Protein AF-A0A5J4WFJ6-F1 (afdb_monomer_lite)

Organism: NCBI:txid222440

InterPro domains:
  IPR005151 Tail specific protease [PF03572] (29-236)
  IPR029045 ClpP/crotonase-like domain superfamily [SSF52096] (27-236)
  IPR052766 Secondary metabolite-associated S41A peptidase [PTHR37049] (20-453)

Foldseek 3Di:
DDDPDDLPFQWDWPDDDPAWTWTAGLVQLEIEIEGQELDQPLDLVSLLVVLVRLLVNLVVSVVSVRAFYEYEDALYAYHQLLSLLLSLCQQLLNADPPSAAQKFFFDDLLVVVLVVVVNADWDPLCVSQVCVPPPVNDDNADDDPQSDDDDDPPLPPPPPDDPDDDDDSTDTDPGGDRPSCVSVVVCVVSSLSSLHYHPDHHAQLRYEYEYQQNLEASRLLSVLSCLLQSRYAYEHEADQLVDQAPPVGHDPNPVDPDSADARYAHHFHDKDKLVNSVVSCVVCVVDDDDRNDDDDPDPPDMDMDRRMFGWDPDPVGSVPGSNPDRRGGLHYDHHDDDPVQDPPSSSVSVVCVVCVCVSVFAGQLAWDFDPPADAPPDDDFPQWTKGFGQDPVVSDGDPPHIDTHGGHNQWYQRNVPRGTDGSPCVSPDPPPCDVVNVVVVVVVVVVVVVVVVVVVVVVVVVVVVVVVVVVPDDPDDDD

Secondary structure (DSSP, 8-state):
------SS--EEEEEE-SSEEEEEETTT-EEEEEE--B---SSHHHHHHHHHHHHHHHHHHHHTT--EEEEE-TT---B-HHHHHHHHHHHTTS--S-SSPPEEEBP-HHHHHHHTTT-SPBP-HHHHHHS--S-TT----S--SSTT----TT--TTSSS-SS-------B-SSB---TTTTTGGGHHHHTTTSSPPSS---TTSEEEEE-S--BTHHHHHHHHHHHTTSSEEEEES--TT----SSS-------SS----S-B--SS-EEEHHHHHHHHHHTTTS--SSSPPPPSSTT---EEE-EEEB-SSTTTTTSBGGG-----SEEE-----TT-TT-HHHHHHHHHHHGGGGGS--TT-EEE-TT---TTSPPPTTEEEEEEEETTTTEE-TT--EEEEEPTTEEE-TTTSSEEEPPGGGS-TTS--HHHHHHHHHHHHHHHHHHHHHHHHHHHHHHHHHHHHT--------

Structure (mmCIF, N/CA/C/O backbone):
data_AF-A0A5J4WFJ6-F1
#
_entry.id   AF-A0A5J4WFJ6-F1
#
loop_
_atom_site.group_PDB
_atom_site.id
_atom_site.type_symbol
_atom_site.label_atom_id
_atom_site.label_alt_id
_atom_site.label_comp_id
_atom_site.label_asym_id
_atom_site.label_entity_id
_atom_site.label_seq_id
_atom_site.pdbx_PDB_ins_code
_atom_site.Cartn_x
_atom_site.Cartn_y
_atom_site.Cartn_z
_atom_site.occupancy
_atom_site.B_iso_or_equiv
_atom_site.auth_seq_id
_atom_site.auth_comp_id
_atom_site.auth_asym_id
_atom_site.auth_atom_id
_atom_site.pdbx_PDB_model_num
ATOM 1 N N . MET A 1 1 ? -26.168 -17.908 10.763 1.00 32.03 1 MET A N 1
ATOM 2 C CA . MET A 1 1 ? -27.381 -17.179 11.190 1.00 32.03 1 MET A CA 1
ATOM 3 C C . MET A 1 1 ? -27.877 -16.422 9.978 1.00 32.03 1 MET A C 1
ATOM 5 O O . MET A 1 1 ? -27.064 -15.729 9.386 1.00 32.03 1 MET A O 1
ATOM 9 N N . ASN A 1 2 ? -29.145 -16.575 9.592 1.00 29.52 2 ASN A N 1
ATOM 10 C CA . ASN A 1 2 ? -29.722 -15.790 8.499 1.00 29.52 2 ASN A CA 1
ATOM 11 C C . ASN A 1 2 ? -30.444 -14.589 9.110 1.00 29.52 2 ASN A C 1
ATOM 13 O O . ASN A 1 2 ? -31.556 -14.735 9.614 1.00 29.52 2 ASN A O 1
ATOM 17 N N . SER A 1 3 ? -29.801 -13.426 9.102 1.00 34.12 3 SER A N 1
ATOM 18 C CA . SER A 1 3 ? -30.492 -12.150 9.261 1.00 34.12 3 SER A CA 1
ATOM 19 C C . SER A 1 3 ? -31.078 -11.741 7.911 1.00 34.12 3 SER A C 1
ATOM 21 O O . SER A 1 3 ? -30.407 -11.834 6.883 1.00 34.12 3 SER A O 1
ATOM 23 N N . ASN A 1 4 ? -32.327 -11.272 7.910 1.00 31.95 4 ASN A N 1
ATOM 24 C CA . ASN A 1 4 ? -32.882 -10.570 6.758 1.00 31.95 4 ASN A CA 1
ATOM 25 C C . ASN A 1 4 ? -32.103 -9.259 6.595 1.00 31.95 4 ASN A C 1
ATOM 27 O O . ASN A 1 4 ? -32.288 -8.326 7.376 1.00 31.95 4 ASN A O 1
ATOM 31 N N . LEU A 1 5 ? -31.210 -9.208 5.610 1.00 43.28 5 LEU A N 1
ATOM 32 C CA . LEU A 1 5 ? -30.624 -7.958 5.143 1.00 43.28 5 LEU A CA 1
ATOM 33 C C . LEU A 1 5 ? -31.708 -7.219 4.354 1.00 43.28 5 LEU A C 1
ATOM 35 O O . LEU A 1 5 ? -32.197 -7.749 3.359 1.00 43.28 5 LEU A O 1
ATOM 39 N N . ASN A 1 6 ? -32.091 -6.022 4.806 1.00 39.50 6 ASN A N 1
ATOM 40 C CA . ASN A 1 6 ? -32.923 -5.129 4.001 1.00 39.50 6 ASN A CA 1
ATOM 41 C C . ASN A 1 6 ? -32.205 -4.853 2.670 1.00 39.50 6 ASN A C 1
ATOM 43 O O . ASN A 1 6 ? -31.006 -4.575 2.666 1.00 39.50 6 ASN A O 1
ATOM 47 N N . GLU A 1 7 ? -32.935 -4.932 1.557 1.00 46.28 7 GLU A N 1
ATOM 48 C CA . GLU A 1 7 ? -32.383 -4.690 0.215 1.00 46.28 7 GLU A CA 1
ATOM 49 C C . GLU A 1 7 ? -32.291 -3.194 -0.146 1.00 46.28 7 GLU A C 1
ATOM 51 O O . GLU A 1 7 ? -31.731 -2.851 -1.186 1.00 46.28 7 GLU A O 1
ATOM 56 N N . ASP A 1 8 ? -32.773 -2.303 0.727 1.00 57.03 8 ASP A N 1
ATOM 57 C CA . ASP A 1 8 ? -32.569 -0.858 0.608 1.00 57.03 8 ASP A CA 1
ATOM 58 C C . ASP A 1 8 ? -31.084 -0.515 0.827 1.00 57.03 8 ASP A C 1
ATOM 60 O O . ASP A 1 8 ? -30.555 -0.616 1.937 1.00 57.03 8 ASP A O 1
ATOM 64 N N . GLY A 1 9 ? -30.399 -0.127 -0.252 1.00 66.69 9 GLY A N 1
ATOM 65 C CA . GLY A 1 9 ? -28.989 0.263 -0.226 1.00 66.69 9 GLY A CA 1
ATOM 66 C C . GLY A 1 9 ? -28.755 1.597 0.489 1.00 66.69 9 GLY A C 1
ATOM 67 O O . GLY A 1 9 ? -29.394 2.600 0.182 1.00 66.69 9 GLY A O 1
ATOM 68 N N . ASP A 1 10 ? -27.801 1.606 1.418 1.00 88.19 10 ASP A N 1
ATOM 69 C CA . ASP A 1 10 ? -27.370 2.766 2.212 1.00 88.19 10 ASP A CA 1
ATOM 70 C C . ASP A 1 10 ? -26.096 3.418 1.633 1.00 88.19 10 ASP A C 1
ATOM 72 O O . ASP A 1 10 ? -25.887 4.628 1.752 1.00 88.19 10 ASP A O 1
ATOM 76 N N . LEU A 1 11 ? -25.268 2.642 0.925 1.00 92.56 11 LEU A N 1
ATOM 77 C CA . LEU A 1 11 ? -24.178 3.166 0.114 1.00 92.56 11 LEU A CA 1
ATOM 78 C C . LEU A 1 11 ? -24.726 3.984 -1.056 1.00 92.56 11 LEU A C 1
ATOM 80 O O . LEU A 1 11 ? -25.429 3.478 -1.928 1.00 92.56 11 LEU A O 1
ATOM 84 N N . THR A 1 12 ? -24.328 5.251 -1.104 1.00 93.50 12 THR A N 1
ATOM 85 C CA . THR A 1 12 ? -24.521 6.137 -2.255 1.00 93.50 12 THR A CA 1
ATOM 86 C C . THR A 1 12 ? -23.176 6.371 -2.932 1.00 93.50 12 THR A C 1
ATOM 88 O O . THR A 1 12 ? -22.188 6.649 -2.250 1.00 93.50 12 THR A O 1
ATOM 91 N N . GLU A 1 13 ? -23.115 6.283 -4.260 1.00 93.88 13 GLU A N 1
ATOM 92 C CA . GLU A 1 13 ? -21.911 6.664 -5.003 1.00 93.88 13 GLU A CA 1
ATOM 93 C C . GLU A 1 13 ? -21.661 8.174 -4.887 1.00 93.88 13 GLU A C 1
ATOM 95 O O . GLU A 1 13 ? -22.572 8.984 -5.065 1.00 93.88 13 GLU A O 1
ATOM 100 N N . VAL A 1 14 ? -20.423 8.557 -4.577 1.00 94.94 14 VAL A N 1
ATOM 101 C CA . VAL A 1 14 ? -20.004 9.960 -4.443 1.00 94.94 14 VAL A CA 1
ATOM 102 C C . VAL A 1 14 ? -19.218 10.411 -5.674 1.00 94.94 14 VAL A C 1
ATOM 104 O O . VAL A 1 14 ? -19.392 11.544 -6.128 1.00 94.94 14 VAL A O 1
ATOM 107 N N . PHE A 1 15 ? -18.348 9.540 -6.195 1.00 95.19 15 PHE A N 1
ATOM 108 C CA . PHE A 1 15 ? -17.656 9.680 -7.478 1.00 95.19 15 PHE A CA 1
ATOM 109 C C . PHE A 1 15 ? -17.012 8.351 -7.898 1.00 95.19 15 PHE A C 1
ATOM 111 O O . PHE A 1 15 ? -16.732 7.494 -7.058 1.00 95.19 15 PHE A O 1
ATOM 118 N N . HIS A 1 16 ? -16.671 8.241 -9.181 1.00 92.56 16 HIS A N 1
ATOM 119 C CA . HIS A 1 16 ? -15.771 7.215 -9.700 1.00 92.56 16 HIS A CA 1
ATOM 120 C C . HIS A 1 16 ? -14.854 7.761 -10.811 1.00 92.56 16 HIS A C 1
ATOM 122 O O . HIS A 1 16 ? -15.078 8.853 -11.343 1.00 92.56 16 HIS A O 1
ATOM 128 N N . ASN A 1 17 ? -13.820 6.989 -11.137 1.00 89.88 17 ASN A N 1
ATOM 129 C CA . ASN A 1 17 ? -13.088 6.952 -12.404 1.00 89.88 17 ASN A CA 1
ATOM 130 C C . ASN A 1 17 ? -12.627 5.493 -12.646 1.00 89.88 17 ASN A C 1
ATOM 132 O O . ASN A 1 17 ? -12.985 4.606 -11.874 1.00 89.88 17 ASN A O 1
ATOM 136 N N . ASP A 1 18 ? -11.824 5.230 -13.678 1.00 86.69 18 ASP A N 1
ATOM 137 C CA . ASP A 1 18 ? -11.385 3.866 -14.033 1.00 86.69 18 ASP A CA 1
ATOM 138 C C . ASP A 1 18 ? -10.533 3.166 -12.939 1.00 86.69 18 ASP A C 1
ATOM 140 O O . ASP A 1 18 ? -10.411 1.935 -12.916 1.00 86.69 18 ASP A O 1
ATOM 144 N N . GLN A 1 19 ? -9.913 3.934 -12.032 1.00 92.94 19 GLN A N 1
ATOM 145 C CA . GLN A 1 19 ? -8.983 3.449 -11.003 1.00 92.94 19 GLN A CA 1
ATOM 146 C C . GLN A 1 19 ? -9.543 3.510 -9.574 1.00 92.94 19 GLN A C 1
ATOM 148 O O . GLN A 1 19 ? -9.113 2.724 -8.730 1.00 92.94 19 GLN A O 1
ATOM 153 N N . ILE A 1 20 ? -10.452 4.439 -9.278 1.00 94.75 20 ILE A N 1
ATOM 154 C CA . ILE A 1 20 ? -10.940 4.774 -7.938 1.00 94.75 20 ILE A CA 1
ATOM 155 C C . ILE A 1 20 ? -12.460 4.950 -7.967 1.00 94.75 20 ILE A C 1
ATOM 157 O O . ILE A 1 20 ? -12.985 5.802 -8.681 1.00 94.75 20 ILE A O 1
ATOM 161 N N . TYR A 1 21 ? -13.154 4.226 -7.091 1.00 95.06 21 TYR A N 1
ATOM 162 C CA . TYR A 1 21 ? -14.590 4.365 -6.846 1.00 95.06 21 TYR A CA 1
ATOM 163 C C . TYR A 1 21 ? -14.800 4.697 -5.371 1.00 95.06 21 TYR A C 1
ATOM 165 O O . TYR A 1 21 ? -14.239 4.018 -4.509 1.00 95.06 21 TYR A O 1
ATOM 173 N N . PHE A 1 22 ? -15.604 5.715 -5.062 1.00 96.62 22 PHE A N 1
ATOM 174 C CA . PHE A 1 22 ? -15.917 6.084 -3.684 1.00 96.62 22 PHE A CA 1
ATOM 175 C C . PHE A 1 22 ? -17.425 6.127 -3.440 1.00 96.62 22 PHE A C 1
ATOM 177 O O . PHE A 1 22 ? -18.159 6.918 -4.040 1.00 96.62 22 PHE A O 1
ATOM 184 N N . TYR A 1 23 ? -17.862 5.296 -2.498 1.00 96.12 23 TYR A N 1
ATOM 185 C CA . TYR A 1 23 ? -19.224 5.226 -1.985 1.00 96.12 23 TYR A CA 1
ATOM 186 C C . TYR A 1 23 ? -19.245 5.662 -0.520 1.00 96.12 23 TYR A C 1
ATOM 188 O O . TYR A 1 23 ? -18.260 5.517 0.207 1.00 96.12 23 TYR A O 1
ATOM 196 N N . TYR A 1 24 ? -20.383 6.170 -0.062 1.00 96.94 24 TYR A N 1
ATOM 197 C CA . TYR A 1 24 ? -20.558 6.609 1.316 1.00 96.94 24 TYR A CA 1
ATOM 198 C C . TYR A 1 24 ? -21.895 6.145 1.889 1.00 96.94 24 TYR A C 1
ATOM 200 O O . TYR A 1 24 ? -22.938 6.314 1.259 1.00 96.94 24 TYR A O 1
ATOM 208 N N . SER A 1 25 ? -21.847 5.590 3.101 1.00 96.06 25 SER A N 1
ATOM 209 C CA . SER A 1 25 ? -23.014 5.213 3.898 1.00 96.06 25 SER A CA 1
ATOM 210 C C . SER A 1 25 ? -23.464 6.391 4.761 1.00 96.06 25 SER A C 1
ATOM 212 O O . SER A 1 25 ? -22.745 6.845 5.661 1.00 96.06 25 SER A O 1
ATOM 214 N N . ASN A 1 26 ? -24.686 6.870 4.529 1.00 91.69 26 ASN A N 1
ATOM 215 C CA . ASN A 1 26 ? -25.260 7.937 5.345 1.00 91.69 26 ASN A CA 1
ATOM 216 C C . ASN A 1 26 ? -25.733 7.437 6.714 1.00 91.69 26 ASN A C 1
ATOM 218 O O . ASN A 1 26 ? -25.724 8.230 7.660 1.00 91.69 26 ASN A O 1
ATOM 222 N N . GLN A 1 27 ? -26.128 6.168 6.833 1.00 93.00 27 GLN A N 1
ATOM 223 C CA . GLN A 1 27 ? -26.615 5.573 8.075 1.00 93.00 27 GLN A CA 1
ATOM 224 C C . GLN A 1 27 ? -25.474 5.257 9.050 1.00 93.00 27 GLN A C 1
ATOM 226 O O . GLN A 1 27 ? -25.563 5.609 10.224 1.00 93.00 27 GLN A O 1
ATOM 231 N N . THR A 1 28 ? -24.398 4.623 8.576 1.00 93.88 28 THR A N 1
ATOM 232 C CA . THR A 1 28 ? -23.285 4.160 9.430 1.00 93.88 28 THR A CA 1
ATOM 233 C C . THR A 1 28 ? -22.133 5.160 9.542 1.00 93.88 28 THR A C 1
ATOM 235 O O . THR A 1 28 ? -21.311 5.032 10.446 1.00 93.88 28 THR A O 1
ATOM 238 N N . LYS A 1 29 ? -22.085 6.176 8.664 1.00 95.88 29 LYS A N 1
ATOM 239 C CA . LYS A 1 29 ? -20.995 7.169 8.561 1.00 95.88 29 LYS A CA 1
ATOM 240 C C . LYS A 1 29 ? -19.646 6.564 8.152 1.00 95.88 29 LYS A C 1
ATOM 242 O O . LYS A 1 29 ? -18.588 7.026 8.580 1.00 95.88 29 LYS A O 1
ATOM 247 N N . ILE A 1 30 ? -19.687 5.555 7.287 1.00 97.44 30 ILE A N 1
ATOM 248 C CA . ILE A 1 30 ? -18.508 4.834 6.800 1.00 97.44 30 ILE A CA 1
ATOM 249 C C . ILE A 1 30 ? -18.347 5.068 5.294 1.00 97.44 30 ILE A C 1
ATOM 251 O O . ILE A 1 30 ? -19.314 4.997 4.531 1.00 97.44 30 ILE A O 1
ATOM 255 N N . GLY A 1 31 ? -17.120 5.362 4.865 1.00 97.62 31 GLY A N 1
ATOM 256 C CA . GLY A 1 31 ? -16.748 5.400 3.452 1.00 97.62 31 GLY A CA 1
ATOM 257 C C . GLY A 1 31 ? -16.323 4.027 2.932 1.00 97.62 31 GLY A C 1
ATOM 258 O O . GLY A 1 31 ? -15.735 3.235 3.667 1.00 97.62 31 GLY A O 1
ATOM 259 N N . TYR A 1 32 ? -16.560 3.769 1.649 1.00 97.56 32 TYR A N 1
ATOM 260 C CA . TYR A 1 32 ? -16.054 2.601 0.931 1.00 97.56 32 TYR A CA 1
ATOM 261 C C . TYR A 1 32 ? -15.310 3.073 -0.321 1.00 97.56 32 TYR A C 1
ATOM 263 O O . TYR A 1 32 ? -15.916 3.566 -1.272 1.00 97.56 32 TYR A O 1
ATOM 271 N N . LEU A 1 33 ? -13.987 2.945 -0.297 1.00 97.56 33 LEU A N 1
ATOM 272 C CA . LEU A 1 33 ? -13.061 3.293 -1.369 1.00 97.56 33 LEU A CA 1
ATOM 273 C C . LEU A 1 33 ? -12.598 2.005 -2.057 1.00 97.56 33 LEU A C 1
ATOM 275 O O . LEU A 1 33 ? -11.910 1.209 -1.429 1.00 97.56 33 LEU A O 1
ATOM 279 N N . ARG A 1 34 ? -12.914 1.804 -3.338 1.00 95.69 34 ARG A N 1
ATOM 280 C CA . ARG A 1 34 ? -12.302 0.745 -4.159 1.00 95.69 34 ARG A CA 1
ATOM 281 C C . ARG A 1 34 ? -11.167 1.345 -4.980 1.00 95.69 34 ARG A C 1
ATOM 283 O O . ARG A 1 34 ? -11.417 2.237 -5.786 1.00 95.69 34 ARG A O 1
ATOM 290 N N . ILE A 1 35 ? -9.943 0.848 -4.794 1.00 97.12 35 ILE A N 1
ATOM 291 C CA . ILE A 1 35 ? -8.791 1.157 -5.653 1.00 97.12 35 ILE A CA 1
ATOM 292 C C . ILE A 1 35 ? -8.607 -0.038 -6.587 1.00 97.12 35 ILE A C 1
ATOM 294 O O . ILE A 1 35 ? -8.065 -1.071 -6.200 1.00 97.12 35 ILE A O 1
ATOM 298 N N . ASN A 1 36 ? -9.089 0.107 -7.816 1.00 93.31 36 ASN A N 1
ATOM 299 C CA . ASN A 1 36 ? -9.083 -0.914 -8.860 1.00 93.31 36 ASN A CA 1
ATOM 300 C C . ASN A 1 36 ? -7.684 -1.120 -9.474 1.00 93.31 36 ASN A C 1
ATOM 302 O O . ASN A 1 36 ? -7.326 -2.222 -9.878 1.00 93.31 36 ASN A O 1
ATOM 306 N N . SER A 1 37 ? -6.877 -0.057 -9.545 1.00 93.69 37 SER A N 1
ATOM 307 C CA . SER A 1 37 ? -5.548 -0.089 -10.162 1.00 93.69 37 SER A CA 1
ATOM 308 C C . SER A 1 37 ? -4.665 1.049 -9.646 1.00 93.69 37 SER A C 1
ATOM 310 O O . SER A 1 37 ? -5.147 2.159 -9.425 1.00 93.69 37 SER A O 1
ATOM 312 N N . PHE A 1 38 ? -3.363 0.795 -9.503 1.00 93.56 38 PHE A N 1
ATOM 313 C CA . PHE A 1 38 ? -2.323 1.825 -9.343 1.00 93.56 38 PHE A CA 1
ATOM 314 C C . PHE A 1 38 ? -1.684 2.205 -10.689 1.00 93.56 38 PHE A C 1
ATOM 316 O O . PHE A 1 38 ? -0.625 2.826 -10.729 1.00 93.56 38 PHE A O 1
ATOM 323 N N . SER A 1 39 ? -2.309 1.818 -11.801 1.00 91.19 39 SER A N 1
ATOM 324 C CA . SER A 1 39 ? -1.990 2.252 -13.157 1.00 91.19 39 SER A CA 1
ATOM 325 C C . SER A 1 39 ? -3.127 3.134 -13.688 1.00 91.19 39 SER A C 1
ATOM 327 O O . SER A 1 39 ? -4.040 2.622 -14.348 1.00 91.19 39 SER A O 1
ATOM 329 N N . PRO A 1 40 ? -3.100 4.461 -13.446 1.00 89.81 40 PRO A N 1
ATOM 330 C CA . PRO A 1 40 ? -3.760 5.398 -14.348 1.00 89.81 40 PRO A CA 1
ATOM 331 C C . PRO A 1 40 ? -3.265 5.183 -15.787 1.00 89.81 40 PRO A C 1
ATOM 333 O O . PRO A 1 40 ? -2.240 4.542 -16.025 1.00 89.81 40 PRO A O 1
ATOM 336 N N . ASN A 1 41 ? -4.008 5.716 -16.754 1.00 84.12 41 ASN A N 1
ATOM 337 C CA . ASN A 1 41 ? -3.858 5.506 -18.205 1.00 84.12 41 ASN A CA 1
ATOM 338 C C . ASN A 1 41 ? -2.522 5.975 -18.847 1.00 84.12 41 ASN A C 1
ATOM 340 O O . ASN A 1 41 ? -2.451 6.128 -20.066 1.00 84.12 41 ASN A O 1
ATOM 344 N N . GLY A 1 42 ? -1.482 6.239 -18.054 1.00 75.81 42 GLY A N 1
ATOM 345 C CA . GLY A 1 42 ? -0.176 6.725 -18.495 1.00 75.81 42 GLY A CA 1
ATOM 346 C C . GLY A 1 42 ? -0.139 8.205 -18.886 1.00 75.81 42 GLY A C 1
ATOM 347 O O . GLY A 1 42 ? 0.943 8.709 -19.174 1.00 75.81 42 GLY A O 1
ATOM 348 N N . THR A 1 43 ? -1.271 8.924 -18.891 1.00 85.94 43 THR A N 1
ATOM 349 C CA . THR A 1 43 ? -1.288 10.368 -19.173 1.00 85.94 43 THR A CA 1
ATOM 350 C C . THR A 1 43 ? -1.238 11.187 -17.892 1.00 85.94 43 THR A C 1
ATOM 352 O O . THR A 1 43 ? -1.706 10.774 -16.827 1.00 85.94 43 THR A O 1
ATOM 355 N N . LYS A 1 44 ? -0.702 12.404 -18.011 1.00 89.31 44 LYS A N 1
ATOM 356 C CA . LYS A 1 44 ? -0.606 13.366 -16.913 1.00 89.31 44 LYS A CA 1
ATOM 357 C C . LYS A 1 44 ? -1.967 13.634 -16.258 1.00 89.31 44 LYS A C 1
ATOM 359 O O . LYS A 1 44 ? -2.056 13.754 -15.041 1.00 89.31 44 LYS A O 1
ATOM 364 N N . GLU A 1 45 ? -3.021 13.697 -17.062 1.00 91.69 45 GLU A N 1
ATOM 365 C CA . GLU A 1 45 ? -4.402 13.924 -16.639 1.00 91.69 45 GLU A CA 1
ATOM 366 C C . GLU A 1 45 ? -4.947 12.738 -15.835 1.00 91.69 45 GLU A C 1
ATOM 368 O O . GLU A 1 45 ? -5.614 12.961 -14.830 1.00 91.69 45 GLU A O 1
ATOM 373 N N . GLY A 1 46 ? -4.621 11.496 -16.216 1.00 92.25 46 GLY A N 1
ATOM 374 C CA . GLY A 1 46 ? -4.992 10.305 -15.446 1.00 92.25 46 GLY A CA 1
ATOM 375 C C . GLY A 1 46 ? -4.320 10.257 -14.072 1.00 92.25 46 GLY A C 1
ATOM 376 O O . GLY A 1 46 ? -4.965 9.921 -13.080 1.00 92.25 46 GLY A O 1
ATOM 377 N N . PHE A 1 47 ? -3.047 10.657 -13.983 1.00 92.44 47 PHE A N 1
ATOM 378 C CA . PHE A 1 47 ? -2.356 10.811 -12.696 1.00 92.44 47 PHE A CA 1
ATOM 379 C C . PHE A 1 47 ? -2.949 11.935 -11.837 1.00 92.44 47 PHE A C 1
ATOM 381 O O . PHE A 1 47 ? -3.125 11.745 -10.634 1.00 92.44 47 PHE A O 1
ATOM 388 N N . ILE A 1 48 ? -3.284 13.084 -12.439 1.00 93.94 48 ILE A N 1
ATOM 389 C CA . ILE A 1 48 ? -3.959 14.185 -11.736 1.00 93.94 48 ILE A CA 1
ATOM 390 C C . ILE A 1 48 ? -5.308 13.713 -11.188 1.00 93.94 48 ILE A C 1
ATOM 392 O O . ILE A 1 48 ? -5.534 13.856 -9.992 1.00 93.94 48 ILE A O 1
ATOM 396 N N . ASP A 1 49 ? -6.167 13.102 -12.013 1.00 95.06 49 ASP A N 1
ATOM 397 C CA . ASP A 1 49 ? -7.501 12.672 -11.577 1.00 95.06 49 ASP A CA 1
ATOM 398 C C . ASP A 1 49 ? -7.428 11.585 -10.494 1.00 95.06 49 ASP A C 1
ATOM 400 O O . ASP A 1 49 ? -8.177 11.660 -9.522 1.00 95.06 49 ASP A O 1
ATOM 404 N N . TYR A 1 50 ? -6.483 10.636 -10.577 1.00 96.00 50 TYR A N 1
ATOM 405 C CA . TYR A 1 50 ? -6.232 9.671 -9.496 1.00 96.00 50 TYR A CA 1
ATOM 406 C C . TYR A 1 50 ? -5.909 10.377 -8.169 1.00 96.00 50 TYR A C 1
ATOM 408 O O . TYR A 1 50 ? -6.540 10.103 -7.146 1.00 96.00 50 TYR A O 1
ATOM 416 N N . VAL A 1 51 ? -4.936 11.297 -8.174 1.00 95.38 51 VAL A N 1
ATOM 417 C CA . VAL A 1 51 ? -4.523 12.023 -6.961 1.00 95.38 51 VAL A CA 1
ATOM 418 C C . VAL A 1 51 ? -5.656 12.911 -6.445 1.00 95.38 51 VAL A C 1
ATOM 420 O O . VAL A 1 51 ? -5.894 12.957 -5.238 1.00 95.38 51 VAL A O 1
ATOM 423 N N . ASP A 1 52 ? -6.407 13.556 -7.338 1.00 95.31 52 ASP A N 1
ATOM 424 C CA . ASP A 1 52 ? -7.598 14.324 -6.986 1.00 95.31 52 ASP A CA 1
ATOM 425 C C . ASP A 1 52 ? -8.664 13.453 -6.320 1.00 95.31 52 ASP A C 1
ATOM 427 O O . ASP A 1 52 ? -9.118 13.808 -5.235 1.00 95.31 52 ASP A O 1
ATOM 431 N N . LYS A 1 53 ? -9.030 12.292 -6.886 1.00 96.56 53 LYS A N 1
ATOM 432 C CA . LYS A 1 53 ? -9.989 11.367 -6.253 1.00 96.56 53 LYS A CA 1
ATOM 433 C C . LYS A 1 53 ? -9.498 10.871 -4.890 1.00 96.56 53 LYS A C 1
ATOM 435 O O . LYS A 1 53 ? -10.295 10.783 -3.953 1.00 96.56 53 LYS A O 1
ATOM 440 N N . MET A 1 54 ? -8.208 10.561 -4.755 1.00 96.69 54 MET A N 1
ATOM 441 C CA . MET A 1 54 ? -7.634 10.071 -3.498 1.00 96.69 54 MET A CA 1
ATOM 442 C C . MET A 1 54 ? -7.726 11.127 -2.389 1.00 96.69 54 MET A C 1
ATOM 444 O O . MET A 1 54 ? -8.279 10.856 -1.324 1.00 96.69 54 MET A O 1
ATOM 448 N N . VAL A 1 55 ? -7.290 12.361 -2.660 1.00 95.25 55 VAL A N 1
ATOM 449 C CA . VAL A 1 55 ? -7.421 13.483 -1.713 1.00 95.25 55 VAL A CA 1
ATOM 450 C C . VAL A 1 55 ? -8.897 13.776 -1.419 1.00 95.25 55 VAL A C 1
ATOM 452 O O . VAL A 1 55 ? -9.300 13.897 -0.259 1.00 95.25 55 VAL A O 1
ATOM 455 N N . TRP A 1 56 ? -9.736 13.805 -2.458 1.00 95.50 56 TRP A N 1
ATOM 456 C CA . TRP A 1 56 ? -11.159 14.115 -2.328 1.00 95.50 56 TRP A CA 1
ATOM 457 C C . TRP A 1 56 ? -11.936 13.058 -1.540 1.00 95.50 56 TRP A C 1
ATOM 459 O O . TRP A 1 56 ? -12.943 13.398 -0.925 1.00 95.50 56 TRP A O 1
ATOM 469 N N . THR A 1 57 ? -11.464 11.808 -1.491 1.00 96.38 57 THR A N 1
ATOM 470 C CA . THR A 1 57 ? -12.033 10.753 -0.633 1.00 96.38 57 THR A CA 1
ATOM 471 C C . THR A 1 57 ? -12.053 11.196 0.828 1.00 96.38 57 THR A C 1
ATOM 473 O O . THR A 1 57 ? -13.102 11.154 1.472 1.00 96.38 57 THR A O 1
ATOM 476 N N . PHE A 1 58 ? -10.921 11.687 1.340 1.00 95.75 58 PHE A N 1
ATOM 477 C CA . PHE A 1 58 ? -10.789 12.107 2.736 1.00 95.75 58 PHE A CA 1
ATOM 478 C C . PHE A 1 58 ? -11.533 13.420 3.011 1.00 95.75 58 PHE A C 1
ATOM 480 O O . PHE A 1 58 ? -12.247 13.515 4.010 1.00 95.75 58 PHE A O 1
ATOM 487 N N . ASP A 1 59 ? -11.481 14.388 2.090 1.00 94.75 59 ASP A N 1
ATOM 488 C CA . ASP A 1 59 ? -12.254 15.635 2.208 1.00 94.75 59 ASP A CA 1
ATOM 489 C C . ASP A 1 59 ? -13.774 15.386 2.194 1.00 94.75 59 ASP A C 1
ATOM 491 O O . ASP A 1 59 ? -14.526 16.019 2.941 1.00 94.75 59 ASP A O 1
ATOM 495 N N . LYS A 1 60 ? -14.256 14.452 1.360 1.00 95.06 60 LYS A N 1
ATOM 496 C CA . LYS A 1 60 ? -15.663 14.030 1.350 1.00 95.06 60 LYS A CA 1
ATOM 497 C C . LYS A 1 60 ? -16.026 13.305 2.633 1.00 95.06 60 LYS A C 1
ATOM 499 O O . LYS A 1 60 ? -17.035 13.663 3.239 1.00 95.06 60 LYS A O 1
ATOM 504 N N . LEU A 1 61 ? -15.222 12.327 3.049 1.00 95.56 61 LEU A N 1
ATOM 505 C CA . LEU A 1 61 ? -15.454 11.582 4.281 1.00 95.56 61 LEU A CA 1
ATOM 506 C C . LEU A 1 61 ? -15.599 12.550 5.461 1.00 95.56 61 LEU A C 1
ATOM 508 O O . LEU A 1 61 ? -16.622 12.526 6.142 1.00 95.56 61 LEU A O 1
ATOM 512 N N . HIS A 1 62 ? -14.659 13.486 5.611 1.00 94.75 62 HIS A N 1
ATOM 513 C CA . HIS A 1 62 ? -14.712 14.526 6.633 1.00 94.75 62 HIS A CA 1
ATOM 514 C C . HIS A 1 62 ? -15.961 15.412 6.512 1.00 94.75 62 HIS A C 1
ATOM 516 O O . HIS A 1 62 ? -16.701 15.572 7.482 1.00 94.75 62 HIS A O 1
ATOM 522 N N . LYS A 1 63 ? -16.266 15.931 5.312 1.00 94.38 63 LYS A N 1
ATOM 523 C CA . LYS A 1 63 ? -17.439 16.792 5.070 1.00 94.38 63 LYS A CA 1
ATOM 524 C C . LYS A 1 63 ? -18.776 16.120 5.409 1.00 94.38 63 LYS A C 1
ATOM 526 O O . LYS A 1 63 ? -19.731 16.814 5.754 1.00 94.38 63 LYS A O 1
ATOM 531 N N . HIS A 1 64 ? -18.862 14.797 5.299 1.00 93.19 64 HIS A N 1
ATOM 532 C CA . HIS A 1 64 ? -20.059 14.031 5.648 1.00 93.19 64 HIS A CA 1
ATOM 533 C C . HIS A 1 64 ? -20.080 13.545 7.115 1.00 93.19 64 HIS A C 1
ATOM 535 O O . HIS A 1 64 ? -21.020 12.854 7.510 1.00 93.19 64 HIS A O 1
ATOM 541 N N . ASN A 1 65 ? -19.101 13.942 7.943 1.00 93.44 65 ASN A N 1
ATOM 542 C CA . ASN A 1 65 ? -18.860 13.424 9.298 1.00 93.44 65 ASN A CA 1
ATOM 543 C C . ASN A 1 65 ? -18.633 11.901 9.318 1.00 93.44 65 ASN A C 1
ATOM 545 O O . ASN A 1 65 ? -19.068 11.207 10.237 1.00 93.44 65 ASN A O 1
ATOM 549 N N . GLY A 1 66 ? -17.999 11.371 8.272 1.00 94.81 66 GLY A N 1
ATOM 550 C CA . GLY A 1 66 ? -17.548 9.990 8.216 1.00 94.81 66 GLY A CA 1
ATOM 551 C C . GLY A 1 66 ? -16.361 9.757 9.145 1.00 94.81 66 GLY A C 1
ATOM 552 O O . GLY A 1 66 ? -15.438 10.566 9.177 1.00 94.81 66 GLY A O 1
ATOM 553 N N . THR A 1 67 ? -16.392 8.659 9.895 1.00 93.38 67 THR A N 1
ATOM 554 C CA . THR A 1 67 ? -15.391 8.351 10.935 1.00 93.38 67 THR A CA 1
ATOM 555 C C . THR A 1 67 ? -14.564 7.109 10.639 1.00 93.38 67 THR A C 1
ATOM 557 O O . THR A 1 67 ? -13.584 6.867 11.328 1.00 93.38 67 THR A O 1
ATOM 560 N N . LYS A 1 68 ? -14.952 6.312 9.641 1.00 97.44 68 LYS A N 1
ATOM 561 C CA . LYS A 1 68 ? -14.334 5.031 9.280 1.00 97.44 68 LYS A CA 1
ATOM 562 C C . LYS A 1 68 ? -14.247 4.914 7.753 1.00 97.44 68 LYS A C 1
ATOM 564 O O . LYS A 1 68 ? -15.127 5.419 7.049 1.00 97.44 68 LYS A O 1
ATOM 569 N N . LEU A 1 69 ? -13.228 4.227 7.241 1.00 98.31 69 LEU A N 1
ATOM 570 C CA . LEU A 1 69 ? -13.029 3.983 5.810 1.00 98.31 69 LEU A CA 1
ATOM 571 C C . LEU A 1 69 ? -12.653 2.520 5.550 1.00 98.31 69 LEU A C 1
ATOM 573 O O . LEU A 1 69 ? -11.770 1.959 6.196 1.00 98.31 69 LEU A O 1
ATOM 577 N N . ILE A 1 70 ? -13.327 1.922 4.575 1.00 98.38 70 ILE A N 1
ATOM 578 C CA . ILE A 1 70 ? -12.999 0.617 4.003 1.00 98.38 70 ILE A CA 1
ATOM 579 C C . ILE A 1 70 ? -12.267 0.853 2.684 1.00 98.38 70 ILE A C 1
ATOM 581 O O . ILE A 1 70 ? -12.739 1.632 1.858 1.00 98.38 70 ILE A O 1
ATOM 585 N N . ILE A 1 71 ? -11.142 0.173 2.486 1.00 98.50 71 ILE A N 1
ATOM 586 C CA . ILE A 1 71 ? -10.264 0.292 1.321 1.00 98.50 71 ILE A CA 1
ATOM 587 C C . ILE A 1 71 ? -10.225 -1.066 0.614 1.00 98.50 71 ILE A C 1
ATOM 589 O O . ILE A 1 71 ? -9.516 -1.984 1.018 1.00 98.50 71 ILE A O 1
ATOM 593 N N . ASP A 1 72 ? -11.026 -1.217 -0.432 1.00 96.75 72 ASP A N 1
ATOM 594 C CA . ASP A 1 72 ? -11.117 -2.426 -1.242 1.00 96.75 72 ASP A CA 1
ATOM 595 C C . ASP A 1 72 ? -10.090 -2.415 -2.378 1.00 96.75 72 ASP A C 1
ATOM 597 O O . ASP A 1 72 ? -10.130 -1.553 -3.256 1.00 96.75 72 ASP A O 1
ATOM 601 N N . VAL A 1 73 ? -9.188 -3.396 -2.379 1.00 96.50 73 VAL A N 1
ATOM 602 C CA . VAL A 1 73 ? -8.177 -3.587 -3.433 1.00 96.50 73 VAL A CA 1
ATOM 603 C C . VAL A 1 73 ? -8.224 -4.997 -4.035 1.00 96.50 73 VAL A C 1
ATOM 605 O O . VAL A 1 73 ? -7.259 -5.458 -4.647 1.00 96.50 73 VAL A O 1
ATOM 608 N N . ARG A 1 74 ? -9.350 -5.707 -3.873 1.00 93.00 74 ARG A N 1
ATOM 609 C CA . ARG A 1 74 ? -9.559 -7.045 -4.452 1.00 93.00 74 ARG A CA 1
ATOM 610 C C . ARG A 1 74 ? -9.324 -7.035 -5.958 1.00 93.00 74 ARG A C 1
ATOM 612 O O . ARG A 1 74 ? -9.875 -6.178 -6.654 1.00 93.00 74 ARG A O 1
ATOM 619 N N . SER A 1 75 ? -8.529 -7.995 -6.425 1.00 90.69 75 SER A N 1
ATOM 620 C CA . SER A 1 75 ? -8.129 -8.194 -7.823 1.00 90.69 75 SER A CA 1
ATOM 621 C C . SER A 1 75 ? -7.367 -7.042 -8.508 1.00 90.69 75 SER A C 1
ATOM 623 O O . SER A 1 75 ? -7.044 -7.158 -9.692 1.00 90.69 75 SER A O 1
ATOM 625 N N . ASN A 1 76 ? -6.963 -5.994 -7.775 1.00 93.31 76 ASN A N 1
ATOM 626 C CA . ASN A 1 76 ? -6.130 -4.901 -8.292 1.00 93.31 76 ASN A CA 1
ATOM 627 C C . ASN A 1 76 ? -4.736 -5.413 -8.712 1.00 93.31 76 ASN A C 1
ATOM 629 O O . ASN A 1 76 ? -3.977 -5.961 -7.913 1.00 93.31 76 ASN A O 1
ATOM 633 N N . LYS A 1 77 ? -4.378 -5.217 -9.986 1.00 89.75 77 LYS A N 1
ATOM 634 C CA . LYS A 1 77 ? -3.146 -5.755 -10.600 1.00 89.75 77 LYS A CA 1
ATOM 635 C C . LYS A 1 77 ? -1.887 -4.912 -10.384 1.00 89.75 77 LYS A C 1
ATOM 637 O O . LYS A 1 77 ? -0.865 -5.155 -11.019 1.00 89.75 77 LYS A O 1
ATOM 642 N N . GLY A 1 78 ? -1.944 -3.934 -9.486 1.00 90.19 78 GLY A N 1
ATOM 643 C CA . GLY A 1 78 ? -0.841 -3.024 -9.218 1.00 90.19 78 GLY A CA 1
ATOM 644 C C . GLY A 1 78 ? -0.758 -1.914 -10.261 1.00 90.19 78 GLY A C 1
ATOM 645 O O . GLY A 1 78 ? -1.762 -1.284 -10.592 1.00 90.19 78 GLY A O 1
ATOM 646 N N . GLY A 1 79 ? 0.456 -1.630 -10.730 1.00 88.44 79 GLY A N 1
ATOM 647 C CA . GLY A 1 79 ? 0.787 -0.464 -11.544 1.00 88.44 79 GLY A CA 1
ATOM 648 C C . GLY A 1 79 ? 2.040 0.230 -11.015 1.00 88.44 79 GLY A C 1
ATOM 649 O O . GLY A 1 79 ? 3.014 -0.428 -10.644 1.00 88.44 79 GLY A O 1
ATOM 650 N N . TYR A 1 80 ? 2.016 1.559 -10.954 1.00 85.50 80 TYR A N 1
ATOM 651 C CA . TYR A 1 80 ? 3.155 2.364 -10.520 1.00 85.50 80 TYR A CA 1
ATOM 652 C C . TYR A 1 80 ? 3.427 2.172 -9.021 1.00 85.50 80 TYR A C 1
ATOM 654 O O . TYR A 1 80 ? 2.544 2.364 -8.181 1.00 85.50 80 TYR A O 1
ATOM 662 N N . SER A 1 81 ? 4.657 1.770 -8.683 1.00 83.00 81 SER A N 1
ATOM 663 C CA . SER A 1 81 ? 5.060 1.507 -7.290 1.00 83.00 81 SER A CA 1
ATOM 664 C C . SER A 1 81 ? 5.204 2.797 -6.481 1.00 83.00 81 SER A C 1
ATOM 666 O O . SER A 1 81 ? 4.953 2.804 -5.277 1.00 83.00 81 SER A O 1
ATOM 668 N N . THR A 1 82 ? 5.533 3.915 -7.138 1.00 82.62 82 THR A N 1
ATOM 669 C CA . THR A 1 82 ? 5.554 5.222 -6.473 1.00 82.62 82 THR A CA 1
ATOM 670 C C . THR A 1 82 ? 4.156 5.655 -6.065 1.00 82.62 82 THR A C 1
ATOM 672 O O . THR A 1 82 ? 3.934 6.019 -4.910 1.00 82.62 82 THR A O 1
ATOM 675 N N . LEU A 1 83 ? 3.195 5.546 -6.987 1.00 88.88 83 LEU A N 1
ATOM 676 C CA . LEU A 1 83 ? 1.810 5.912 -6.724 1.00 88.88 83 LEU A CA 1
ATOM 677 C C . LEU A 1 83 ? 1.199 5.079 -5.590 1.00 88.88 83 LEU A C 1
ATOM 679 O O . LEU A 1 83 ? 0.519 5.641 -4.733 1.00 88.88 83 LEU A O 1
ATOM 683 N N . SER A 1 84 ? 1.470 3.770 -5.528 1.00 91.44 84 SER A N 1
ATOM 684 C CA . SER A 1 84 ? 0.965 2.919 -4.445 1.00 91.44 84 SER A CA 1
ATOM 685 C C . SER A 1 84 ? 1.562 3.288 -3.082 1.00 91.44 84 SER A C 1
ATOM 687 O O . SER A 1 84 ? 0.810 3.501 -2.132 1.00 91.44 84 SER A O 1
ATOM 689 N N . SER A 1 85 ? 2.887 3.442 -2.974 1.00 88.56 85 SER A N 1
ATOM 690 C CA . SER A 1 85 ? 3.539 3.813 -1.707 1.00 88.56 85 SER A CA 1
ATOM 691 C C . SER A 1 85 ? 3.106 5.194 -1.202 1.00 88.56 85 SER A C 1
ATOM 693 O O . SER A 1 85 ? 2.815 5.346 -0.016 1.00 88.56 85 SER A O 1
ATOM 695 N N . LEU A 1 86 ? 2.986 6.191 -2.088 1.00 89.38 86 LEU A N 1
ATOM 696 C CA . LEU A 1 86 ? 2.512 7.528 -1.710 1.00 89.38 86 LEU A CA 1
ATOM 697 C C . LEU A 1 86 ? 1.014 7.548 -1.370 1.00 89.38 86 LEU A C 1
ATOM 699 O O . LEU A 1 86 ? 0.599 8.258 -0.458 1.00 89.38 86 LEU A O 1
ATOM 703 N N . THR A 1 87 ? 0.198 6.722 -2.031 1.00 94.56 87 THR A N 1
ATOM 704 C CA . THR A 1 87 ? -1.213 6.539 -1.650 1.00 94.56 87 THR A CA 1
ATOM 705 C C . THR A 1 87 ? -1.328 5.987 -0.230 1.00 94.56 87 THR A C 1
ATOM 707 O O . THR A 1 87 ? -2.132 6.483 0.559 1.00 94.56 87 THR A O 1
ATOM 710 N N . LEU A 1 88 ? -0.493 5.008 0.137 1.00 94.25 88 LEU A N 1
ATOM 711 C CA . LEU A 1 88 ? -0.480 4.468 1.496 1.00 94.25 88 LEU A CA 1
ATOM 712 C C . LEU A 1 88 ? 0.025 5.488 2.523 1.00 94.25 88 LEU A C 1
ATOM 714 O O . LEU A 1 88 ? -0.537 5.593 3.613 1.00 94.25 88 LEU A O 1
ATOM 718 N N . GLN A 1 89 ? 1.043 6.275 2.164 1.00 89.38 89 GLN A N 1
ATOM 719 C CA . GLN A 1 89 ? 1.546 7.366 2.997 1.00 89.38 89 GLN A CA 1
ATOM 720 C C . GLN A 1 89 ? 0.429 8.360 3.328 1.00 89.38 89 GLN A C 1
ATOM 722 O O . GLN A 1 89 ? 0.208 8.644 4.509 1.00 89.38 89 GLN A O 1
ATOM 727 N N . PHE A 1 90 ? -0.306 8.817 2.311 1.00 91.94 90 PHE A N 1
ATOM 728 C CA . PHE A 1 90 ? -1.452 9.709 2.466 1.00 91.94 90 PHE A CA 1
ATOM 729 C C . PHE A 1 90 ? -2.515 9.098 3.392 1.00 91.94 90 PHE A C 1
ATOM 731 O O . PHE A 1 90 ? -2.871 9.695 4.408 1.00 91.94 90 PHE A O 1
ATOM 738 N N . ILE A 1 91 ? -2.948 7.861 3.114 1.00 94.62 91 ILE A N 1
ATOM 739 C CA . ILE A 1 91 ? -3.944 7.132 3.920 1.00 94.62 91 ILE A CA 1
ATOM 740 C C . ILE A 1 91 ? -3.514 7.000 5.392 1.00 94.62 91 ILE A C 1
ATOM 742 O O . ILE A 1 91 ? -4.342 7.172 6.283 1.00 94.62 91 ILE A O 1
ATOM 746 N N . SER A 1 92 ? -2.226 6.756 5.658 1.00 90.12 92 SER A N 1
ATOM 747 C CA . SER A 1 92 ? -1.666 6.599 7.013 1.00 90.12 92 SER A CA 1
ATOM 748 C C . SER A 1 92 ? -1.532 7.904 7.816 1.00 90.12 92 SER A C 1
ATOM 750 O O . SER A 1 92 ? -0.962 7.906 8.911 1.00 90.12 92 SER A O 1
ATOM 752 N N . GLY A 1 93 ? -1.960 9.045 7.266 1.00 86.19 93 GLY A N 1
ATOM 753 C CA . GLY A 1 93 ? -1.749 10.349 7.894 1.00 86.19 93 GLY A CA 1
ATOM 754 C C . GLY A 1 93 ? -0.294 10.830 7.852 1.00 86.19 93 GLY A C 1
ATOM 755 O O . GLY A 1 93 ? 0.056 11.733 8.613 1.00 86.19 93 GLY A O 1
ATOM 756 N N . ASN A 1 94 ? 0.550 10.256 6.984 1.00 81.06 94 ASN A N 1
ATOM 757 C CA . ASN A 1 94 ? 2.003 10.459 6.953 1.00 81.06 94 ASN A CA 1
ATOM 758 C C . ASN A 1 94 ? 2.693 10.049 8.277 1.00 81.06 94 ASN A C 1
ATOM 760 O O . ASN A 1 94 ? 3.401 10.837 8.911 1.00 81.06 94 ASN A O 1
ATOM 764 N N . THR A 1 95 ? 2.431 8.814 8.722 1.00 78.94 95 THR A N 1
ATOM 765 C CA . THR A 1 95 ? 3.061 8.189 9.909 1.00 78.94 95 THR A CA 1
ATOM 766 C C . THR A 1 95 ? 4.041 7.066 9.557 1.00 78.94 95 THR A C 1
ATOM 768 O O . THR A 1 95 ? 4.852 6.665 10.394 1.00 78.94 95 THR A O 1
ATOM 771 N N . ILE A 1 96 ? 4.000 6.566 8.318 1.00 80.62 96 ILE A N 1
ATOM 772 C CA . ILE A 1 96 ? 4.844 5.457 7.870 1.00 80.62 96 ILE A CA 1
ATOM 773 C C . ILE A 1 96 ? 6.224 5.902 7.406 1.00 80.62 96 ILE A C 1
ATOM 775 O O . ILE A 1 96 ? 6.384 6.900 6.704 1.00 80.62 96 ILE A O 1
ATOM 779 N N . TYR A 1 97 ? 7.232 5.106 7.758 1.00 76.12 97 TYR A N 1
ATOM 780 C CA . TYR A 1 97 ? 8.588 5.262 7.254 1.00 76.12 97 TYR A CA 1
ATOM 781 C C . TYR A 1 97 ? 9.372 3.934 7.371 1.00 76.12 97 TYR A C 1
ATOM 783 O O . TYR A 1 97 ? 9.215 3.225 8.366 1.00 76.12 97 TYR A O 1
ATOM 791 N N . PRO A 1 98 ? 10.229 3.591 6.393 1.00 74.62 98 PRO A N 1
ATOM 792 C CA . PRO A 1 98 ? 10.348 4.282 5.118 1.00 74.62 98 PRO A CA 1
ATOM 793 C C . PRO A 1 98 ? 9.068 4.092 4.290 1.00 74.62 98 PRO A C 1
ATOM 795 O O . PRO A 1 98 ? 8.360 3.097 4.426 1.00 74.62 98 PRO A O 1
ATOM 798 N N . ILE A 1 99 ? 8.751 5.070 3.446 1.00 72.06 99 ILE A N 1
ATOM 799 C CA . ILE A 1 99 ? 7.579 5.003 2.552 1.00 72.06 99 ILE A CA 1
ATOM 800 C C . ILE A 1 99 ? 7.828 4.006 1.420 1.00 72.06 99 ILE A C 1
ATOM 802 O O . ILE A 1 99 ? 6.925 3.302 0.978 1.00 72.06 99 ILE A O 1
ATOM 806 N N . PHE A 1 100 ? 9.094 3.894 1.034 1.00 68.94 100 PHE A N 1
ATOM 807 C CA . PHE A 1 100 ? 9.625 2.950 0.072 1.00 68.94 100 PHE A CA 1
ATOM 808 C C . PHE A 1 100 ? 10.432 1.896 0.823 1.00 68.94 100 PHE A C 1
ATOM 810 O O . PHE A 1 100 ? 11.353 2.250 1.555 1.00 68.94 100 PHE A O 1
ATOM 817 N N . GLY A 1 101 ? 10.135 0.607 0.644 1.00 63.28 101 GLY A N 1
ATOM 818 C CA . GLY A 1 101 ? 11.072 -0.434 1.073 1.00 63.28 101 GLY A CA 1
ATOM 819 C C . GLY A 1 101 ? 12.419 -0.278 0.351 1.00 63.28 101 GLY A C 1
ATOM 820 O O . GLY A 1 101 ? 12.515 0.427 -0.653 1.00 63.28 101 GLY A O 1
ATOM 821 N N . SER A 1 102 ? 13.482 -0.931 0.822 1.00 67.12 102 SER A N 1
ATOM 822 C CA . SER A 1 102 ? 14.717 -1.009 0.025 1.00 67.12 102 SER A CA 1
ATOM 823 C C . SER A 1 102 ? 14.488 -1.924 -1.183 1.00 67.12 102 SER A C 1
ATOM 825 O O . SER A 1 102 ? 14.031 -3.054 -0.990 1.00 67.12 102 SER A O 1
ATOM 827 N N . TYR A 1 103 ? 14.827 -1.442 -2.385 1.00 73.50 103 TYR A N 1
ATOM 828 C CA . TYR A 1 103 ? 14.743 -2.189 -3.642 1.00 73.50 103 TYR A CA 1
ATOM 829 C C . TYR A 1 103 ? 16.135 -2.700 -4.038 1.00 73.50 103 TYR A C 1
ATOM 831 O O . TYR A 1 103 ? 17.039 -1.899 -4.270 1.00 73.50 103 TYR A O 1
ATOM 839 N N . ASP A 1 104 ? 16.310 -4.007 -4.214 1.00 73.75 104 ASP A N 1
ATOM 840 C CA . ASP A 1 104 ? 17.515 -4.541 -4.868 1.00 73.75 104 ASP A CA 1
ATOM 841 C C . ASP A 1 104 ? 17.170 -5.026 -6.278 1.00 73.75 104 ASP A C 1
ATOM 843 O O . ASP A 1 104 ? 16.229 -5.790 -6.473 1.00 73.75 104 ASP A O 1
ATOM 847 N N . THR A 1 105 ? 17.915 -4.596 -7.298 1.00 76.44 105 THR A N 1
ATOM 848 C CA . THR A 1 105 ? 17.643 -5.030 -8.681 1.00 76.44 105 THR A CA 1
ATOM 849 C C . THR A 1 105 ? 18.275 -6.404 -8.922 1.00 76.44 105 THR A C 1
ATOM 851 O O . THR A 1 105 ? 19.472 -6.577 -8.689 1.00 76.44 105 THR A O 1
ATOM 854 N N . ARG A 1 106 ? 17.513 -7.399 -9.400 1.00 77.38 106 ARG A N 1
ATOM 855 C CA . ARG A 1 106 ? 18.035 -8.752 -9.684 1.00 77.38 106 ARG A CA 1
ATOM 856 C C . ARG A 1 106 ? 19.117 -8.698 -10.777 1.00 77.38 106 ARG A C 1
ATOM 858 O O . ARG A 1 106 ? 18.964 -8.038 -11.812 1.00 77.38 106 ARG A O 1
ATOM 865 N N . HIS A 1 107 ? 20.227 -9.409 -10.567 1.00 78.50 107 HIS A N 1
ATOM 866 C CA . HIS A 1 107 ? 21.281 -9.544 -11.576 1.00 78.50 107 HIS A CA 1
ATOM 867 C C . HIS A 1 107 ? 20.826 -10.447 -12.730 1.00 78.50 107 HIS A C 1
ATOM 869 O O . HIS A 1 107 ? 20.229 -11.500 -12.507 1.00 78.50 107 HIS A O 1
ATOM 875 N N . SER A 1 108 ? 21.110 -10.054 -13.974 1.00 82.31 108 SER A N 1
ATOM 876 C CA . SER A 1 108 ? 20.916 -10.913 -15.144 1.00 82.31 108 SER A CA 1
ATOM 877 C C . SER A 1 108 ? 21.738 -10.435 -16.354 1.00 82.31 108 SER A C 1
ATOM 879 O O . SER A 1 108 ? 21.835 -9.221 -16.568 1.00 82.31 108 SER A O 1
ATOM 881 N N . PRO A 1 109 ? 22.170 -11.347 -17.245 1.00 87.94 109 PRO A N 1
ATOM 882 C CA . PRO A 1 109 ? 22.836 -10.985 -18.500 1.00 87.94 109 PRO A CA 1
ATOM 883 C C . PRO A 1 109 ? 21.994 -10.118 -19.459 1.00 87.94 109 PRO A C 1
ATOM 885 O O . PRO A 1 109 ? 22.544 -9.360 -20.252 1.00 87.94 109 PRO A O 1
ATOM 888 N N . ILE A 1 110 ? 20.657 -10.209 -19.400 1.00 87.75 110 ILE A N 1
ATOM 889 C CA . ILE A 1 110 ? 19.749 -9.390 -20.228 1.00 87.75 110 ILE A CA 1
ATOM 890 C C . ILE A 1 110 ? 19.873 -7.910 -19.853 1.00 87.75 110 ILE A C 1
ATOM 892 O O . ILE A 1 110 ? 20.111 -7.069 -20.719 1.00 87.75 110 ILE A O 1
ATOM 896 N N . HIS A 1 111 ? 19.744 -7.597 -18.563 1.00 84.44 111 HIS A N 1
ATOM 897 C CA . HIS A 1 111 ? 19.867 -6.228 -18.070 1.00 84.44 111 HIS A CA 1
ATOM 898 C C . HIS A 1 111 ? 21.303 -5.695 -18.194 1.00 84.44 111 HIS A C 1
ATOM 900 O O . HIS A 1 111 ? 21.464 -4.535 -18.561 1.00 84.44 111 HIS A O 1
ATOM 906 N N . ASP A 1 112 ? 22.335 -6.533 -18.011 1.00 85.38 112 ASP A N 1
ATOM 907 C CA . ASP A 1 112 ? 23.725 -6.154 -18.320 1.00 85.38 112 ASP A CA 1
ATOM 908 C C . ASP A 1 112 ? 23.875 -5.671 -19.774 1.00 85.38 112 ASP A C 1
ATOM 910 O O . ASP A 1 112 ? 24.429 -4.601 -20.014 1.00 85.38 112 ASP A O 1
ATOM 914 N N . GLU A 1 113 ? 23.343 -6.406 -20.762 1.00 89.50 113 GLU A N 1
ATOM 915 C CA . GLU A 1 113 ? 23.445 -5.991 -22.168 1.00 89.50 113 GLU A CA 1
ATOM 916 C C . GLU A 1 113 ? 22.665 -4.705 -22.481 1.00 89.50 113 GLU A C 1
ATOM 918 O O . GLU A 1 113 ? 23.102 -3.931 -23.345 1.00 89.50 113 GLU A O 1
ATOM 923 N N . LEU A 1 114 ? 21.521 -4.479 -21.823 1.00 87.38 114 LEU A N 1
ATOM 924 C CA . LEU A 1 114 ? 20.728 -3.249 -21.951 1.00 87.38 114 LEU A CA 1
ATOM 925 C C . LEU A 1 114 ? 21.446 -2.049 -21.315 1.00 87.38 114 LEU A C 1
ATOM 927 O O . LEU A 1 114 ? 21.506 -0.978 -21.921 1.00 87.38 114 LEU A O 1
ATOM 931 N N . PHE A 1 115 ? 22.053 -2.237 -20.144 1.00 84.81 115 PHE A N 1
ATOM 932 C CA . PHE A 1 115 ? 22.907 -1.244 -19.497 1.00 84.81 115 PHE A CA 1
ATOM 933 C C . PHE A 1 115 ? 24.115 -0.893 -20.377 1.00 84.81 115 PHE A C 1
ATOM 935 O O . PHE A 1 115 ? 24.306 0.265 -20.743 1.00 84.81 115 PHE A O 1
ATOM 942 N N . ASP A 1 116 ? 24.836 -1.904 -20.873 1.00 86.38 116 ASP A N 1
ATOM 943 C CA . ASP A 1 116 ? 25.947 -1.757 -21.826 1.00 86.38 116 ASP A CA 1
ATOM 944 C C . ASP A 1 116 ? 25.492 -1.229 -23.213 1.00 86.38 116 ASP A C 1
ATOM 946 O O . ASP A 1 116 ? 26.284 -1.129 -24.153 1.00 86.38 116 ASP A O 1
ATOM 950 N N . ALA A 1 117 ? 24.196 -0.972 -23.425 1.00 88.50 117 ALA A N 1
ATOM 951 C CA . ALA A 1 117 ? 23.656 -0.285 -24.604 1.00 88.50 117 ALA A CA 1
ATOM 952 C C . ALA A 1 117 ? 23.273 1.184 -24.337 1.00 88.50 117 ALA A C 1
ATOM 954 O O . ALA A 1 117 ? 22.874 1.873 -25.282 1.00 88.50 117 ALA A O 1
ATOM 955 N N . GLY A 1 118 ? 23.358 1.645 -23.083 1.00 86.62 118 GLY A N 1
ATOM 956 C CA . GLY A 1 118 ? 22.793 2.918 -22.635 1.00 86.62 118 GLY A CA 1
ATOM 957 C C . GLY A 1 118 ? 21.266 2.945 -22.738 1.00 86.62 118 GLY A C 1
ATOM 958 O O . GLY A 1 118 ? 20.712 3.912 -23.254 1.00 86.62 118 GLY A O 1
ATOM 959 N N . LEU A 1 119 ? 20.597 1.844 -22.365 1.00 84.06 119 LEU A N 1
ATOM 960 C CA . LEU A 1 119 ? 19.128 1.708 -22.370 1.00 84.06 119 LEU A CA 1
ATOM 961 C C . LEU A 1 119 ? 18.506 1.502 -20.979 1.00 84.06 119 LEU A C 1
ATOM 963 O O . LEU A 1 119 ? 17.274 1.539 -20.860 1.00 84.06 119 LEU A O 1
ATOM 967 N N . LEU A 1 120 ? 19.360 1.273 -19.979 1.00 78.12 120 LEU A N 1
ATOM 968 C CA . LEU A 1 120 ? 19.084 1.381 -18.549 1.00 78.12 120 LEU A CA 1
ATOM 969 C C . LEU A 1 120 ? 19.997 2.471 -17.987 1.00 78.12 120 LEU A C 1
ATOM 971 O O . LEU A 1 120 ? 21.097 2.681 -18.511 1.00 78.12 120 LEU A O 1
ATOM 975 N N . ASP A 1 121 ? 19.546 3.128 -16.931 1.00 67.50 121 ASP A N 1
ATOM 976 C CA . ASP A 1 121 ? 20.184 4.333 -16.421 1.00 67.50 121 ASP A CA 1
ATOM 977 C C . ASP A 1 121 ? 21.452 4.035 -15.590 1.00 67.50 121 ASP A C 1
ATOM 979 O O . ASP A 1 121 ? 21.551 2.997 -14.918 1.00 67.50 121 ASP A O 1
ATOM 983 N N . PRO A 1 122 ? 22.478 4.907 -15.667 1.00 60.50 122 PRO A N 1
ATOM 984 C CA . PRO A 1 122 ? 23.725 4.742 -14.932 1.00 60.50 122 PRO A CA 1
ATOM 985 C C . PRO A 1 122 ? 23.500 4.878 -13.425 1.00 60.50 122 PRO A C 1
ATOM 987 O O . PRO A 1 122 ? 22.930 5.851 -12.941 1.00 60.50 122 PRO A O 1
ATOM 990 N N . ILE A 1 123 ? 24.010 3.908 -12.667 1.00 59.34 123 ILE A N 1
ATOM 991 C CA . ILE A 1 123 ? 23.872 3.867 -11.213 1.00 59.34 123 ILE A CA 1
ATOM 992 C C . ILE A 1 123 ? 24.545 5.077 -10.533 1.00 59.34 123 ILE A C 1
ATOM 994 O O . ILE A 1 123 ? 25.752 5.284 -10.663 1.00 59.34 123 ILE A O 1
ATOM 998 N N . ASN A 1 124 ? 23.791 5.788 -9.687 1.00 54.81 124 ASN A N 1
ATOM 999 C CA . ASN A 1 124 ? 24.335 6.448 -8.498 1.00 54.81 124 ASN A CA 1
ATOM 1000 C C . ASN A 1 124 ? 23.931 5.654 -7.245 1.00 54.81 124 ASN A C 1
ATOM 1002 O O . ASN A 1 124 ? 23.067 6.040 -6.457 1.00 54.81 124 ASN A O 1
ATOM 1006 N N . HIS A 1 125 ? 24.565 4.489 -7.072 1.00 49.81 125 HIS A N 1
ATOM 1007 C CA . HIS A 1 125 ? 24.310 3.593 -5.935 1.00 49.81 125 HIS A CA 1
ATOM 1008 C C . HIS A 1 125 ? 24.643 4.294 -4.626 1.00 49.81 125 HIS A C 1
ATOM 1010 O O . HIS A 1 125 ? 24.079 3.966 -3.592 1.00 49.81 125 HIS A O 1
ATOM 1016 N N . LEU A 1 126 ? 25.591 5.232 -4.659 1.00 45.47 126 LEU A N 1
ATOM 1017 C CA . LEU A 1 126 ? 26.045 5.912 -3.466 1.00 45.47 126 LEU A CA 1
ATOM 1018 C C . LEU A 1 126 ? 24.943 6.823 -2.921 1.00 45.47 126 LEU A C 1
ATOM 1020 O O . LEU A 1 126 ? 24.690 6.772 -1.726 1.00 45.47 126 LEU A O 1
ATOM 1024 N N . GLU A 1 127 ? 24.225 7.572 -3.758 1.00 51.69 127 GLU A N 1
ATOM 1025 C CA . GLU A 1 127 ? 22.994 8.254 -3.327 1.00 51.69 127 GLU A CA 1
ATOM 1026 C C . GLU A 1 127 ? 21.965 7.243 -2.811 1.00 51.69 127 GLU A C 1
ATOM 1028 O O . GLU A 1 127 ? 21.574 7.309 -1.645 1.00 51.69 127 GLU A O 1
ATOM 1033 N N . TYR A 1 128 ? 21.618 6.259 -3.646 1.00 50.19 128 TYR A N 1
ATOM 1034 C CA . TYR A 1 128 ? 20.609 5.234 -3.365 1.00 50.19 128 TYR A CA 1
ATOM 1035 C C . TYR A 1 128 ? 20.812 4.494 -2.023 1.00 50.19 128 TYR A C 1
ATOM 1037 O O . TYR A 1 128 ? 19.844 4.212 -1.319 1.00 50.19 128 TYR A O 1
ATOM 1045 N N . LEU A 1 129 ? 22.067 4.199 -1.660 1.00 47.38 129 LEU A N 1
ATOM 1046 C CA . LEU A 1 129 ? 22.446 3.392 -0.494 1.00 47.38 129 LEU A CA 1
ATOM 1047 C C . LEU A 1 129 ? 22.940 4.203 0.708 1.00 47.38 129 LEU A C 1
ATOM 1049 O O . LEU A 1 129 ? 22.683 3.816 1.843 1.00 47.38 129 LEU A O 1
ATOM 1053 N N . THR A 1 130 ? 23.674 5.305 0.504 1.00 44.97 130 THR A N 1
ATOM 1054 C CA . THR A 1 130 ? 24.304 6.047 1.622 1.00 44.97 130 THR A CA 1
ATOM 1055 C C . THR A 1 130 ? 23.397 7.101 2.248 1.00 44.97 130 THR A C 1
ATOM 1057 O O . THR A 1 130 ? 23.868 7.913 3.042 1.00 44.97 130 THR A O 1
ATOM 1060 N N . GLN A 1 131 ? 22.110 7.123 1.876 1.00 48.97 131 GLN A N 1
ATOM 1061 C CA . GLN A 1 131 ? 21.117 8.114 2.316 1.00 48.97 131 GLN A CA 1
ATOM 1062 C C . GLN A 1 131 ? 21.516 9.573 1.986 1.00 48.97 131 GLN A C 1
ATOM 1064 O O . GLN A 1 131 ? 20.893 10.520 2.459 1.00 48.97 131 GLN A O 1
ATOM 1069 N N . LYS A 1 132 ? 22.527 9.771 1.125 1.00 43.25 132 LYS A N 1
ATOM 1070 C CA . LYS A 1 132 ? 22.977 11.073 0.601 1.00 43.25 132 LYS A CA 1
ATOM 1071 C C . LYS A 1 132 ? 22.171 11.533 -0.614 1.00 43.25 132 LYS A C 1
ATOM 1073 O O . LYS A 1 132 ? 22.696 12.245 -1.463 1.00 43.25 132 LYS A O 1
ATOM 1078 N N . LEU A 1 133 ? 20.918 11.112 -0.720 1.00 47.44 133 LEU A N 1
ATOM 1079 C CA . LEU A 1 133 ? 20.051 11.578 -1.791 1.00 47.44 133 LEU A CA 1
ATOM 1080 C C . LEU A 1 133 ? 19.833 13.083 -1.645 1.00 47.44 133 LEU A C 1
ATOM 1082 O O . LEU A 1 133 ? 19.642 13.584 -0.536 1.00 47.44 133 LEU A O 1
ATOM 1086 N N . GLU A 1 134 ? 19.777 13.788 -2.775 1.00 42.97 134 GLU A N 1
ATOM 1087 C CA . GLU A 1 134 ? 19.253 15.161 -2.814 1.00 42.97 134 GLU A CA 1
ATOM 1088 C C . GLU A 1 134 ? 17.812 15.230 -2.276 1.00 42.97 134 GLU A C 1
ATOM 1090 O O . GLU A 1 134 ? 17.374 16.278 -1.809 1.00 42.97 134 GLU A O 1
ATOM 1095 N N . LYS A 1 135 ? 17.112 14.088 -2.321 1.00 46.09 135 LYS A N 1
ATOM 1096 C CA . LYS A 1 135 ? 15.773 13.837 -1.795 1.00 46.09 135 LYS A CA 1
ATOM 1097 C C . LYS A 1 135 ? 15.837 12.961 -0.531 1.00 46.09 135 LYS A C 1
ATOM 1099 O O . LYS A 1 135 ? 15.707 11.740 -0.617 1.00 46.09 135 LYS A O 1
ATOM 1104 N N . LYS A 1 136 ? 16.022 13.569 0.647 1.00 46.19 136 LYS A N 1
ATOM 1105 C CA . LYS A 1 136 ? 15.991 12.917 1.982 1.00 46.19 136 LYS A CA 1
ATOM 1106 C C . LYS A 1 136 ? 14.659 12.242 2.304 1.00 46.19 136 LYS A C 1
ATOM 1108 O O . LYS A 1 136 ? 14.565 11.500 3.280 1.00 46.19 136 LYS A O 1
ATOM 1113 N N . TRP A 1 137 ? 13.625 12.540 1.525 1.00 47.62 137 TRP A N 1
ATOM 1114 C CA . TRP A 1 137 ? 12.336 11.868 1.577 1.00 47.62 137 TRP A CA 1
ATOM 1115 C C . TRP A 1 137 ? 12.404 10.395 1.136 1.00 47.62 137 TRP A C 1
ATOM 1117 O O . TRP A 1 137 ? 11.553 9.588 1.521 1.00 47.62 137 TRP A O 1
ATOM 1127 N N . TYR A 1 138 ? 13.435 10.019 0.377 1.00 49.38 138 TYR A N 1
ATOM 1128 C CA . TYR A 1 138 ? 13.769 8.631 0.090 1.00 49.38 138 TYR A CA 1
ATOM 1129 C C . TYR A 1 138 ? 14.791 8.119 1.113 1.00 49.38 138 TYR A C 1
ATOM 1131 O O . TYR A 1 138 ? 15.866 8.689 1.293 1.00 49.38 138 TYR A O 1
ATOM 1139 N N . ASN A 1 139 ? 14.470 7.015 1.779 1.00 53.44 139 ASN A N 1
ATOM 1140 C CA . ASN A 1 139 ? 15.414 6.259 2.589 1.00 53.44 139 ASN A CA 1
ATOM 1141 C C . ASN A 1 139 ? 15.054 4.777 2.431 1.00 53.44 139 ASN A C 1
ATOM 1143 O O . ASN A 1 139 ? 13.894 4.447 2.662 1.00 53.44 139 ASN A O 1
ATOM 1147 N N . PRO A 1 140 ? 15.994 3.879 2.079 1.00 50.00 140 PRO A N 1
ATOM 1148 C CA . PRO A 1 140 ? 15.733 2.436 2.037 1.00 50.00 140 PRO A CA 1
ATOM 1149 C C . PRO A 1 140 ? 15.340 1.834 3.403 1.00 50.00 140 PRO A C 1
ATOM 1151 O O . PRO A 1 140 ? 14.943 0.671 3.469 1.00 50.00 140 PRO A O 1
ATOM 1154 N N . GLY A 1 141 ? 15.455 2.603 4.488 1.00 54.16 141 GLY A N 1
ATOM 1155 C CA . GLY A 1 141 ? 15.077 2.244 5.845 1.00 54.16 141 GLY A CA 1
ATOM 1156 C C . GLY A 1 141 ? 16.189 1.500 6.565 1.00 54.16 141 GLY A C 1
ATOM 1157 O O . GLY A 1 141 ? 17.251 2.052 6.843 1.00 54.16 141 GLY A O 1
ATOM 1158 N N . LEU A 1 142 ? 15.900 0.250 6.908 1.00 52.19 142 LEU A N 1
ATOM 1159 C CA . LEU A 1 142 ? 16.737 -0.595 7.749 1.00 52.19 142 LEU A CA 1
ATOM 1160 C C . LEU A 1 142 ? 18.106 -0.877 7.120 1.00 52.19 142 LEU A C 1
ATOM 1162 O O . LEU A 1 142 ? 18.189 -1.341 5.984 1.00 52.19 142 LEU A O 1
ATOM 1166 N N . ASN A 1 143 ? 19.176 -0.718 7.902 1.00 53.34 143 ASN A N 1
ATOM 1167 C CA . ASN A 1 143 ? 20.502 -1.192 7.512 1.00 53.34 143 ASN A CA 1
ATOM 1168 C C . ASN A 1 143 ? 20.491 -2.716 7.260 1.00 53.34 143 ASN A C 1
ATOM 1170 O O . ASN A 1 143 ? 20.153 -3.508 8.152 1.00 53.34 143 ASN A O 1
ATOM 1174 N N . ARG A 1 144 ? 20.885 -3.129 6.046 1.00 56.91 144 ARG A N 1
ATOM 1175 C CA . ARG A 1 144 ? 20.970 -4.532 5.603 1.00 56.91 144 ARG A CA 1
ATOM 1176 C C . ARG A 1 144 ? 22.394 -4.926 5.235 1.00 56.91 144 ARG A C 1
ATOM 1178 O O . ARG A 1 144 ? 23.227 -4.107 4.862 1.00 56.91 144 ARG A O 1
ATOM 1185 N N . THR A 1 145 ? 22.667 -6.224 5.317 1.00 48.53 145 THR A N 1
ATOM 1186 C CA . THR A 1 145 ? 23.998 -6.805 5.072 1.00 48.53 145 THR A CA 1
ATOM 1187 C C . THR A 1 145 ? 24.371 -6.915 3.593 1.00 48.53 145 THR A C 1
ATOM 1189 O O . THR A 1 145 ? 25.548 -7.069 3.278 1.00 48.53 145 THR A O 1
ATOM 1192 N N . PHE A 1 146 ? 23.388 -6.858 2.691 1.00 51.16 146 PHE A N 1
ATOM 1193 C CA . PHE A 1 146 ? 23.569 -7.104 1.255 1.00 51.16 146 PHE A CA 1
ATOM 1194 C C . PHE A 1 146 ? 23.688 -5.815 0.430 1.00 51.16 146 PHE A C 1
ATOM 1196 O O . PHE A 1 146 ? 24.451 -5.770 -0.530 1.00 51.16 146 PHE A O 1
ATOM 1203 N N . THR A 1 147 ? 23.033 -4.740 0.869 1.00 46.41 147 THR A N 1
ATOM 1204 C CA . THR A 1 147 ? 22.889 -3.449 0.176 1.00 46.41 147 THR A CA 1
ATOM 1205 C C . THR A 1 147 ? 24.161 -2.579 0.187 1.00 46.41 147 THR A C 1
ATOM 1207 O O . THR A 1 147 ? 24.071 -1.361 0.265 1.00 46.41 147 THR A O 1
ATOM 1210 N N . SER A 1 148 ? 25.370 -3.153 0.203 1.00 39.97 148 SER A N 1
ATOM 1211 C CA . SER A 1 148 ? 26.622 -2.362 0.152 1.00 39.97 148 SER A CA 1
ATOM 1212 C C . SER A 1 148 ? 27.906 -3.142 -0.142 1.00 39.97 148 SER A C 1
ATOM 1214 O O . SER A 1 148 ? 28.927 -2.529 -0.465 1.00 39.97 148 SER A O 1
ATOM 1216 N N . GLN A 1 149 ? 27.912 -4.474 -0.028 1.00 38.34 149 GLN A N 1
ATOM 1217 C CA . GLN A 1 149 ? 29.153 -5.230 -0.188 1.00 38.34 149 GLN A CA 1
ATOM 1218 C C . GLN A 1 149 ? 29.412 -5.545 -1.662 1.00 38.34 149 GLN A C 1
ATOM 1220 O O . GLN A 1 149 ? 28.792 -6.432 -2.241 1.00 38.34 149 GLN A O 1
ATOM 1225 N N . ILE A 1 150 ? 30.347 -4.760 -2.216 1.00 37.53 150 ILE A N 1
ATOM 1226 C CA . ILE A 1 150 ? 31.205 -4.985 -3.396 1.00 37.53 150 ILE A CA 1
ATOM 1227 C C . ILE A 1 150 ? 31.058 -6.404 -3.970 1.00 37.53 150 ILE A C 1
ATOM 1229 O O . ILE A 1 150 ? 31.220 -7.353 -3.194 1.00 37.53 150 ILE A O 1
ATOM 1233 N N . PRO A 1 151 ? 30.857 -6.571 -5.298 1.00 37.28 151 PRO A N 1
ATOM 1234 C CA . PRO A 1 151 ? 30.691 -7.878 -5.925 1.00 37.28 151 PRO A CA 1
ATOM 1235 C C . PRO A 1 151 ? 31.862 -8.780 -5.552 1.00 37.28 151 PRO A C 1
ATOM 1237 O O . PRO A 1 151 ? 32.978 -8.664 -6.054 1.00 37.28 151 PRO A O 1
ATOM 1240 N N . THR A 1 152 ? 31.582 -9.670 -4.614 1.00 37.59 152 THR A N 1
ATOM 1241 C CA . THR A 1 152 ? 32.458 -10.749 -4.218 1.00 37.59 152 THR A CA 1
ATOM 1242 C C . THR A 1 152 ? 31.889 -11.980 -4.889 1.00 37.59 152 THR A C 1
ATOM 1244 O O . THR A 1 152 ? 30.738 -12.343 -4.641 1.00 37.59 152 THR A O 1
ATOM 1247 N N . ASP A 1 153 ? 32.712 -12.683 -5.670 1.00 40.69 153 ASP A N 1
ATOM 1248 C CA . ASP A 1 153 ? 32.399 -13.963 -6.344 1.00 40.69 153 ASP A CA 1
ATOM 1249 C C . ASP A 1 153 ? 32.073 -15.129 -5.364 1.00 40.69 153 ASP A C 1
ATOM 1251 O O . ASP A 1 153 ? 32.120 -16.327 -5.683 1.00 40.69 153 ASP A O 1
ATOM 1255 N N . ASN A 1 154 ? 31.782 -14.773 -4.112 1.00 34.84 154 ASN A N 1
ATOM 1256 C CA . ASN A 1 154 ? 31.716 -15.597 -2.923 1.00 34.84 154 ASN A CA 1
ATOM 1257 C C . ASN A 1 154 ? 30.450 -15.383 -2.081 1.00 34.84 154 ASN A C 1
ATOM 1259 O O . ASN A 1 154 ? 30.329 -16.071 -1.070 1.00 34.84 154 ASN A O 1
ATOM 1263 N N . GLN A 1 155 ? 29.457 -14.591 -2.516 1.00 39.50 155 GLN A N 1
ATOM 1264 C CA . GLN A 1 155 ? 28.076 -14.772 -2.028 1.00 39.50 155 GLN A CA 1
ATOM 1265 C C . GLN A 1 155 ? 27.427 -16.028 -2.639 1.00 39.50 155 GLN A C 1
ATOM 1267 O O . GLN A 1 155 ? 26.389 -16.016 -3.291 1.00 39.50 155 GLN A O 1
ATOM 1272 N N . LYS A 1 156 ? 28.080 -17.161 -2.368 1.00 41.81 156 LYS A N 1
ATOM 1273 C CA . LYS A 1 156 ? 27.435 -18.461 -2.262 1.00 41.81 156 LYS A CA 1
ATOM 1274 C C . LYS A 1 156 ? 26.740 -18.445 -0.907 1.00 41.81 156 LYS A C 1
ATOM 1276 O O . LYS A 1 156 ? 27.421 -18.611 0.110 1.00 41.81 156 LYS A O 1
ATOM 1281 N N . GLN A 1 157 ? 25.427 -18.223 -0.878 1.00 40.66 157 GLN A N 1
ATOM 1282 C CA . GLN A 1 157 ? 24.670 -18.431 0.352 1.00 40.66 157 GLN A CA 1
ATOM 1283 C C . GLN A 1 157 ? 24.959 -19.855 0.865 1.00 40.66 157 GLN A C 1
ATOM 1285 O O . GLN A 1 157 ? 24.911 -20.825 0.112 1.00 40.66 157 GLN A O 1
ATOM 1290 N N . ASN A 1 158 ? 25.369 -19.949 2.131 1.00 38.47 158 ASN A N 1
ATOM 1291 C CA . ASN A 1 158 ? 25.579 -21.177 2.903 1.00 38.47 158 ASN A CA 1
ATOM 1292 C C . ASN A 1 158 ? 26.190 -22.387 2.167 1.00 38.47 158 ASN A C 1
ATOM 1294 O O . ASN A 1 158 ? 25.580 -23.449 2.057 1.00 38.47 158 ASN A O 1
ATOM 1298 N N . LYS A 1 159 ? 27.491 -22.321 1.842 1.00 38.50 159 LYS A N 1
ATOM 1299 C CA . LYS A 1 159 ? 28.273 -23.559 1.618 1.00 38.50 159 LYS A CA 1
ATOM 1300 C C . LYS A 1 159 ? 28.406 -24.440 2.875 1.00 38.50 159 LYS A C 1
ATOM 1302 O O . LYS A 1 159 ? 28.752 -25.611 2.753 1.00 38.50 159 LYS A O 1
ATOM 1307 N N . ASN A 1 160 ? 28.135 -23.892 4.062 1.00 41.19 160 ASN A N 1
ATOM 1308 C CA . ASN A 1 160 ? 28.146 -24.601 5.339 1.00 41.19 160 ASN A CA 1
ATOM 1309 C C . ASN A 1 160 ? 26.757 -24.522 5.986 1.00 41.19 160 ASN A C 1
ATOM 1311 O O . ASN A 1 160 ? 26.318 -23.436 6.346 1.00 41.19 160 ASN A O 1
ATOM 1315 N N . LYS A 1 161 ? 26.130 -25.692 6.182 1.00 40.94 161 LYS A N 1
ATOM 1316 C CA . LYS A 1 161 ? 24.731 -25.906 6.609 1.00 40.94 161 LYS A CA 1
ATOM 1317 C C . LYS A 1 161 ? 23.675 -25.488 5.568 1.00 40.94 161 LYS A C 1
ATOM 1319 O O . LYS A 1 161 ? 23.092 -24.421 5.667 1.00 40.94 161 LYS A O 1
ATOM 1324 N N . ASN A 1 162 ? 23.348 -26.414 4.666 1.00 41.34 162 ASN A N 1
ATOM 1325 C CA . ASN A 1 162 ? 22.065 -27.121 4.745 1.00 41.34 162 ASN A CA 1
ATOM 1326 C C . ASN A 1 162 ? 22.148 -28.475 4.015 1.00 41.34 162 ASN A C 1
ATOM 1328 O O . ASN A 1 162 ? 22.673 -28.575 2.911 1.00 41.34 162 ASN A O 1
ATOM 1332 N N . LYS A 1 163 ? 21.698 -29.553 4.680 1.00 40.25 163 LYS A N 1
ATOM 1333 C CA . LYS A 1 163 ? 21.641 -30.920 4.109 1.00 40.25 163 LYS A CA 1
ATOM 1334 C C . LYS A 1 163 ? 20.361 -31.179 3.302 1.00 40.25 163 LYS A C 1
ATOM 1336 O O . LYS A 1 163 ? 20.243 -32.230 2.680 1.00 40.25 163 LYS A O 1
ATOM 1341 N N . ASN A 1 164 ? 19.445 -30.216 3.305 1.00 38.88 164 ASN A N 1
ATOM 1342 C CA . ASN A 1 164 ? 18.224 -30.189 2.515 1.00 38.88 164 ASN A CA 1
ATOM 1343 C C . ASN A 1 164 ? 18.401 -29.036 1.517 1.00 38.88 164 ASN A C 1
ATOM 1345 O O . ASN A 1 164 ? 18.827 -27.960 1.926 1.00 38.88 164 ASN A O 1
ATOM 1349 N N . GLY A 1 165 ? 18.188 -29.278 0.224 1.00 38.75 165 GLY A N 1
ATOM 1350 C CA . GLY A 1 165 ? 18.596 -28.336 -0.822 1.00 38.75 165 GLY A CA 1
ATOM 13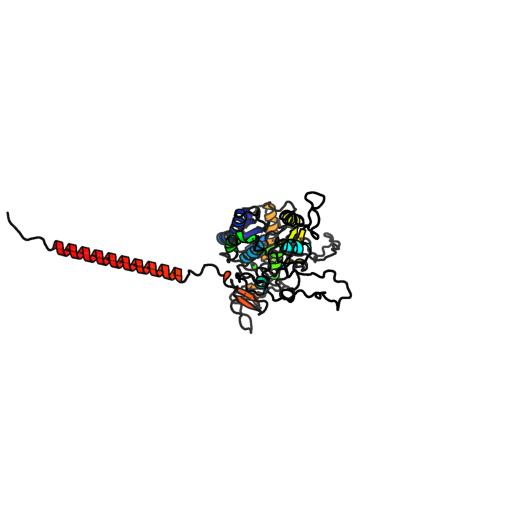51 C C . GLY A 1 165 ? 17.721 -27.086 -0.896 1.00 38.75 165 GLY A C 1
ATOM 1352 O O . GLY A 1 165 ? 16.627 -27.150 -1.452 1.00 38.75 165 GLY A O 1
ATOM 1353 N N . ASP A 1 166 ? 18.233 -25.954 -0.411 1.00 41.59 166 ASP A N 1
ATOM 1354 C CA . ASP A 1 166 ? 17.631 -24.639 -0.647 1.00 41.59 166 ASP A CA 1
ATOM 1355 C C . ASP A 1 166 ? 17.847 -24.222 -2.110 1.00 41.59 166 ASP A C 1
ATOM 1357 O O . ASP A 1 166 ? 18.974 -24.185 -2.609 1.00 41.59 166 ASP A O 1
ATOM 1361 N N . ALA A 1 167 ? 16.754 -23.942 -2.820 1.00 39.88 167 ALA A N 1
ATOM 1362 C CA . ALA A 1 167 ? 16.736 -23.892 -4.284 1.00 39.88 167 ALA A CA 1
ATOM 1363 C C . ALA A 1 167 ? 16.970 -22.498 -4.909 1.00 39.88 167 ALA A C 1
ATOM 1365 O O . ALA A 1 167 ? 16.882 -22.366 -6.129 1.00 39.88 167 ALA A O 1
ATOM 1366 N N . PHE A 1 168 ? 17.264 -21.461 -4.113 1.00 47.91 168 PHE A N 1
ATOM 1367 C CA . PHE A 1 168 ? 17.198 -20.060 -4.558 1.00 47.91 168 PHE A CA 1
ATOM 1368 C C . PHE A 1 168 ? 18.380 -19.201 -4.074 1.00 47.91 168 PHE A C 1
ATOM 1370 O O . PHE A 1 168 ? 18.268 -18.447 -3.112 1.00 47.91 168 PHE A O 1
ATOM 1377 N N . ASN A 1 169 ? 19.521 -19.269 -4.770 1.00 55.25 169 ASN A N 1
ATOM 1378 C CA . ASN A 1 169 ? 20.635 -18.333 -4.559 1.00 55.25 169 ASN A CA 1
ATOM 1379 C C . ASN A 1 169 ? 20.460 -17.102 -5.468 1.00 55.25 169 ASN A C 1
ATOM 1381 O O . ASN A 1 169 ? 20.855 -17.135 -6.635 1.00 55.25 169 ASN A O 1
ATOM 1385 N N . HIS A 1 170 ? 19.859 -16.033 -4.941 1.00 60.12 170 HIS A N 1
ATOM 1386 C CA . HIS A 1 170 ? 19.664 -14.775 -5.669 1.00 60.12 170 HIS A CA 1
ATOM 1387 C C . HIS A 1 170 ? 20.958 -13.952 -5.730 1.00 60.12 170 HIS A C 1
ATOM 1389 O O . HIS A 1 170 ? 21.658 -13.803 -4.730 1.00 60.12 170 HIS A O 1
ATOM 1395 N N . THR A 1 171 ? 21.238 -13.374 -6.899 1.00 69.12 171 THR A N 1
ATOM 1396 C CA . THR A 1 171 ? 22.317 -12.398 -7.110 1.00 69.12 171 THR A CA 1
ATOM 1397 C C . THR A 1 171 ? 21.687 -11.052 -7.451 1.00 69.12 171 THR A C 1
ATOM 1399 O O . THR A 1 171 ? 20.793 -10.993 -8.296 1.00 69.12 171 THR A O 1
ATOM 1402 N N . TYR A 1 172 ? 22.160 -9.973 -6.830 1.00 74.31 172 TYR A N 1
ATOM 1403 C CA . TYR A 1 172 ? 21.694 -8.605 -7.081 1.00 74.31 172 TYR A CA 1
ATOM 1404 C C . TYR A 1 172 ? 22.724 -7.807 -7.886 1.00 74.31 172 TYR A C 1
ATOM 1406 O O . TYR A 1 172 ? 23.923 -8.084 -7.835 1.00 74.31 172 TYR A O 1
ATOM 1414 N N . SER A 1 173 ? 22.253 -6.841 -8.672 1.00 70.75 173 SER A N 1
ATOM 1415 C CA . SER A 1 173 ? 23.094 -5.986 -9.506 1.00 70.75 173 SER A CA 1
ATOM 1416 C C . SER A 1 173 ? 23.623 -4.797 -8.717 1.00 70.75 173 SER A C 1
ATOM 1418 O O . SER A 1 173 ? 22.857 -4.013 -8.169 1.00 70.75 173 SER A O 1
ATOM 1420 N N . ASN A 1 174 ? 24.941 -4.615 -8.754 1.00 66.81 174 ASN A N 1
ATOM 1421 C CA . ASN A 1 174 ? 25.616 -3.385 -8.339 1.00 66.81 174 ASN A CA 1
ATOM 1422 C C . ASN A 1 174 ? 25.951 -2.465 -9.536 1.00 66.81 174 ASN A C 1
ATOM 1424 O O . ASN A 1 174 ? 26.661 -1.474 -9.362 1.00 66.81 174 ASN A O 1
ATOM 1428 N N . ARG A 1 175 ? 25.532 -2.835 -10.760 1.00 66.31 175 ARG A N 1
ATOM 1429 C CA . ARG A 1 175 ? 25.891 -2.155 -12.022 1.00 66.31 175 ARG A CA 1
ATOM 1430 C C . ARG A 1 175 ? 24.790 -1.236 -12.540 1.00 66.31 175 ARG A C 1
ATOM 1432 O O . ARG A 1 175 ? 25.087 -0.158 -13.039 1.00 66.31 175 ARG A O 1
ATOM 1439 N N . TYR A 1 176 ? 23.541 -1.673 -12.415 1.00 68.06 176 TYR A N 1
ATOM 1440 C CA . TYR A 1 176 ? 22.348 -0.990 -12.906 1.00 68.06 176 TYR A CA 1
ATOM 1441 C C . TYR A 1 176 ? 21.247 -1.039 -11.843 1.00 68.06 176 TYR A C 1
ATOM 1443 O O . TYR A 1 176 ? 21.097 -2.038 -11.141 1.00 68.06 176 TYR A O 1
ATOM 1451 N N . THR A 1 177 ? 20.474 0.037 -11.740 1.00 63.75 177 THR A N 1
ATOM 1452 C CA . THR A 1 177 ? 19.237 0.099 -10.961 1.00 63.75 177 THR A CA 1
ATOM 1453 C C . THR A 1 177 ? 18.144 0.572 -11.901 1.00 63.75 177 THR A C 1
ATOM 1455 O O . THR A 1 177 ? 18.422 1.343 -12.818 1.00 63.75 177 THR A O 1
ATOM 1458 N N . VAL A 1 178 ? 16.915 0.110 -11.702 1.00 58.81 178 VAL A N 1
ATOM 1459 C CA . VAL A 1 178 ? 15.765 0.706 -12.385 1.00 58.81 178 VAL A CA 1
ATOM 1460 C C . VAL A 1 178 ? 15.162 1.705 -11.411 1.00 58.81 178 VAL A C 1
ATOM 1462 O O . VAL A 1 178 ? 14.523 1.326 -10.434 1.00 58.81 178 VAL A O 1
ATOM 1465 N N . ASN A 1 179 ? 15.435 2.993 -11.597 1.00 58.00 179 ASN A N 1
ATOM 1466 C CA . ASN A 1 179 ? 14.910 3.985 -10.673 1.00 58.00 179 ASN A CA 1
ATOM 1467 C C . ASN A 1 179 ? 13.394 4.132 -10.896 1.00 58.00 179 ASN A C 1
ATOM 1469 O O . ASN A 1 179 ? 12.961 4.671 -11.918 1.00 58.00 179 ASN A O 1
ATOM 1473 N N . ILE A 1 180 ? 12.589 3.670 -9.930 1.00 58.59 180 ILE A N 1
ATOM 1474 C CA . ILE A 1 180 ? 11.122 3.798 -9.959 1.00 58.59 180 ILE A CA 1
ATOM 1475 C C . ILE A 1 180 ? 10.685 5.259 -10.147 1.00 58.59 180 ILE A C 1
ATOM 1477 O O . ILE A 1 180 ? 9.691 5.523 -10.813 1.00 58.59 180 ILE A O 1
ATOM 1481 N N . PHE A 1 181 ? 11.485 6.218 -9.669 1.00 55.50 181 PHE A N 1
ATOM 1482 C CA . PHE A 1 181 ? 11.205 7.647 -9.785 1.00 55.50 181 PHE A CA 1
ATOM 1483 C C . PHE A 1 181 ? 11.624 8.267 -11.120 1.00 55.50 181 PHE A C 1
ATOM 1485 O O . PHE A 1 181 ? 11.170 9.365 -11.421 1.00 55.50 181 PHE A O 1
ATOM 1492 N N . GLU A 1 182 ? 12.491 7.638 -11.922 1.00 55.12 182 GLU A N 1
ATOM 1493 C CA . GLU A 1 182 ? 12.924 8.225 -13.204 1.00 55.12 182 GLU A CA 1
ATOM 1494 C C . GLU A 1 182 ? 11.882 8.025 -14.300 1.00 55.12 182 GLU A C 1
ATOM 1496 O O . GLU A 1 182 ? 11.569 8.980 -15.010 1.00 55.12 182 GLU A O 1
ATOM 1501 N N . ASN A 1 183 ? 11.259 6.843 -14.355 1.00 56.16 183 ASN A N 1
ATOM 1502 C CA . ASN A 1 183 ? 10.111 6.582 -15.233 1.00 56.16 183 ASN A CA 1
ATOM 1503 C C . ASN A 1 183 ? 8.868 7.409 -14.852 1.00 56.16 183 ASN A C 1
ATOM 1505 O O . ASN A 1 183 ? 7.948 7.532 -15.650 1.00 56.16 183 ASN A O 1
ATOM 1509 N N . GLU A 1 184 ? 8.837 7.966 -13.638 1.00 67.50 184 GLU A N 1
ATOM 1510 C CA . GLU A 1 184 ? 7.712 8.733 -13.093 1.00 67.50 184 GLU A CA 1
ATOM 1511 C C . GLU A 1 184 ? 8.077 10.207 -12.816 1.00 67.50 184 GLU A C 1
ATOM 1513 O O . GLU A 1 184 ? 7.298 10.955 -12.224 1.00 67.50 184 GLU A O 1
ATOM 1518 N N . LYS A 1 185 ? 9.263 10.662 -13.250 1.00 70.31 185 LYS A N 1
ATOM 1519 C CA . LYS A 1 185 ? 9.819 11.982 -12.898 1.00 70.31 185 LYS A CA 1
ATOM 1520 C C . LYS A 1 185 ? 8.959 13.147 -13.385 1.00 70.31 185 LYS A C 1
ATOM 1522 O O . LYS A 1 185 ? 8.937 14.205 -12.759 1.00 70.31 185 LYS A O 1
ATOM 1527 N N . GLU A 1 186 ? 8.243 12.958 -14.489 1.00 76.62 186 GLU A N 1
ATOM 1528 C CA . GLU A 1 186 ? 7.297 13.940 -15.026 1.00 76.62 186 GLU A CA 1
ATOM 1529 C C . GLU A 1 186 ? 6.025 14.107 -14.169 1.00 76.62 186 GLU A C 1
ATOM 1531 O O . GLU A 1 186 ? 5.356 15.140 -14.265 1.00 76.62 186 GLU A O 1
ATOM 1536 N N . PHE A 1 187 ? 5.737 13.150 -13.277 1.00 81.69 187 PHE A N 1
ATOM 1537 C CA . PHE A 1 187 ? 4.589 13.156 -12.365 1.00 81.69 187 PHE A CA 1
ATOM 1538 C C . PHE A 1 187 ? 4.942 13.579 -10.924 1.00 81.69 187 PHE A C 1
ATOM 1540 O O . PHE A 1 187 ? 4.040 13.762 -10.110 1.00 81.69 187 PHE A O 1
ATOM 1547 N N . ASP A 1 188 ? 6.220 13.820 -10.599 1.00 78.31 188 ASP A N 1
ATOM 1548 C CA . ASP A 1 188 ? 6.692 14.135 -9.232 1.00 78.31 188 ASP A CA 1
ATOM 1549 C C . ASP A 1 188 ? 5.955 15.328 -8.583 1.00 78.31 188 ASP A C 1
ATOM 1551 O O . ASP A 1 188 ? 5.650 15.290 -7.393 1.00 78.31 188 ASP A O 1
ATOM 1555 N N . SER A 1 189 ? 5.589 16.345 -9.377 1.00 83.81 189 SER A N 1
ATOM 1556 C CA . SER A 1 189 ? 4.812 17.512 -8.913 1.00 83.81 189 SER A CA 1
ATOM 1557 C C . SER A 1 189 ? 3.313 17.250 -8.715 1.00 83.81 189 SER A C 1
ATOM 1559 O O . SER A 1 189 ? 2.636 17.996 -8.013 1.00 83.81 189 SER A O 1
ATOM 1561 N N . ILE A 1 190 ? 2.771 16.188 -9.315 1.00 88.06 190 ILE A N 1
ATOM 1562 C CA . ILE A 1 190 ? 1.391 15.732 -9.076 1.00 88.06 190 ILE A CA 1
ATOM 1563 C C . ILE A 1 190 ? 1.350 14.964 -7.752 1.00 88.06 190 ILE A C 1
ATOM 1565 O O . ILE A 1 190 ? 0.430 15.126 -6.951 1.00 88.06 190 ILE A O 1
ATOM 1569 N N . TYR A 1 191 ? 2.398 14.181 -7.495 1.00 85.56 191 TYR A N 1
ATOM 1570 C CA . TYR A 1 191 ? 2.580 13.404 -6.275 1.00 85.56 191 TYR A CA 1
ATOM 1571 C C . TYR A 1 191 ? 2.763 14.241 -5.011 1.00 85.56 191 TYR A C 1
ATOM 1573 O O . TYR A 1 191 ? 2.512 13.724 -3.926 1.00 85.56 191 TYR A O 1
ATOM 1581 N N . ASP A 1 192 ? 3.141 15.519 -5.116 1.00 85.06 192 ASP A N 1
ATOM 1582 C CA . ASP A 1 192 ? 3.317 16.405 -3.957 1.00 85.06 192 ASP A CA 1
ATOM 1583 C C . ASP A 1 192 ? 2.092 16.429 -3.028 1.00 85.06 192 ASP A C 1
ATOM 1585 O O . ASP A 1 192 ? 2.249 16.457 -1.813 1.00 85.06 192 ASP A O 1
ATOM 1589 N N . ARG A 1 193 ? 0.874 16.291 -3.568 1.00 87.81 193 ARG A N 1
ATOM 1590 C CA . ARG A 1 193 ? -0.372 16.235 -2.780 1.00 87.81 193 ARG A CA 1
ATOM 1591 C C . ARG A 1 193 ? -0.614 14.922 -2.026 1.00 87.81 193 ARG A C 1
ATOM 1593 O O . ARG A 1 193 ? -1.458 14.906 -1.140 1.00 87.81 193 ARG A O 1
ATOM 1600 N N . LEU A 1 194 ? 0.088 13.841 -2.370 1.00 88.31 194 LEU A N 1
ATOM 1601 C CA . LEU A 1 194 ? 0.084 12.586 -1.601 1.00 88.31 194 LEU A CA 1
ATOM 1602 C C . LEU A 1 194 ? 1.218 12.536 -0.561 1.00 88.31 194 LEU A C 1
ATOM 1604 O O . LEU A 1 194 ? 1.170 11.727 0.361 1.00 88.31 194 LEU A O 1
ATOM 1608 N N . LYS A 1 195 ? 2.226 13.413 -0.684 1.00 81.62 195 LYS A N 1
ATOM 1609 C CA . LYS A 1 195 ? 3.331 13.559 0.283 1.00 81.62 195 LYS A CA 1
ATOM 1610 C C . LYS A 1 195 ? 2.899 14.307 1.558 1.00 81.62 195 LYS A C 1
ATOM 1612 O O . LYS A 1 195 ? 3.649 14.326 2.535 1.00 81.62 195 LYS A O 1
ATOM 1617 N N . THR A 1 196 ? 1.719 14.932 1.554 1.00 81.50 196 THR A N 1
ATOM 1618 C CA . THR A 1 196 ? 1.131 15.664 2.687 1.00 81.50 196 THR A CA 1
ATOM 1619 C C . THR A 1 196 ? 0.148 14.782 3.466 1.00 81.50 196 THR A C 1
ATOM 1621 O O . THR A 1 196 ? -0.326 13.764 2.965 1.00 81.50 196 THR A O 1
ATOM 1624 N N . SER A 1 197 ? -0.162 15.134 4.717 1.00 82.88 197 SER A N 1
ATOM 1625 C CA . SER A 1 197 ? -1.218 14.438 5.466 1.00 82.88 197 SER A CA 1
ATOM 1626 C C . SER A 1 197 ? -2.608 14.906 4.995 1.00 82.88 197 SER A C 1
ATOM 1628 O O . SER A 1 197 ? -2.788 16.110 4.789 1.00 82.88 197 SER A O 1
ATOM 1630 N N . PRO A 1 198 ? -3.618 14.020 4.887 1.00 86.12 198 PRO A N 1
ATOM 1631 C CA . PRO A 1 198 ? -5.006 14.420 4.671 1.00 86.12 198 PRO A CA 1
ATOM 1632 C C . PRO A 1 198 ? -5.488 15.401 5.746 1.00 86.12 198 PRO A C 1
ATOM 1634 O O . PRO A 1 198 ? -5.106 15.314 6.915 1.00 86.12 198 PRO A O 1
ATOM 1637 N N . SER A 1 199 ? -6.408 16.283 5.344 1.00 78.25 199 SER A N 1
ATOM 1638 C CA . SER A 1 199 ? -7.106 17.253 6.205 1.00 78.25 199 SER A CA 1
ATOM 1639 C C . SER A 1 199 ? -7.745 16.605 7.445 1.00 78.25 199 SER A C 1
ATOM 1641 O O . SER A 1 199 ? -7.822 17.216 8.511 1.00 78.25 199 SER A O 1
ATOM 1643 N N . TYR A 1 200 ? -8.156 15.343 7.308 1.00 85.81 200 TYR A N 1
ATOM 1644 C CA . TYR A 1 200 ? -8.697 14.490 8.354 1.00 85.81 200 TYR A CA 1
ATOM 1645 C C . TYR A 1 200 ? -8.091 13.085 8.237 1.00 85.81 200 TYR A C 1
ATOM 1647 O O . TYR A 1 200 ? -8.588 12.241 7.494 1.00 85.81 200 TYR A O 1
ATOM 1655 N N . ALA A 1 201 ? -6.987 12.842 8.944 1.00 87.38 201 ALA A N 1
ATOM 1656 C CA . ALA A 1 201 ? -6.356 11.527 9.010 1.00 87.38 201 ALA A CA 1
ATOM 1657 C C . ALA A 1 201 ? -7.125 10.577 9.945 1.00 87.38 201 ALA A C 1
ATOM 1659 O O . ALA A 1 201 ? -7.471 10.946 11.072 1.00 87.38 201 ALA A O 1
ATOM 1660 N N . LEU A 1 202 ? -7.349 9.350 9.473 1.00 91.25 202 LEU A N 1
ATOM 1661 C CA . LEU A 1 202 ? -7.875 8.238 10.262 1.00 91.25 202 LEU A CA 1
ATOM 1662 C C . LEU A 1 202 ? -6.723 7.493 10.947 1.00 91.25 202 LEU A C 1
ATOM 1664 O O . LEU A 1 202 ? -5.621 7.425 10.408 1.00 91.25 202 LEU A O 1
ATOM 1668 N N . ASP A 1 203 ? -6.983 6.927 12.124 1.00 89.44 203 ASP A N 1
ATOM 1669 C CA . ASP A 1 203 ? -6.047 6.014 12.785 1.00 89.44 203 ASP A CA 1
ATOM 1670 C C . ASP A 1 203 ? -6.351 4.541 12.450 1.00 89.44 203 ASP A C 1
ATOM 1672 O O . ASP A 1 203 ? -7.355 4.213 11.810 1.00 89.44 203 ASP A O 1
ATOM 1676 N N . GLN A 1 204 ? -5.476 3.649 12.923 1.00 90.31 204 GLN A N 1
ATOM 1677 C CA . GLN A 1 204 ? -5.520 2.203 12.685 1.00 90.31 204 GLN A CA 1
ATOM 1678 C C . GLN A 1 204 ? -6.850 1.516 13.039 1.00 90.31 204 GLN A C 1
ATOM 1680 O O . GLN A 1 204 ? -7.168 0.465 12.486 1.00 90.31 204 GLN A O 1
ATOM 1685 N N . GLN A 1 205 ? -7.645 2.098 13.942 1.00 92.38 205 GLN A N 1
ATOM 1686 C CA . GLN A 1 205 ? -8.926 1.533 14.378 1.00 92.38 205 GLN A CA 1
ATOM 1687 C C . GLN A 1 205 ? -10.061 1.842 13.396 1.00 92.38 205 GLN A C 1
ATOM 1689 O O . GLN A 1 205 ? -11.102 1.185 13.390 1.00 92.38 205 GLN A O 1
ATOM 1694 N N . HIS A 1 206 ? -9.859 2.867 12.569 1.00 95.62 206 HIS A N 1
ATOM 1695 C CA . HIS A 1 206 ? -10.848 3.447 11.671 1.00 95.62 206 HIS A CA 1
ATOM 1696 C C . HIS A 1 206 ? -10.580 3.110 10.194 1.00 95.62 206 HIS A C 1
ATOM 1698 O O . HIS A 1 206 ? -11.315 3.566 9.316 1.00 95.62 206 HIS A O 1
ATOM 1704 N N . LEU A 1 207 ? -9.588 2.253 9.925 1.00 97.44 207 LEU A N 1
ATOM 1705 C CA . LEU A 1 207 ? -9.219 1.758 8.601 1.00 97.44 207 LEU A CA 1
ATOM 1706 C C . LEU A 1 207 ? -9.381 0.230 8.507 1.00 97.44 207 LEU A C 1
ATOM 1708 O O . LEU A 1 207 ? -8.805 -0.516 9.301 1.00 97.44 207 LEU A O 1
ATOM 1712 N N . LEU A 1 208 ? -10.132 -0.232 7.501 1.00 98.31 208 LEU A N 1
ATOM 1713 C CA . LEU A 1 208 ? -10.129 -1.627 7.039 1.00 98.31 208 LEU A CA 1
ATOM 1714 C C . LEU A 1 208 ? -9.596 -1.692 5.608 1.00 98.31 208 LEU A C 1
ATOM 1716 O O . LEU A 1 208 ? -9.987 -0.878 4.776 1.00 98.31 208 LEU A O 1
ATOM 1720 N N . PHE A 1 209 ? -8.805 -2.711 5.291 1.00 98.44 209 PHE A N 1
ATOM 1721 C CA . PHE A 1 209 ? -8.399 -3.038 3.923 1.00 98.44 209 PHE A CA 1
ATOM 1722 C C . PHE A 1 209 ? -9.014 -4.382 3.517 1.00 98.44 209 PHE A C 1
ATOM 1724 O O . PHE A 1 209 ? -8.950 -5.335 4.290 1.00 98.44 209 PHE A O 1
ATOM 1731 N N . LEU A 1 210 ? -9.600 -4.489 2.322 1.00 96.69 210 LEU A N 1
ATOM 1732 C CA . LEU A 1 210 ? -10.174 -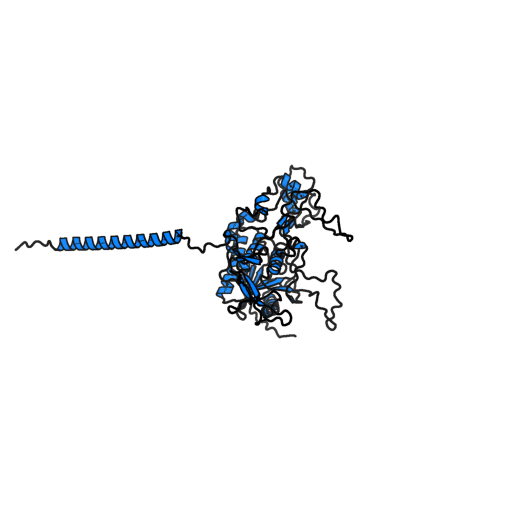5.740 1.807 1.00 96.69 210 LEU A CA 1
ATOM 1733 C C . LEU A 1 210 ? -9.308 -6.316 0.687 1.00 96.69 210 LEU A C 1
ATOM 1735 O O . LEU A 1 210 ? -8.966 -5.613 -0.265 1.00 96.69 210 LEU A O 1
ATOM 1739 N N . THR A 1 211 ? -9.019 -7.614 0.773 1.00 95.44 211 THR A N 1
ATOM 1740 C CA . THR A 1 211 ? -8.260 -8.357 -0.240 1.00 95.44 211 THR A CA 1
ATOM 1741 C C . THR A 1 211 ? -8.841 -9.744 -0.484 1.00 95.44 211 THR A C 1
ATOM 1743 O O . THR A 1 211 ? -9.431 -10.354 0.400 1.00 95.44 211 THR A O 1
ATOM 1746 N N . ASP A 1 212 ? -8.657 -10.251 -1.695 1.00 92.06 212 ASP A N 1
ATOM 1747 C CA . ASP A 1 212 ? -8.948 -11.615 -2.145 1.00 92.06 212 ASP A CA 1
ATOM 1748 C C . ASP A 1 212 ? -7.654 -12.433 -2.357 1.00 92.06 212 ASP A C 1
ATOM 1750 O O . ASP A 1 212 ? -7.699 -13.566 -2.831 1.00 92.06 212 ASP A O 1
ATOM 1754 N N . GLY A 1 213 ? -6.488 -11.850 -2.040 1.00 91.25 213 GLY A N 1
ATOM 1755 C CA . GLY A 1 213 ? -5.159 -12.399 -2.338 1.00 91.25 213 GLY A CA 1
ATOM 1756 C C . GLY A 1 213 ? -4.708 -12.215 -3.799 1.00 91.25 213 GLY A C 1
ATOM 1757 O O . GLY A 1 213 ? -3.546 -12.471 -4.123 1.00 9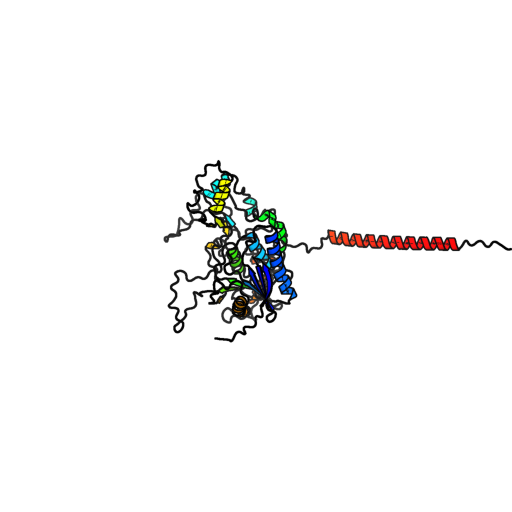1.25 213 GLY A O 1
ATOM 1758 N N . LEU A 1 214 ? -5.589 -11.727 -4.685 1.00 90.81 214 LEU A N 1
ATOM 1759 C CA . LEU A 1 214 ? -5.320 -11.493 -6.114 1.00 90.81 214 LEU A CA 1
ATOM 1760 C C . LEU A 1 214 ? -4.820 -10.070 -6.416 1.00 90.81 214 LEU A C 1
ATOM 1762 O O . LEU A 1 214 ? -4.579 -9.740 -7.583 1.00 90.81 214 LEU A O 1
ATOM 1766 N N . CYS A 1 215 ? -4.678 -9.257 -5.366 1.00 91.69 215 CYS A N 1
ATOM 1767 C CA . CYS A 1 215 ? -3.946 -7.997 -5.343 1.00 91.69 215 CYS A CA 1
ATOM 1768 C C . CYS A 1 215 ? -2.459 -8.266 -5.644 1.00 91.69 215 CYS A C 1
ATOM 1770 O O . CYS A 1 215 ? -1.794 -8.985 -4.894 1.00 91.69 215 CYS A O 1
ATOM 1772 N N . GLU A 1 216 ? -1.951 -7.735 -6.758 1.00 89.75 216 GLU A N 1
ATOM 1773 C CA . GLU A 1 216 ? -0.663 -8.128 -7.352 1.00 89.75 216 GLU A CA 1
ATOM 1774 C C . GLU A 1 216 ? 0.331 -6.955 -7.461 1.00 89.75 216 GLU A C 1
ATOM 1776 O O . GLU A 1 216 ? -0.059 -5.789 -7.554 1.00 89.75 216 GLU A O 1
ATOM 1781 N N . GLY A 1 217 ? 1.637 -7.243 -7.453 1.00 88.81 217 GLY A N 1
ATOM 1782 C CA . GLY A 1 217 ? 2.669 -6.263 -7.802 1.00 88.81 217 GLY A CA 1
ATOM 1783 C C . GLY A 1 217 ? 2.691 -5.104 -6.811 1.00 88.81 217 GLY A C 1
ATOM 1784 O O . GLY A 1 217 ? 2.755 -5.325 -5.601 1.00 88.81 217 GLY A O 1
ATOM 1785 N N . SER A 1 218 ? 2.583 -3.864 -7.297 1.00 90.06 218 SER A N 1
ATOM 1786 C CA . SER A 1 218 ? 2.530 -2.684 -6.423 1.00 90.06 218 SER A CA 1
ATOM 1787 C C . SER A 1 218 ? 1.309 -2.657 -5.486 1.00 90.06 218 SER A C 1
ATOM 1789 O O . SER A 1 218 ? 1.405 -2.111 -4.388 1.00 90.06 218 SER A O 1
ATOM 1791 N N . CYS A 1 219 ? 0.200 -3.323 -5.842 1.00 94.25 219 CYS A N 1
ATOM 1792 C CA . CYS A 1 219 ? -0.924 -3.523 -4.923 1.00 94.25 219 CYS A CA 1
ATOM 1793 C C . CYS A 1 219 ? -0.516 -4.429 -3.755 1.00 94.25 219 CYS A C 1
ATOM 1795 O O . CYS A 1 219 ? -0.767 -4.115 -2.591 1.00 94.25 219 CYS A O 1
ATOM 1797 N N . SER A 1 220 ? 0.157 -5.543 -4.049 1.00 94.19 220 SER A N 1
ATOM 1798 C CA . SER A 1 220 ? 0.619 -6.469 -3.014 1.00 94.19 220 SER A CA 1
ATOM 1799 C C . SER A 1 220 ? 1.630 -5.811 -2.078 1.00 94.19 220 SER A C 1
ATOM 1801 O O . SER A 1 220 ? 1.576 -6.007 -0.869 1.00 94.19 220 SER A O 1
ATOM 1803 N N . VAL A 1 221 ? 2.497 -4.949 -2.615 1.00 91.94 221 VAL A N 1
ATOM 1804 C CA . VAL A 1 221 ? 3.425 -4.123 -1.829 1.00 91.94 221 VAL A CA 1
ATOM 1805 C C . VAL A 1 221 ? 2.661 -3.175 -0.903 1.00 91.94 221 VAL A C 1
ATOM 1807 O O . VAL A 1 221 ? 2.942 -3.151 0.291 1.00 91.94 221 VAL A O 1
ATOM 1810 N N . PHE A 1 222 ? 1.657 -2.459 -1.422 1.00 94.62 222 PHE A N 1
ATOM 1811 C CA . PHE A 1 222 ? 0.767 -1.591 -0.644 1.00 94.62 222 PHE A CA 1
ATOM 1812 C C . PHE A 1 222 ? 0.101 -2.341 0.522 1.00 94.62 222 PHE A C 1
ATOM 1814 O O . PHE A 1 222 ? 0.187 -1.895 1.664 1.00 94.62 222 PHE A O 1
ATOM 1821 N N . LEU A 1 223 ? -0.494 -3.514 0.275 1.00 96.31 223 LEU A N 1
ATOM 1822 C CA . LEU A 1 223 ? -1.125 -4.306 1.338 1.00 96.31 223 LEU A CA 1
ATOM 1823 C C . LEU A 1 223 ? -0.128 -4.914 2.322 1.00 96.31 223 LEU A C 1
ATOM 1825 O O . LEU A 1 223 ? -0.384 -4.908 3.524 1.00 96.31 223 LEU A O 1
ATOM 1829 N N . LYS A 1 224 ? 1.002 -5.451 1.848 1.00 94.88 224 LYS A N 1
ATOM 1830 C CA . LYS A 1 224 ? 2.010 -6.042 2.736 1.00 94.88 224 LYS A CA 1
ATOM 1831 C C . LYS A 1 224 ? 2.667 -4.979 3.607 1.00 94.88 224 LYS A C 1
ATOM 1833 O O . LYS A 1 224 ? 2.865 -5.240 4.787 1.00 94.88 224 LYS A O 1
ATOM 1838 N N . GLN A 1 225 ? 2.908 -3.779 3.080 1.00 93.00 225 GLN A N 1
ATOM 1839 C CA . GLN A 1 225 ? 3.352 -2.631 3.869 1.00 93.00 225 GLN A CA 1
ATOM 1840 C C . GLN A 1 225 ? 2.287 -2.214 4.896 1.00 93.00 225 GLN A C 1
ATOM 1842 O O . GLN A 1 225 ? 2.619 -2.048 6.068 1.00 93.00 225 GLN A O 1
ATOM 1847 N N . ALA A 1 226 ? 1.010 -2.131 4.501 1.00 95.00 226 ALA A N 1
ATOM 1848 C CA . ALA A 1 226 ? -0.091 -1.826 5.419 1.00 95.00 226 ALA A CA 1
ATOM 1849 C C . ALA A 1 226 ? -0.192 -2.834 6.577 1.00 95.00 226 ALA A C 1
ATOM 1851 O O . ALA A 1 226 ? -0.351 -2.423 7.727 1.00 95.00 226 ALA A O 1
ATOM 1852 N N . GLN A 1 227 ? -0.018 -4.128 6.279 1.00 94.75 227 GLN A N 1
ATOM 1853 C CA . GLN A 1 227 ? -0.052 -5.212 7.264 1.00 94.75 227 GLN A CA 1
ATOM 1854 C C . GLN A 1 227 ? 1.209 -5.289 8.133 1.00 94.75 227 GLN A C 1
ATOM 1856 O O . GLN A 1 227 ? 1.165 -5.713 9.288 1.00 94.75 227 GLN A O 1
ATOM 1861 N N . GLU A 1 228 ? 2.368 -4.910 7.594 1.00 91.88 228 GLU A N 1
ATOM 1862 C CA . GLU A 1 228 ? 3.617 -4.893 8.353 1.00 91.88 228 GLU A CA 1
ATOM 1863 C C . GLU A 1 228 ? 3.759 -3.675 9.264 1.00 91.88 228 GLU A C 1
ATOM 1865 O O . GLU A 1 228 ? 4.427 -3.781 10.291 1.00 91.88 228 GLU A O 1
ATOM 1870 N N . GLN A 1 229 ? 3.122 -2.558 8.905 1.00 89.75 229 GLN A N 1
ATOM 1871 C CA . GLN A 1 229 ? 3.146 -1.293 9.644 1.00 89.75 229 GLN A CA 1
ATOM 1872 C C . GLN A 1 229 ? 1.837 -1.003 10.401 1.00 89.75 229 GLN A C 1
ATOM 1874 O O . GLN A 1 229 ? 1.702 0.079 10.965 1.00 89.75 229 GLN A O 1
ATOM 1879 N N . HIS A 1 230 ? 0.897 -1.958 10.443 1.00 92.56 230 HIS A N 1
ATOM 1880 C CA . HIS A 1 230 ? -0.338 -1.894 11.238 1.00 92.56 230 HIS A CA 1
ATOM 1881 C C . HIS A 1 230 ? -1.210 -0.649 10.967 1.00 92.56 230 HIS A C 1
ATOM 1883 O O . HIS A 1 230 ? -1.817 -0.071 11.863 1.00 92.56 230 HIS A O 1
ATOM 1889 N N . ILE A 1 231 ? -1.291 -0.237 9.696 1.00 93.00 231 ILE A N 1
ATOM 1890 C CA . ILE A 1 231 ? -1.992 0.993 9.272 1.00 93.00 231 ILE A CA 1
ATOM 1891 C C . ILE A 1 231 ? -3.517 0.865 9.426 1.00 93.00 231 ILE A C 1
ATOM 1893 O O . ILE A 1 231 ? -4.215 1.860 9.580 1.00 93.00 231 ILE A O 1
ATOM 1897 N N . GLY A 1 232 ? -4.040 -0.358 9.379 1.00 95.56 232 GLY A N 1
ATOM 1898 C CA . GLY A 1 232 ? -5.449 -0.700 9.546 1.00 95.56 232 GLY A CA 1
ATOM 1899 C C . GLY A 1 232 ? -5.636 -2.204 9.374 1.00 95.56 232 GLY A C 1
ATOM 1900 O O . GLY A 1 232 ? -4.740 -2.879 8.867 1.00 95.56 232 GLY A O 1
ATOM 1901 N N . LYS A 1 233 ? -6.782 -2.744 9.796 1.00 96.81 233 LYS A N 1
ATOM 1902 C CA . LYS A 1 233 ? -7.008 -4.200 9.780 1.00 96.81 233 LYS A CA 1
ATOM 1903 C C . LYS A 1 233 ? -7.197 -4.722 8.359 1.00 96.81 233 LYS A C 1
ATOM 1905 O O . LYS A 1 233 ? -8.029 -4.201 7.613 1.00 96.81 233 LYS A O 1
ATOM 1910 N N . ILE A 1 234 ? -6.478 -5.781 7.997 1.00 97.62 234 ILE A N 1
ATOM 1911 C CA . ILE A 1 234 ? -6.612 -6.433 6.692 1.00 97.62 234 ILE A CA 1
ATOM 1912 C C . ILE A 1 234 ? -7.598 -7.598 6.787 1.00 97.62 234 ILE A C 1
ATOM 1914 O O . ILE A 1 234 ? -7.402 -8.550 7.545 1.00 97.62 234 ILE A O 1
ATOM 1918 N N . ILE A 1 235 ? -8.648 -7.545 5.971 1.00 96.25 235 ILE A N 1
ATOM 1919 C CA . ILE A 1 235 ? -9.687 -8.566 5.872 1.00 96.25 235 ILE A CA 1
ATOM 1920 C C . ILE A 1 235 ? -9.488 -9.359 4.576 1.00 96.25 235 ILE A C 1
ATOM 1922 O O . ILE A 1 235 ? -9.646 -8.831 3.472 1.00 96.25 235 ILE A O 1
ATOM 1926 N N . GLY A 1 236 ? -9.167 -10.644 4.711 1.00 94.31 236 GLY A N 1
ATOM 1927 C CA . GLY A 1 236 ? -9.116 -11.586 3.597 1.00 94.31 236 GLY A CA 1
ATOM 1928 C C . GLY A 1 236 ? -10.505 -12.129 3.274 1.00 94.31 236 GLY A C 1
ATOM 1929 O O . GLY A 1 236 ? -11.192 -12.640 4.160 1.00 94.31 236 GLY A O 1
ATOM 1930 N N . LEU A 1 237 ? -10.918 -12.056 2.012 1.00 91.25 237 LEU A N 1
ATOM 1931 C CA . LEU A 1 237 ? -12.127 -12.693 1.499 1.00 91.25 237 LEU A CA 1
ATOM 1932 C C . LEU A 1 237 ? -11.741 -13.971 0.754 1.00 91.25 237 LEU A C 1
ATOM 1934 O O . LEU A 1 237 ? -11.084 -13.916 -0.283 1.00 91.25 237 LEU A O 1
ATOM 1938 N N . GLY A 1 238 ? -12.125 -15.129 1.287 1.00 85.94 238 GLY A N 1
ATOM 1939 C CA . GLY A 1 238 ? -11.873 -16.413 0.635 1.00 85.94 238 GLY A CA 1
ATOM 1940 C C . GLY A 1 238 ? -11.795 -17.588 1.606 1.00 85.94 238 GLY A C 1
ATOM 1941 O O . GLY A 1 238 ? -12.380 -17.565 2.688 1.00 85.94 238 GLY A O 1
ATOM 1942 N N . ILE A 1 239 ? -11.087 -18.654 1.219 1.00 79.56 239 ILE A N 1
ATOM 1943 C CA . ILE A 1 239 ? -10.960 -19.858 2.054 1.00 79.56 239 ILE A CA 1
ATOM 1944 C C . ILE A 1 239 ? -10.067 -19.544 3.256 1.00 79.56 239 ILE A C 1
ATOM 1946 O O . ILE A 1 239 ? -8.873 -19.319 3.101 1.00 79.56 239 ILE A O 1
ATOM 1950 N N . ASP A 1 240 ? -10.631 -19.610 4.460 1.00 79.06 240 ASP A N 1
ATOM 1951 C CA . ASP A 1 240 ? -9.849 -19.627 5.697 1.00 79.06 240 ASP A CA 1
ATOM 1952 C C . ASP A 1 240 ? -9.211 -21.020 5.886 1.00 79.06 240 ASP A C 1
ATOM 1954 O O . ASP A 1 240 ? -9.951 -21.983 6.122 1.00 79.06 240 ASP A O 1
ATOM 1958 N N . PRO A 1 241 ? -7.871 -21.157 5.807 1.00 72.44 241 PRO A N 1
ATOM 1959 C CA . PRO A 1 241 ? -7.196 -22.451 5.900 1.00 72.44 241 PRO A CA 1
ATOM 1960 C C . PRO A 1 241 ? -7.213 -23.045 7.321 1.00 72.44 241 PRO A C 1
ATOM 1962 O O . PRO A 1 241 ? -6.983 -24.243 7.490 1.00 72.44 241 PRO A O 1
ATOM 1965 N N . SER A 1 242 ? -7.505 -22.240 8.350 1.00 70.00 242 SER A N 1
ATOM 1966 C CA . SER A 1 242 ? -7.592 -22.685 9.748 1.00 70.00 242 SER A CA 1
ATOM 1967 C C . SER A 1 242 ? -8.958 -23.299 10.093 1.00 70.00 242 SER A C 1
ATOM 1969 O O . SER A 1 242 ? -9.054 -24.190 10.947 1.00 70.00 242 SER A O 1
ATOM 1971 N N . LYS A 1 243 ? -10.029 -22.874 9.406 1.00 68.50 243 LYS A N 1
ATOM 1972 C CA . LYS A 1 243 ? -11.406 -23.313 9.676 1.00 68.50 243 LYS A CA 1
ATOM 1973 C C . LYS A 1 243 ? -11.693 -24.699 9.086 1.00 68.50 243 LYS A C 1
ATOM 1975 O O . LYS A 1 243 ? -12.041 -24.857 7.917 1.00 68.50 243 LYS A O 1
ATOM 1980 N N . LYS A 1 244 ? -11.664 -25.726 9.943 1.00 56.56 244 LYS A N 1
ATOM 1981 C CA . LYS A 1 244 ? -12.266 -27.043 9.652 1.00 56.56 244 LYS A CA 1
ATOM 1982 C C . LYS A 1 244 ? -13.795 -26.939 9.686 1.00 56.56 244 LYS A C 1
ATOM 1984 O O . LYS A 1 244 ? -14.357 -26.567 10.711 1.00 56.56 244 LYS A O 1
ATOM 1989 N N . ILE A 1 245 ? -14.471 -27.331 8.606 1.00 54.38 245 ILE A N 1
ATOM 1990 C CA . ILE A 1 245 ? -15.942 -27.295 8.484 1.00 54.38 245 ILE A CA 1
ATOM 1991 C C . ILE A 1 245 ? -16.485 -28.745 8.425 1.00 54.38 245 ILE A C 1
ATOM 1993 O O . ILE A 1 245 ? -15.914 -29.581 7.729 1.00 54.38 245 ILE A O 1
ATOM 1997 N N . ASN A 1 246 ? -17.554 -29.093 9.157 1.00 47.91 246 ASN A N 1
ATOM 1998 C CA . ASN A 1 246 ? -18.027 -30.483 9.351 1.00 47.91 246 ASN A CA 1
ATOM 1999 C C . ASN A 1 246 ? -19.417 -30.760 8.757 1.00 47.91 246 ASN A C 1
ATOM 2001 O O . ASN A 1 246 ? -20.277 -29.888 8.797 1.00 47.91 246 ASN A O 1
ATOM 2005 N N . SER A 1 247 ? -19.694 -31.987 8.269 1.00 43.94 247 SER A N 1
ATOM 2006 C CA . SER A 1 247 ? -21.041 -32.261 7.750 1.00 43.94 247 SER A CA 1
ATOM 2007 C C . SER A 1 247 ? -22.059 -32.262 8.874 1.00 43.94 247 SER A C 1
ATOM 2009 O O . SER A 1 247 ? -21.819 -32.827 9.938 1.00 43.94 247 SER A O 1
ATOM 2011 N N . ASN A 1 248 ? -23.206 -31.647 8.640 1.00 52.19 248 ASN A N 1
ATOM 2012 C CA . ASN A 1 248 ? -23.697 -31.120 7.360 1.00 52.19 248 ASN A CA 1
ATOM 2013 C C . ASN A 1 248 ? -23.226 -29.663 7.138 1.00 52.19 248 ASN A C 1
ATOM 2015 O O . ASN A 1 248 ? -23.548 -28.786 7.926 1.00 52.19 248 ASN A O 1
ATOM 2019 N N . GLY A 1 249 ? -22.371 -29.470 6.115 1.00 44.31 249 GLY A N 1
ATOM 2020 C CA . GLY A 1 249 ? -21.280 -28.475 6.114 1.00 44.31 249 GLY A CA 1
ATOM 2021 C C . GLY A 1 249 ? -19.849 -29.060 6.008 1.00 44.31 249 GLY A C 1
ATOM 2022 O O . GLY A 1 249 ? -18.914 -28.454 6.523 1.00 44.31 249 GLY A O 1
ATOM 2023 N N . ARG A 1 250 ? -19.628 -30.256 5.406 1.00 39.19 250 ARG A N 1
ATOM 2024 C CA . ARG A 1 250 ? -18.274 -30.868 5.377 1.00 39.19 250 ARG A CA 1
ATOM 2025 C C . ARG A 1 250 ? -17.377 -30.177 4.367 1.00 39.19 250 ARG A C 1
ATOM 2027 O O . ARG A 1 250 ? -17.404 -30.483 3.179 1.00 39.19 250 ARG A O 1
ATOM 2034 N N . VAL A 1 251 ? -16.420 -29.451 4.915 1.00 51.88 251 VAL A N 1
ATOM 2035 C CA . VAL A 1 251 ? -15.054 -29.572 4.445 1.00 51.88 251 VAL A CA 1
ATOM 2036 C C . VAL A 1 251 ? -14.562 -30.957 4.884 1.00 51.88 251 VAL A C 1
ATOM 2038 O O . VAL A 1 251 ? -14.113 -31.190 6.005 1.00 51.88 251 VAL A O 1
ATOM 2041 N N . LYS A 1 252 ? -14.600 -31.912 3.941 1.00 42.03 252 LYS A N 1
ATOM 2042 C CA . LYS A 1 252 ? -13.427 -32.787 3.810 1.00 42.03 252 LYS A CA 1
ATOM 2043 C C . LYS A 1 252 ? -12.257 -31.819 3.750 1.00 42.03 252 LYS A C 1
ATOM 2045 O O . LYS A 1 252 ? -12.251 -31.022 2.816 1.00 42.03 252 LYS A O 1
ATOM 2050 N N . GLN A 1 253 ? -11.386 -31.842 4.763 1.00 44.91 253 GLN A N 1
ATOM 2051 C CA . GLN A 1 253 ? -10.192 -31.001 4.869 1.00 44.91 253 GLN A CA 1
ATOM 2052 C C . GLN A 1 253 ? -9.651 -30.760 3.463 1.00 44.91 253 GLN A C 1
ATOM 2054 O O . GLN A 1 253 ? -9.208 -31.720 2.827 1.00 44.91 253 GLN A O 1
ATOM 2059 N N . ILE A 1 254 ? -9.802 -29.533 2.938 1.00 51.19 254 ILE A N 1
ATOM 2060 C CA . ILE A 1 254 ? -9.272 -29.232 1.611 1.00 51.19 254 ILE A CA 1
ATOM 2061 C C . ILE A 1 254 ? -7.783 -29.442 1.797 1.00 51.19 254 ILE A C 1
ATOM 2063 O O . ILE A 1 254 ? -7.160 -28.758 2.608 1.00 51.19 254 ILE A O 1
ATOM 2067 N N . SER A 1 255 ? -7.250 -30.472 1.145 1.00 46.69 255 SER A N 1
ATOM 2068 C CA . SER A 1 255 ? -5.865 -30.887 1.317 1.00 46.69 255 SER A CA 1
ATOM 2069 C C . SER A 1 255 ? -4.987 -29.931 0.518 1.00 46.69 255 SER A C 1
ATOM 2071 O O . SER A 1 255 ? -4.366 -30.315 -0.470 1.00 46.69 255 SER A O 1
ATOM 2073 N N . GLN A 1 256 ? -5.020 -28.656 0.910 1.00 52.38 256 GLN A N 1
ATOM 2074 C CA . GLN A 1 256 ? -4.201 -27.604 0.350 1.00 52.38 256 GLN A CA 1
ATOM 2075 C C . GLN A 1 256 ? -2.749 -27.956 0.645 1.00 52.38 256 GLN A C 1
ATOM 2077 O O . GLN A 1 256 ? -2.368 -28.211 1.787 1.00 52.38 256 GLN A O 1
ATOM 2082 N N . THR A 1 257 ? -1.941 -27.976 -0.406 1.00 51.25 257 THR A N 1
ATOM 2083 C CA . THR A 1 257 ? -0.494 -28.183 -0.319 1.00 51.25 257 THR A CA 1
ATOM 2084 C C . THR A 1 257 ? 0.225 -27.005 0.348 1.00 51.25 257 THR A C 1
ATOM 2086 O O . THR A 1 257 ? 1.371 -27.161 0.758 1.00 51.25 257 THR A O 1
ATOM 2089 N N . ALA A 1 258 ? -0.454 -25.863 0.509 1.00 54.38 258 ALA A N 1
ATOM 2090 C CA . ALA A 1 258 ? -0.024 -24.710 1.294 1.00 54.38 258 ALA A CA 1
ATOM 2091 C C . ALA A 1 258 ? -1.200 -24.203 2.167 1.00 54.38 258 ALA A C 1
ATOM 2093 O O . ALA A 1 258 ? -2.220 -23.801 1.608 1.00 54.38 258 ALA A O 1
ATOM 2094 N N . PRO A 1 259 ? -1.103 -24.217 3.511 1.00 64.81 259 PRO A N 1
ATOM 2095 C CA . PRO A 1 259 ? -2.187 -23.834 4.427 1.00 64.81 259 PRO A CA 1
ATOM 2096 C C . PRO A 1 259 ? -2.243 -22.316 4.694 1.00 64.81 259 PRO A C 1
ATOM 2098 O O . PRO A 1 259 ? -2.469 -21.891 5.827 1.00 64.81 259 PRO A O 1
ATOM 2101 N N . TYR A 1 260 ? -1.976 -21.493 3.680 1.00 75.06 260 TYR A N 1
ATOM 2102 C CA . TYR A 1 260 ? -1.668 -20.073 3.854 1.00 75.06 260 TYR A CA 1
ATOM 2103 C C . TYR A 1 260 ? -2.527 -19.183 2.952 1.00 75.06 260 TYR A C 1
ATOM 2105 O O . TYR A 1 260 ? -2.571 -19.382 1.741 1.00 75.06 260 TYR A O 1
ATOM 2113 N N . PHE A 1 261 ? -3.171 -18.182 3.556 1.00 87.19 261 PHE A N 1
ATOM 2114 C CA . PHE A 1 261 ? -3.736 -17.024 2.863 1.00 87.19 261 PHE A CA 1
ATOM 2115 C C . PHE A 1 261 ? -2.703 -15.899 2.995 1.00 87.19 261 PHE A C 1
ATOM 2117 O O . PHE A 1 261 ? -2.322 -15.569 4.115 1.00 87.19 261 PHE A O 1
ATOM 2124 N N . ASP A 1 262 ? -2.245 -15.335 1.881 1.00 91.94 262 ASP A N 1
ATOM 2125 C CA . ASP A 1 262 ? -1.372 -14.155 1.848 1.00 91.94 262 ASP A CA 1
ATOM 2126 C C . ASP A 1 262 ? -2.194 -12.939 1.395 1.00 91.94 262 ASP A C 1
ATOM 2128 O O . ASP A 1 262 ? -3.081 -13.079 0.550 1.00 91.94 262 ASP A O 1
ATOM 2132 N N . VAL A 1 263 ? -1.944 -11.752 1.952 1.00 94.44 263 VAL A N 1
ATOM 2133 C CA . VAL A 1 263 ? -2.735 -10.545 1.632 1.00 94.44 263 VAL A CA 1
ATOM 2134 C C . VAL A 1 263 ? -2.583 -10.091 0.177 1.00 94.44 263 VAL A C 1
ATOM 2136 O O . VAL A 1 263 ? -3.470 -9.411 -0.335 1.00 94.44 263 VAL A O 1
ATOM 2139 N N . GLY A 1 264 ? -1.509 -10.487 -0.509 1.00 92.31 264 GLY A N 1
ATOM 2140 C CA . GLY A 1 264 ? -1.295 -10.217 -1.930 1.00 92.31 264 GLY A CA 1
ATOM 2141 C C . GLY A 1 264 ? -0.178 -11.070 -2.535 1.00 92.31 264 GLY A C 1
ATOM 2142 O O . GLY A 1 264 ? 0.604 -11.699 -1.825 1.00 92.31 264 GLY A O 1
ATOM 2143 N N . SER A 1 265 ? -0.069 -11.055 -3.864 1.00 87.25 265 SER A N 1
ATOM 2144 C CA . SER A 1 265 ? 0.836 -11.895 -4.668 1.00 87.25 265 SER A CA 1
ATOM 2145 C C . SER A 1 265 ? 1.867 -11.079 -5.473 1.00 87.25 265 SER A C 1
ATOM 2147 O O . SER A 1 265 ? 1.728 -9.868 -5.636 1.00 87.25 265 SER A O 1
ATOM 2149 N N . SER A 1 266 ? 2.952 -11.718 -5.931 1.00 85.12 266 SER A N 1
ATOM 2150 C CA . SER A 1 266 ? 4.009 -11.102 -6.768 1.00 85.12 266 SER A CA 1
ATOM 2151 C C . SER A 1 266 ? 4.592 -9.782 -6.208 1.00 85.12 266 SER A C 1
ATOM 2153 O O . SER A 1 266 ? 4.773 -8.809 -6.939 1.00 85.12 266 SER A O 1
ATOM 2155 N N . ALA A 1 267 ? 4.855 -9.717 -4.897 1.00 87.00 267 ALA A N 1
ATOM 2156 C CA . ALA A 1 267 ? 5.121 -8.482 -4.139 1.00 87.00 267 ALA A CA 1
ATOM 2157 C C . ALA A 1 267 ? 6.513 -7.831 -4.340 1.00 87.00 267 ALA A C 1
ATOM 2159 O O . ALA A 1 267 ? 7.004 -7.136 -3.453 1.00 87.00 267 ALA A O 1
ATOM 2160 N N . GLY A 1 268 ? 7.186 -8.056 -5.468 1.00 76.00 268 GLY A N 1
ATOM 2161 C CA . GLY A 1 268 ? 8.559 -7.581 -5.686 1.00 76.00 268 GLY A CA 1
ATOM 2162 C C . GLY A 1 268 ? 8.690 -6.181 -6.311 1.00 76.00 268 GLY A C 1
ATOM 2163 O O . GLY A 1 268 ? 9.743 -5.826 -6.829 1.00 76.00 268 GLY A O 1
ATOM 2164 N N . GLY A 1 269 ? 7.641 -5.356 -6.277 1.00 74.19 269 GLY A N 1
ATOM 2165 C CA . GLY A 1 269 ? 7.686 -4.002 -6.838 1.00 74.19 269 GLY A CA 1
ATOM 2166 C C . GLY A 1 269 ? 7.609 -3.999 -8.363 1.00 74.19 269 GLY A C 1
ATOM 2167 O O . GLY A 1 269 ? 6.560 -4.312 -8.928 1.00 74.19 269 GLY A O 1
ATOM 2168 N N . GLN A 1 270 ? 8.696 -3.622 -9.044 1.00 73.94 270 GLN A N 1
ATOM 2169 C CA . GLN A 1 270 ? 8.683 -3.475 -10.499 1.00 73.94 270 GLN A CA 1
ATOM 2170 C C . GLN A 1 270 ? 8.789 -4.823 -11.229 1.00 73.94 270 GLN A C 1
ATOM 2172 O O . GLN A 1 270 ? 9.789 -5.542 -11.136 1.00 73.94 270 GLN A O 1
ATOM 2177 N N . GLN A 1 271 ? 7.773 -5.116 -12.041 1.00 75.50 271 GLN A N 1
ATOM 2178 C CA . GLN A 1 271 ? 7.804 -6.175 -13.047 1.00 75.50 271 GLN A CA 1
ATOM 2179 C C . GLN A 1 271 ? 8.345 -5.635 -14.385 1.00 75.50 271 GLN A C 1
ATOM 2181 O O . GLN A 1 271 ? 8.171 -4.466 -14.725 1.00 75.50 271 GLN A O 1
ATOM 2186 N N . SER A 1 272 ? 8.996 -6.490 -15.171 1.00 77.94 272 SER A N 1
ATOM 2187 C CA . SER A 1 272 ? 9.301 -6.258 -16.591 1.00 77.94 272 SER A CA 1
ATOM 2188 C C . SER A 1 272 ? 8.778 -7.414 -17.431 1.00 77.94 272 SER A C 1
ATOM 2190 O O . SER A 1 272 ? 8.563 -8.510 -16.918 1.00 77.94 272 SER A O 1
ATOM 2192 N N . SER A 1 273 ? 8.596 -7.186 -18.731 1.00 84.44 273 SER A N 1
ATOM 2193 C CA . SER A 1 273 ? 8.125 -8.205 -19.668 1.00 84.44 273 SER A CA 1
ATOM 2194 C C . SER A 1 273 ? 9.089 -8.418 -20.831 1.00 84.44 273 SER A C 1
ATOM 2196 O O . SER A 1 273 ? 9.884 -7.549 -21.194 1.00 84.44 273 SER A O 1
ATOM 2198 N N . SER A 1 274 ? 8.972 -9.566 -21.497 1.00 87.50 274 SER A N 1
ATOM 2199 C CA . SER A 1 274 ? 9.664 -9.822 -22.765 1.00 87.50 274 SER A CA 1
ATOM 2200 C C . SER A 1 274 ? 9.302 -8.819 -23.867 1.00 87.50 274 SER A C 1
ATOM 2202 O O . SER A 1 274 ? 10.054 -8.686 -24.829 1.00 87.50 274 SER A O 1
ATOM 2204 N N . GLU A 1 275 ? 8.165 -8.131 -23.756 1.00 86.31 275 GLU A N 1
ATOM 2205 C CA . GLU A 1 275 ? 7.771 -7.050 -24.662 1.00 86.31 275 GLU A CA 1
ATOM 2206 C C . GLU A 1 275 ? 8.625 -5.802 -24.415 1.00 86.31 275 GLU A C 1
ATOM 2208 O O . GLU A 1 275 ? 9.359 -5.408 -25.318 1.00 86.31 275 GLU A O 1
ATOM 2213 N N . TYR A 1 276 ? 8.687 -5.309 -23.172 1.00 85.00 276 TYR A N 1
ATOM 2214 C CA . TYR A 1 276 ? 9.571 -4.207 -22.755 1.00 85.00 276 TYR A CA 1
ATOM 2215 C C . TYR A 1 276 ? 11.035 -4.425 -23.184 1.00 85.00 276 TYR A C 1
ATOM 2217 O O . TYR A 1 276 ? 11.688 -3.535 -23.738 1.00 85.00 276 TYR A O 1
ATOM 2225 N N . ILE A 1 277 ? 11.559 -5.643 -22.998 1.00 87.38 277 ILE A N 1
ATOM 2226 C CA . ILE A 1 277 ? 12.921 -5.987 -23.434 1.00 87.38 277 ILE A CA 1
ATOM 2227 C C . ILE A 1 277 ? 13.066 -5.892 -24.965 1.00 87.38 277 ILE A C 1
ATOM 2229 O O . ILE A 1 277 ? 14.094 -5.419 -25.454 1.00 87.38 277 ILE A O 1
ATOM 2233 N N . ASN A 1 278 ? 12.058 -6.312 -25.740 1.00 85.81 278 ASN A N 1
ATOM 2234 C CA . ASN A 1 278 ? 12.078 -6.214 -27.202 1.00 85.81 278 ASN A CA 1
ATOM 2235 C C . ASN A 1 278 ? 11.895 -4.770 -27.707 1.00 85.81 278 ASN A C 1
ATOM 2237 O O . ASN A 1 278 ? 12.542 -4.392 -28.682 1.00 85.81 278 ASN A O 1
ATOM 2241 N N . GLU A 1 279 ? 11.101 -3.936 -27.037 1.00 86.56 279 GLU A N 1
ATOM 2242 C CA . GLU A 1 279 ? 11.004 -2.502 -27.337 1.00 86.56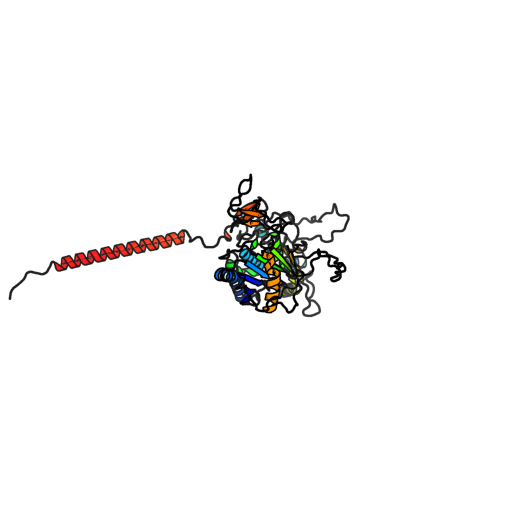 279 GLU A CA 1
ATOM 2243 C C . GLU A 1 279 ? 12.362 -1.814 -27.166 1.00 86.56 279 GLU A C 1
ATOM 2245 O O . GLU A 1 279 ? 12.879 -1.205 -28.107 1.00 86.56 279 GLU A O 1
ATOM 2250 N N . LYS A 1 280 ? 13.007 -2.001 -26.006 1.00 87.06 280 LYS A N 1
ATOM 2251 C CA . LYS A 1 280 ? 14.357 -1.482 -25.740 1.00 87.06 280 LYS A CA 1
ATOM 2252 C C . LYS A 1 280 ? 15.366 -2.010 -26.772 1.00 87.06 280 LYS A C 1
ATOM 2254 O O . LYS A 1 280 ? 16.121 -1.228 -27.351 1.00 87.06 280 LYS A O 1
ATOM 2259 N N . LYS A 1 281 ? 15.336 -3.308 -27.092 1.00 87.00 281 LYS A N 1
ATOM 2260 C CA . LYS A 1 281 ? 16.162 -3.934 -28.146 1.00 87.00 281 LYS A CA 1
ATOM 2261 C C . LYS A 1 281 ? 16.016 -3.229 -29.503 1.00 87.00 281 LYS A C 1
ATOM 2263 O O . LYS A 1 281 ? 17.023 -2.990 -30.177 1.00 87.00 281 LYS A O 1
ATOM 2268 N N . ASN A 1 282 ? 14.793 -2.854 -29.885 1.00 88.75 282 ASN A N 1
ATOM 2269 C CA . ASN A 1 282 ? 14.498 -2.181 -31.152 1.00 88.75 282 ASN A CA 1
ATOM 2270 C C . ASN A 1 282 ? 15.100 -0.765 -31.231 1.00 88.75 282 ASN A C 1
ATOM 2272 O O . ASN A 1 282 ? 15.567 -0.374 -32.304 1.00 88.75 282 ASN A O 1
ATOM 2276 N N . LEU A 1 283 ? 15.218 -0.043 -30.105 1.00 89.62 283 LEU A N 1
ATOM 2277 C CA . LEU A 1 283 ? 15.896 1.268 -30.037 1.00 89.62 283 LEU A CA 1
ATOM 2278 C C . LEU A 1 283 ? 17.378 1.210 -30.456 1.00 89.62 283 LEU A C 1
ATOM 2280 O O . LEU A 1 283 ? 17.952 2.224 -30.855 1.00 89.62 283 LEU A O 1
ATOM 2284 N N . LYS A 1 284 ? 18.015 0.032 -30.391 1.00 89.75 284 LYS A N 1
ATOM 2285 C CA . LYS A 1 284 ? 19.376 -0.214 -30.903 1.00 89.75 284 LYS A CA 1
ATOM 2286 C C . LYS A 1 284 ? 19.391 -1.435 -31.830 1.00 89.75 284 LYS A C 1
ATOM 2288 O O . LYS A 1 284 ? 20.215 -2.332 -31.665 1.00 89.75 284 LYS A O 1
ATOM 2293 N N . SER A 1 285 ? 18.526 -1.448 -32.845 1.00 81.81 285 SER A N 1
ATOM 2294 C CA . SER A 1 285 ? 18.391 -2.539 -33.834 1.00 81.81 285 SER A CA 1
ATOM 2295 C C . SER A 1 285 ? 19.698 -3.007 -34.505 1.00 81.81 285 SER A C 1
ATOM 2297 O O . SER A 1 285 ? 19.788 -4.151 -34.942 1.00 81.81 285 SER A O 1
ATOM 2299 N N . LYS A 1 286 ? 20.734 -2.155 -34.562 1.00 85.12 286 LYS A N 1
ATOM 2300 C CA . LYS A 1 286 ? 22.076 -2.491 -35.082 1.00 85.12 286 LYS A CA 1
ATOM 2301 C C . LYS A 1 286 ? 23.002 -3.191 -34.066 1.00 85.12 286 LYS A C 1
ATOM 2303 O O . LYS A 1 286 ? 24.054 -3.684 -34.468 1.00 85.12 286 LYS A O 1
ATOM 2308 N N . LYS A 1 287 ? 22.669 -3.230 -32.766 1.00 89.06 287 LYS A N 1
ATOM 2309 C CA . LYS A 1 287 ? 23.459 -3.936 -31.738 1.00 89.06 287 LYS A CA 1
ATOM 2310 C C . LYS A 1 287 ? 23.219 -5.444 -31.864 1.00 89.06 287 LYS A C 1
ATOM 2312 O O . LYS A 1 287 ? 22.081 -5.897 -31.949 1.00 89.06 287 LYS A O 1
ATOM 2317 N N . LYS A 1 288 ? 24.295 -6.238 -31.840 1.00 89.06 288 LYS A N 1
ATOM 2318 C CA . LYS A 1 288 ? 24.196 -7.700 -31.737 1.00 89.06 288 LYS A CA 1
ATOM 2319 C C . LYS A 1 288 ? 24.021 -8.097 -30.272 1.00 89.06 288 LYS A C 1
ATOM 2321 O O . LYS A 1 288 ? 24.997 -8.186 -29.532 1.00 89.06 288 LYS A O 1
ATOM 2326 N N . TRP A 1 289 ? 22.776 -8.334 -29.893 1.00 91.12 289 TRP A N 1
ATOM 2327 C CA . TRP A 1 289 ? 22.376 -8.887 -28.601 1.00 91.12 289 TRP A CA 1
ATOM 2328 C C . TRP A 1 289 ? 22.745 -10.376 -28.519 1.00 91.12 289 TRP A C 1
ATOM 2330 O O . TRP A 1 289 ? 22.557 -11.097 -29.503 1.00 91.12 289 TRP A O 1
ATOM 2340 N N . LYS A 1 290 ? 23.289 -10.840 -27.387 1.00 92.50 290 LYS A N 1
ATOM 2341 C CA . LYS A 1 290 ? 23.610 -12.264 -27.152 1.00 92.50 290 LYS A CA 1
ATOM 2342 C C . LYS A 1 290 ? 22.707 -12.866 -26.079 1.00 92.50 290 LYS A C 1
ATOM 2344 O O . LYS A 1 290 ? 22.326 -14.025 -26.201 1.00 92.50 290 LYS A O 1
ATOM 2349 N N . SER A 1 291 ? 22.373 -12.086 -25.053 1.00 90.81 291 SER A N 1
ATOM 2350 C CA . SER A 1 291 ? 21.559 -12.518 -23.912 1.00 90.81 291 SER A CA 1
ATOM 2351 C C . SER A 1 291 ? 20.061 -12.288 -24.101 1.00 90.81 291 SER A C 1
ATOM 2353 O O . SER A 1 291 ? 19.266 -12.981 -23.471 1.00 90.81 291 SER A O 1
ATOM 2355 N N . ILE A 1 292 ? 19.656 -11.348 -24.962 1.00 87.50 292 ILE A N 1
ATOM 2356 C CA . ILE A 1 292 ? 18.235 -11.079 -25.227 1.00 87.50 292 ILE A CA 1
ATOM 2357 C C . ILE A 1 292 ? 17.664 -12.126 -26.203 1.00 87.50 292 ILE A C 1
ATOM 2359 O O . ILE A 1 292 ? 18.112 -12.170 -27.356 1.00 87.50 292 ILE A O 1
ATOM 2363 N N . PRO A 1 293 ? 16.647 -12.921 -25.810 1.00 84.88 293 PRO A N 1
ATOM 2364 C CA . PRO A 1 293 ? 16.030 -13.905 -26.697 1.00 84.88 293 PRO A CA 1
ATOM 2365 C C . PRO A 1 293 ? 15.338 -13.253 -27.916 1.00 84.88 293 PRO A C 1
ATOM 2367 O O . PRO A 1 293 ? 15.101 -12.036 -27.955 1.00 84.88 293 PRO A O 1
ATOM 2370 N N . PRO A 1 294 ? 15.013 -14.031 -28.965 1.00 83.38 294 PRO A N 1
ATOM 2371 C CA . PRO A 1 294 ? 14.065 -13.583 -29.982 1.00 83.38 294 PRO A CA 1
ATOM 2372 C C . PRO A 1 294 ? 12.663 -13.378 -29.366 1.00 83.38 294 PRO A C 1
ATOM 2374 O O . PRO A 1 294 ? 12.365 -13.970 -28.327 1.00 83.38 294 PRO A O 1
ATOM 2377 N N . PRO A 1 295 ? 11.786 -12.571 -29.995 1.00 81.75 295 PRO A N 1
ATOM 2378 C CA . PRO A 1 295 ? 10.370 -12.520 -29.632 1.00 81.75 295 PRO A CA 1
ATOM 2379 C C . PRO A 1 295 ? 9.718 -13.908 -29.670 1.00 81.75 295 PRO A C 1
ATOM 2381 O O . PRO A 1 295 ? 10.142 -14.783 -30.432 1.00 81.75 295 PRO A O 1
ATOM 2384 N N . PHE A 1 296 ? 8.660 -14.104 -28.882 1.00 85.19 296 PHE A N 1
ATOM 2385 C CA . PHE A 1 296 ? 7.884 -15.341 -28.927 1.00 85.19 296 PHE A CA 1
ATOM 2386 C C . PHE A 1 296 ? 7.244 -15.545 -30.314 1.00 85.19 296 PHE A C 1
ATOM 2388 O O . PHE A 1 296 ? 6.816 -14.579 -30.946 1.00 85.19 296 PHE A O 1
ATOM 2395 N N . PRO A 1 297 ? 7.128 -16.798 -30.798 1.00 85.00 297 PRO A N 1
ATOM 2396 C CA . PRO A 1 297 ? 6.628 -17.087 -32.147 1.00 85.00 297 PRO A CA 1
ATOM 2397 C C . PRO A 1 297 ? 5.127 -16.806 -32.326 1.00 85.00 297 PRO A C 1
ATOM 2399 O O . PRO A 1 297 ? 4.634 -16.803 -33.452 1.00 85.00 297 PRO A O 1
ATOM 2402 N N . ARG A 1 298 ? 4.385 -16.593 -31.231 1.00 86.06 298 ARG A N 1
ATOM 2403 C CA . ARG A 1 298 ? 2.963 -16.241 -31.236 1.00 86.06 298 ARG A CA 1
ATOM 2404 C C . ARG A 1 298 ? 2.799 -14.796 -30.770 1.00 86.06 298 ARG A C 1
ATOM 2406 O O . ARG A 1 298 ? 3.190 -14.456 -29.656 1.00 86.06 298 ARG A O 1
ATOM 2413 N N . TYR A 1 299 ? 2.164 -13.977 -31.605 1.00 78.81 299 TYR A N 1
ATOM 2414 C CA . TYR A 1 299 ? 1.789 -12.604 -31.264 1.00 78.81 299 TYR A CA 1
ATOM 2415 C C . TYR A 1 299 ? 0.940 -12.556 -29.980 1.00 78.81 299 TYR A C 1
ATOM 2417 O O . TYR A 1 299 ? 0.110 -13.437 -29.751 1.00 78.81 299 TYR A O 1
ATOM 2425 N N . GLY A 1 300 ? 1.183 -11.560 -29.125 1.00 78.88 300 GLY A N 1
ATOM 2426 C CA . GLY A 1 300 ? 0.549 -11.421 -27.808 1.00 78.88 300 GLY A CA 1
ATOM 2427 C C . GLY A 1 300 ? 1.075 -12.363 -26.714 1.00 78.88 300 GLY A C 1
ATOM 2428 O O . GLY A 1 300 ? 0.732 -12.179 -25.551 1.00 78.88 300 GLY A O 1
ATOM 2429 N N . SER A 1 301 ? 1.926 -13.349 -27.033 1.00 85.75 301 SER A N 1
ATOM 2430 C CA . SER A 1 301 ? 2.576 -14.178 -26.006 1.00 85.75 301 SER A CA 1
ATOM 2431 C C . SER A 1 301 ? 3.798 -13.459 -25.440 1.00 85.75 301 SER A C 1
ATOM 2433 O O . SER A 1 301 ? 4.737 -13.154 -26.174 1.00 85.75 301 SER A O 1
ATOM 2435 N N . HIS A 1 302 ? 3.800 -13.223 -24.134 1.00 85.31 302 HIS A N 1
ATOM 2436 C CA . HIS A 1 302 ? 4.911 -12.630 -23.401 1.00 85.31 302 HIS A CA 1
ATOM 2437 C C . HIS A 1 302 ? 5.100 -13.341 -22.058 1.00 85.31 302 HIS A C 1
ATOM 2439 O O . HIS A 1 302 ? 4.215 -14.051 -21.585 1.00 85.31 302 HIS A O 1
ATOM 2445 N N . VAL A 1 303 ? 6.271 -13.156 -21.455 1.00 85.06 303 VAL A N 1
ATOM 2446 C CA . VAL A 1 303 ? 6.552 -13.557 -20.071 1.00 85.06 303 VAL A CA 1
ATOM 2447 C C . VAL A 1 303 ? 6.874 -12.289 -19.298 1.00 85.06 303 VAL A C 1
ATOM 2449 O O . VAL A 1 303 ? 7.646 -11.465 -19.792 1.00 85.06 303 VAL A O 1
ATOM 2452 N N . SER A 1 304 ? 6.278 -12.130 -18.119 1.00 81.69 304 SER A N 1
ATOM 2453 C CA . SER A 1 304 ? 6.650 -11.122 -17.128 1.00 81.69 304 SER A CA 1
ATOM 2454 C C . SER A 1 304 ? 7.492 -11.748 -16.016 1.00 81.69 304 SER A C 1
ATOM 2456 O O . SER A 1 304 ? 7.421 -12.951 -15.757 1.00 81.69 304 SER A O 1
ATOM 2458 N N . TRP A 1 305 ? 8.331 -10.936 -15.384 1.00 79.00 305 TRP A N 1
ATOM 2459 C CA . TRP A 1 305 ? 9.106 -11.310 -14.208 1.00 79.00 305 TRP A CA 1
ATOM 2460 C C . TRP A 1 305 ? 9.424 -10.076 -13.369 1.00 79.00 305 TRP A C 1
ATOM 2462 O O . TRP A 1 305 ? 9.583 -8.966 -13.882 1.00 79.00 305 TRP A O 1
ATOM 2472 N N . THR A 1 306 ? 9.572 -10.288 -12.071 1.00 77.38 306 THR A N 1
ATOM 2473 C CA . THR A 1 306 ? 10.033 -9.279 -11.124 1.00 77.38 306 THR A CA 1
ATOM 2474 C C . THR A 1 306 ? 11.504 -8.931 -11.396 1.00 77.38 306 THR A C 1
ATOM 2476 O O . THR A 1 306 ? 12.350 -9.828 -11.486 1.00 77.38 306 THR A O 1
ATOM 2479 N N . VAL A 1 307 ? 11.823 -7.643 -11.580 1.00 77.25 307 VAL A N 1
ATOM 2480 C CA . VAL A 1 307 ? 13.204 -7.166 -11.834 1.00 77.25 307 VAL A CA 1
ATOM 2481 C C . VAL A 1 307 ? 13.850 -6.497 -10.632 1.00 77.25 307 VAL A C 1
ATOM 2483 O O . VAL A 1 307 ? 15.078 -6.454 -10.544 1.00 77.25 307 VAL A O 1
ATOM 2486 N N . GLN A 1 308 ? 13.040 -6.021 -9.698 1.00 78.88 308 GLN A N 1
ATOM 2487 C CA . GLN A 1 308 ? 13.473 -5.528 -8.398 1.00 78.88 308 GLN A CA 1
ATOM 2488 C C . GLN A 1 308 ? 12.978 -6.466 -7.306 1.00 78.88 308 GLN A C 1
ATOM 2490 O O . GLN A 1 308 ? 12.093 -7.268 -7.548 1.00 78.88 308 GLN A O 1
ATOM 2495 N N . GLU A 1 309 ? 13.541 -6.367 -6.112 1.00 79.75 309 GLU A N 1
ATOM 2496 C CA . GLU A 1 309 ? 12.995 -6.979 -4.910 1.00 79.75 309 GLU A CA 1
ATOM 2497 C C . GLU A 1 309 ? 12.681 -5.898 -3.904 1.00 79.75 309 GLU A C 1
ATOM 2499 O O . GLU A 1 309 ? 13.596 -5.220 -3.444 1.00 79.75 309 GLU A O 1
ATOM 2504 N N . ILE A 1 310 ? 11.412 -5.783 -3.524 1.00 82.19 310 ILE A N 1
ATOM 2505 C CA . ILE A 1 310 ? 11.034 -5.113 -2.283 1.00 82.19 310 ILE A CA 1
ATOM 2506 C C . ILE A 1 310 ? 11.050 -6.159 -1.177 1.00 82.19 310 ILE A C 1
ATOM 2508 O O . ILE A 1 310 ? 10.639 -7.304 -1.356 1.00 82.19 310 ILE A O 1
ATOM 2512 N N . PHE A 1 311 ? 11.534 -5.753 -0.017 1.00 81.81 311 PHE A N 1
ATOM 2513 C CA . PHE A 1 311 ? 11.705 -6.594 1.157 1.00 81.81 311 PHE A CA 1
ATOM 2514 C C . PHE A 1 311 ? 10.974 -5.989 2.347 1.00 81.81 311 PHE A C 1
ATOM 2516 O O . PHE A 1 311 ? 10.703 -4.788 2.364 1.00 81.81 311 PHE A O 1
ATOM 2523 N N . SER A 1 312 ? 10.766 -6.827 3.358 1.00 84.81 312 SER A N 1
ATOM 2524 C CA . SER A 1 312 ? 10.117 -6.488 4.620 1.00 84.81 312 SER A CA 1
ATOM 2525 C C . SER A 1 312 ? 10.517 -5.138 5.225 1.00 84.81 312 SER A C 1
ATOM 2527 O O . SER A 1 312 ? 11.699 -4.761 5.282 1.00 84.81 312 SER A O 1
ATOM 2529 N N . TYR A 1 313 ? 9.491 -4.468 5.744 1.00 83.31 313 TYR A N 1
ATOM 2530 C CA . TYR A 1 313 ? 9.543 -3.271 6.572 1.00 83.31 313 TYR A CA 1
ATOM 2531 C C . TYR A 1 313 ? 9.754 -3.617 8.061 1.00 83.31 313 TYR A C 1
ATOM 2533 O O . TYR A 1 313 ? 10.152 -2.752 8.842 1.00 83.31 313 TYR A O 1
ATOM 2541 N N . LYS A 1 314 ? 9.536 -4.880 8.462 1.00 82.44 314 LYS A N 1
ATOM 2542 C CA . LYS A 1 314 ? 9.781 -5.400 9.820 1.00 82.44 314 LYS A CA 1
ATOM 2543 C C . LYS A 1 314 ? 11.260 -5.691 10.061 1.00 82.44 314 LYS A C 1
ATOM 2545 O O . LYS A 1 314 ? 11.951 -6.246 9.208 1.00 82.44 314 LYS A O 1
ATOM 2550 N N . ASN A 1 315 ? 11.758 -5.378 11.257 1.00 78.94 315 ASN A N 1
ATOM 2551 C CA . ASN A 1 315 ? 13.175 -5.549 11.597 1.00 78.94 315 ASN A CA 1
ATOM 2552 C C . ASN A 1 315 ? 13.605 -7.029 11.651 1.00 78.94 315 ASN A C 1
ATOM 2554 O O . ASN A 1 315 ? 14.747 -7.346 11.319 1.00 78.94 315 ASN A O 1
ATOM 2558 N N . GLU A 1 316 ? 12.695 -7.933 12.021 1.00 82.62 316 GLU A N 1
ATOM 2559 C CA . GLU A 1 316 ? 12.943 -9.373 12.161 1.00 82.62 316 GLU A CA 1
ATOM 2560 C C . GLU A 1 316 ? 13.128 -10.047 10.796 1.00 82.62 316 GLU A C 1
ATOM 2562 O O . GLU A 1 316 ? 14.012 -10.887 10.629 1.00 82.62 316 GLU A O 1
ATOM 2567 N N . THR A 1 317 ? 12.315 -9.661 9.807 1.00 81.19 317 THR A N 1
ATOM 2568 C CA . THR A 1 317 ? 12.310 -10.245 8.455 1.00 81.19 317 THR A CA 1
ATOM 2569 C C . THR A 1 317 ? 12.948 -9.340 7.400 1.00 81.19 317 THR A C 1
ATOM 2571 O O . THR A 1 317 ? 12.891 -9.656 6.217 1.00 81.19 317 THR A O 1
ATOM 2574 N N . LYS A 1 318 ? 13.620 -8.249 7.797 1.00 77.94 318 LYS A N 1
ATOM 2575 C CA . LYS A 1 318 ? 14.171 -7.214 6.897 1.00 77.94 318 LYS A CA 1
ATOM 2576 C C . LYS A 1 318 ? 15.028 -7.714 5.737 1.00 77.94 318 LYS A C 1
ATOM 2578 O O . LYS A 1 318 ? 15.079 -7.066 4.703 1.00 77.94 318 LYS A O 1
ATOM 2583 N N . ASN A 1 319 ? 15.719 -8.841 5.900 1.00 75.56 319 ASN A N 1
ATOM 2584 C CA . ASN A 1 319 ? 16.568 -9.429 4.857 1.00 75.56 319 ASN A CA 1
ATOM 2585 C C . ASN A 1 319 ? 15.802 -10.378 3.909 1.00 75.56 319 ASN A C 1
ATOM 2587 O O . ASN A 1 319 ? 16.424 -11.012 3.060 1.00 75.56 319 ASN A O 1
ATOM 2591 N N . THR A 1 320 ? 14.479 -10.494 4.048 1.00 80.50 320 THR A N 1
ATOM 2592 C CA . THR A 1 320 ? 13.615 -11.362 3.239 1.00 80.50 320 THR A CA 1
ATOM 2593 C C . THR A 1 320 ? 12.766 -10.523 2.272 1.00 80.50 320 THR A C 1
ATOM 2595 O O . THR A 1 320 ? 12.059 -9.615 2.723 1.00 80.50 320 THR A O 1
ATOM 2598 N N . PRO A 1 321 ? 12.811 -10.804 0.955 1.00 82.75 321 PRO A N 1
ATOM 2599 C CA . PRO A 1 321 ? 11.914 -10.177 -0.009 1.00 82.75 321 PRO A CA 1
ATOM 2600 C C . PRO A 1 321 ? 10.436 -10.471 0.281 1.00 82.75 321 PRO A C 1
ATOM 2602 O O . PRO A 1 321 ? 10.087 -11.580 0.691 1.00 82.75 321 PRO A O 1
ATOM 2605 N N . LEU A 1 322 ? 9.557 -9.498 0.025 1.00 86.06 322 LEU A N 1
ATOM 2606 C CA . LEU A 1 322 ? 8.107 -9.607 0.231 1.00 86.06 322 LEU A CA 1
ATOM 2607 C C . LEU A 1 322 ? 7.458 -10.673 -0.667 1.00 86.06 322 LEU A C 1
ATOM 2609 O O . LEU A 1 322 ? 6.394 -11.192 -0.329 1.00 86.06 322 LEU A O 1
ATOM 2613 N N . GLU A 1 323 ? 8.089 -11.021 -1.796 1.00 84.88 323 GLU A N 1
ATOM 2614 C CA . GLU A 1 323 ? 7.667 -12.130 -2.667 1.00 84.88 323 GLU A CA 1
ATOM 2615 C C . GLU A 1 323 ? 7.707 -13.487 -1.931 1.00 84.88 323 GLU A C 1
ATOM 2617 O O . GLU A 1 323 ? 6.911 -14.371 -2.238 1.00 84.88 323 GLU A O 1
ATOM 2622 N N . PHE A 1 324 ? 8.567 -13.636 -0.914 1.00 84.50 324 PHE A N 1
ATOM 2623 C CA . PHE A 1 324 ? 8.747 -14.879 -0.149 1.00 84.50 324 PHE A CA 1
ATOM 2624 C C . PHE A 1 324 ? 8.144 -14.849 1.265 1.00 84.50 324 PHE A C 1
ATOM 2626 O O . PHE A 1 324 ? 8.231 -15.843 1.988 1.00 84.50 324 PHE A O 1
ATOM 2633 N N . LEU A 1 325 ? 7.542 -13.730 1.679 1.00 86.69 325 LEU A N 1
ATOM 2634 C CA . LEU A 1 325 ? 6.884 -13.589 2.979 1.00 86.69 325 LEU A CA 1
ATOM 2635 C C . LEU A 1 325 ? 5.374 -13.744 2.841 1.00 86.69 325 LEU A C 1
ATOM 2637 O O . LEU A 1 325 ? 4.721 -12.900 2.236 1.00 86.69 325 LEU A O 1
ATOM 2641 N N . VAL A 1 326 ? 4.820 -14.787 3.456 1.00 90.00 326 VAL A N 1
ATOM 2642 C CA . VAL A 1 326 ? 3.372 -14.909 3.654 1.00 90.00 326 VAL A CA 1
ATOM 2643 C C . VAL A 1 326 ? 2.961 -13.962 4.776 1.00 90.00 326 VAL A C 1
ATOM 2645 O O . VAL A 1 326 ? 3.275 -14.217 5.940 1.00 90.00 326 VAL A O 1
ATOM 2648 N N . ASN A 1 327 ? 2.216 -12.914 4.437 1.00 92.19 327 ASN A N 1
ATOM 2649 C CA . ASN A 1 327 ? 1.636 -11.993 5.404 1.00 92.19 327 ASN A CA 1
ATOM 2650 C C . ASN A 1 327 ? 0.134 -12.307 5.498 1.00 92.19 327 ASN A C 1
ATOM 2652 O O . ASN A 1 327 ? -0.612 -11.937 4.593 1.00 92.19 327 ASN A O 1
ATOM 2656 N N . PRO A 1 328 ? -0.334 -13.029 6.536 1.00 92.75 328 PRO A N 1
ATOM 2657 C CA . PRO A 1 328 ? -1.742 -13.390 6.644 1.00 92.75 328 PRO A CA 1
ATOM 2658 C C . PRO A 1 328 ? -2.617 -12.164 6.958 1.00 92.75 328 PRO A C 1
ATOM 2660 O O . PRO A 1 328 ? -2.160 -11.274 7.682 1.00 92.75 328 PRO A O 1
ATOM 2663 N N . PRO A 1 329 ? -3.873 -12.119 6.471 1.00 94.19 329 PRO A N 1
ATOM 2664 C CA . PRO A 1 329 ? -4.863 -11.143 6.923 1.00 94.19 329 PRO A CA 1
ATOM 2665 C C . PRO A 1 329 ? -5.150 -11.285 8.426 1.00 94.19 329 PRO A C 1
ATOM 2667 O O . PRO A 1 329 ? -5.081 -12.392 8.963 1.00 94.19 329 PRO A O 1
ATOM 2670 N N . ASP A 1 330 ? -5.546 -10.197 9.089 1.00 93.94 330 ASP A N 1
ATOM 2671 C CA . ASP A 1 330 ? -5.923 -10.219 10.512 1.00 93.94 330 ASP A CA 1
ATOM 2672 C C . ASP A 1 330 ? -7.215 -11.009 10.748 1.00 93.94 330 ASP A C 1
ATOM 2674 O O . ASP A 1 330 ? -7.378 -11.686 11.764 1.00 93.94 330 ASP A O 1
ATOM 2678 N N . LEU A 1 331 ? -8.143 -10.931 9.790 1.00 91.94 331 LEU A N 1
ATOM 2679 C CA . LEU A 1 331 ? -9.412 -11.650 9.795 1.00 91.94 331 LEU A CA 1
ATOM 2680 C C . LEU A 1 331 ? -9.664 -12.248 8.409 1.00 91.94 331 LEU A C 1
ATOM 2682 O O . LEU A 1 331 ? -9.519 -11.565 7.398 1.00 91.94 331 LEU A O 1
ATOM 2686 N N . ILE A 1 332 ? -10.103 -13.510 8.353 1.00 90.06 332 ILE A N 1
ATOM 2687 C CA . ILE A 1 332 ? -10.542 -14.147 7.103 1.00 90.06 332 ILE A CA 1
ATOM 2688 C C . ILE A 1 332 ? -12.047 -14.410 7.159 1.00 90.06 332 ILE A C 1
ATOM 2690 O O . ILE A 1 332 ? -12.541 -15.192 7.985 1.00 90.06 332 ILE A O 1
ATOM 2694 N N . HIS A 1 333 ? -12.770 -13.772 6.241 1.00 88.25 333 HIS A N 1
ATOM 2695 C CA . HIS A 1 333 ? -14.187 -13.999 6.009 1.00 88.25 333 HIS A CA 1
ATOM 2696 C C . HIS A 1 333 ? -14.372 -14.953 4.822 1.00 88.25 333 HIS A C 1
ATOM 2698 O O . HIS A 1 333 ? -13.869 -14.706 3.726 1.00 88.25 333 HIS A O 1
ATOM 2704 N N . GLN A 1 334 ? -15.130 -16.037 5.015 1.00 84.88 334 GLN A N 1
ATOM 2705 C CA . GLN A 1 334 ? -15.450 -16.980 3.936 1.00 84.88 334 GLN A CA 1
ATOM 2706 C C . GLN A 1 334 ? -16.571 -16.432 3.044 1.00 84.88 334 GLN A C 1
ATOM 2708 O O . GLN A 1 334 ? -17.715 -16.874 3.108 1.00 84.88 334 GLN A O 1
ATOM 2713 N N . TYR A 1 335 ? -16.217 -15.441 2.229 1.00 81.50 335 TYR A N 1
ATOM 2714 C CA . TYR A 1 335 ? -17.062 -14.835 1.209 1.00 81.50 335 TYR A CA 1
ATOM 2715 C C . TYR A 1 335 ? -16.323 -14.883 -0.127 1.00 81.50 335 TYR A C 1
ATOM 2717 O O . TYR A 1 335 ? -15.161 -14.487 -0.210 1.00 81.50 335 TYR A O 1
ATOM 2725 N N . PHE A 1 336 ? -17.005 -15.370 -1.159 1.00 78.19 336 PHE A N 1
ATOM 2726 C CA . PHE A 1 336 ? -16.493 -15.437 -2.522 1.00 78.19 336 PHE A CA 1
ATOM 2727 C C . PHE A 1 336 ? -17.365 -14.511 -3.366 1.00 78.19 336 PHE A C 1
ATOM 2729 O O . PHE A 1 336 ? -18.508 -14.886 -3.640 1.00 78.19 336 PHE A O 1
ATOM 2736 N N . PRO A 1 337 ? -16.890 -13.301 -3.715 1.00 68.12 337 PRO A N 1
ATOM 2737 C CA . PRO A 1 337 ? -17.599 -12.469 -4.675 1.00 68.12 337 PRO A CA 1
ATOM 2738 C C . PRO A 1 337 ? -17.711 -13.206 -6.016 1.00 68.12 337 PRO A C 1
ATOM 2740 O O . PRO A 1 337 ? -16.809 -13.958 -6.395 1.00 68.12 337 PRO A O 1
ATOM 2743 N N . ASP A 1 338 ? -18.805 -12.984 -6.740 1.00 69.06 338 ASP A N 1
ATOM 2744 C CA . ASP A 1 338 ? -18.887 -13.351 -8.158 1.00 69.06 338 ASP A CA 1
ATOM 2745 C C . ASP A 1 338 ? -17.779 -12.577 -8.905 1.00 69.06 338 ASP A C 1
ATOM 2747 O O . ASP A 1 338 ? -17.616 -11.383 -8.646 1.00 69.06 338 ASP A O 1
ATOM 2751 N N . PRO A 1 339 ? -17.024 -13.164 -9.849 1.00 60.53 339 PRO A N 1
ATOM 2752 C CA . PRO A 1 339 ? -16.120 -12.397 -10.715 1.00 60.53 339 PRO A CA 1
ATOM 2753 C C . PRO A 1 339 ? -16.809 -11.281 -11.528 1.00 60.53 339 PRO A C 1
ATOM 2755 O O . PRO A 1 339 ? -16.123 -10.452 -12.118 1.00 60.53 339 PRO A O 1
ATOM 2758 N N . VAL A 1 340 ? -18.147 -11.238 -11.572 1.00 58.94 340 VAL A N 1
ATOM 2759 C CA . VAL A 1 340 ? -18.935 -10.142 -12.171 1.00 58.94 340 VAL A CA 1
ATOM 2760 C C . VAL A 1 340 ? -19.383 -9.089 -11.127 1.00 58.94 340 VAL A C 1
ATOM 2762 O O . VAL A 1 340 ? -20.009 -8.097 -11.488 1.00 58.94 340 VAL A O 1
ATOM 2765 N N . ASP A 1 341 ? -19.066 -9.252 -9.833 1.00 60.66 341 ASP A N 1
ATOM 2766 C CA . ASP A 1 341 ? -19.567 -8.393 -8.738 1.00 60.66 341 ASP A CA 1
ATOM 2767 C C . ASP A 1 341 ? -19.047 -6.945 -8.758 1.00 60.66 341 ASP A C 1
ATOM 2769 O O . ASP A 1 341 ? -19.638 -6.079 -8.111 1.00 60.66 341 ASP A O 1
ATOM 2773 N N . GLU A 1 342 ? -17.900 -6.691 -9.392 1.00 62.38 342 GLU A N 1
ATOM 2774 C CA . GLU A 1 342 ? -16.927 -5.706 -8.891 1.00 62.38 342 GLU A CA 1
ATOM 2775 C C . GLU A 1 342 ? -17.380 -4.237 -8.855 1.00 62.38 342 GLU A C 1
ATOM 2777 O O . GLU A 1 342 ? -16.789 -3.447 -8.115 1.00 62.38 342 GLU A O 1
ATOM 2782 N N . PHE A 1 343 ? -18.431 -3.880 -9.599 1.00 69.00 343 PHE A N 1
ATOM 2783 C CA . PHE A 1 343 ? -18.942 -2.507 -9.716 1.00 69.00 343 PHE A CA 1
ATOM 2784 C C . PHE A 1 343 ? -20.462 -2.386 -9.494 1.00 69.00 343 PHE A C 1
ATOM 2786 O O . PHE A 1 343 ? -21.014 -1.289 -9.565 1.00 69.00 343 PHE A O 1
ATOM 2793 N N . GLU A 1 344 ? -21.173 -3.484 -9.206 1.00 84.38 344 GLU A N 1
ATOM 2794 C CA . GLU A 1 344 ? -22.612 -3.423 -8.922 1.00 84.38 344 GLU A CA 1
ATOM 2795 C C . GLU A 1 344 ? -22.859 -2.966 -7.474 1.00 84.38 344 GLU A C 1
ATOM 2797 O O . GLU A 1 344 ? -22.603 -3.702 -6.518 1.00 84.38 344 GLU A O 1
ATOM 2802 N N . ILE A 1 345 ? -23.419 -1.763 -7.292 1.00 85.88 345 ILE A N 1
ATOM 2803 C CA . ILE A 1 345 ? -23.624 -1.144 -5.967 1.00 85.88 345 ILE A CA 1
ATOM 2804 C C . ILE A 1 345 ? -24.419 -2.022 -4.982 1.00 85.88 345 ILE A C 1
ATOM 2806 O O . ILE A 1 345 ? -24.122 -2.045 -3.790 1.00 85.88 345 ILE A O 1
ATOM 2810 N N . THR A 1 346 ? -25.375 -2.819 -5.468 1.00 86.25 346 THR A N 1
ATOM 2811 C CA . THR A 1 346 ? -26.157 -3.774 -4.659 1.00 86.25 346 THR A CA 1
ATOM 2812 C C . THR A 1 346 ? -25.312 -4.931 -4.122 1.00 86.25 346 THR A C 1
ATOM 2814 O O . THR A 1 346 ? -25.614 -5.486 -3.064 1.00 86.25 346 THR A O 1
ATOM 2817 N N . ARG A 1 347 ? -24.237 -5.301 -4.824 1.00 86.25 347 ARG A N 1
ATOM 2818 C CA . ARG A 1 347 ? -23.294 -6.348 -4.417 1.00 86.25 347 ARG A CA 1
ATOM 2819 C C . ARG A 1 347 ? -22.192 -5.778 -3.525 1.00 86.25 347 ARG A C 1
ATOM 2821 O O . ARG A 1 347 ? -21.876 -6.382 -2.500 1.00 86.25 347 ARG A O 1
ATOM 2828 N N . ILE A 1 348 ? -21.729 -4.558 -3.812 1.00 89.06 348 ILE A N 1
ATOM 2829 C CA . ILE A 1 348 ? -20.883 -3.773 -2.898 1.00 89.06 348 ILE A CA 1
ATOM 2830 C C . ILE A 1 348 ? -21.597 -3.576 -1.548 1.00 89.06 348 ILE A C 1
ATOM 2832 O O . ILE A 1 348 ? -20.986 -3.807 -0.510 1.00 89.06 348 ILE A O 1
ATOM 2836 N N . GLN A 1 349 ? -22.900 -3.264 -1.530 1.00 91.12 349 GLN A N 1
ATOM 2837 C CA . GLN A 1 349 ? -23.696 -3.159 -0.297 1.00 91.12 349 GLN A CA 1
ATOM 2838 C C . GLN A 1 349 ? -23.721 -4.468 0.506 1.00 91.12 349 GLN A C 1
ATOM 2840 O O . GLN A 1 349 ? -23.586 -4.443 1.730 1.00 91.12 349 GLN A O 1
ATOM 2845 N N . LYS A 1 350 ? -23.882 -5.621 -0.161 1.00 89.38 350 LYS A N 1
ATOM 2846 C CA . LYS A 1 350 ? -23.848 -6.936 0.504 1.00 89.38 350 LYS A CA 1
ATOM 2847 C C . LYS A 1 350 ? -22.497 -7.173 1.171 1.00 89.38 350 LYS A C 1
ATOM 2849 O O . LYS A 1 350 ? -22.467 -7.540 2.344 1.00 89.38 350 LYS A O 1
ATOM 2854 N N . LEU A 1 351 ? -21.399 -6.898 0.465 1.00 90.06 351 LEU A N 1
ATOM 2855 C CA . LEU A 1 351 ? -20.056 -7.000 1.029 1.00 90.06 351 LEU A CA 1
ATOM 2856 C C . LEU A 1 351 ? -19.850 -6.020 2.193 1.00 90.06 351 LEU A C 1
ATOM 2858 O O . LEU A 1 351 ? -19.418 -6.436 3.263 1.00 90.06 351 LEU A O 1
ATOM 2862 N N . PHE A 1 352 ? -20.218 -4.751 2.019 1.00 93.19 352 PHE A N 1
ATOM 2863 C CA . PHE A 1 352 ? -20.141 -3.701 3.037 1.00 93.19 352 PHE A CA 1
ATOM 2864 C C . PHE A 1 352 ? -20.857 -4.094 4.338 1.00 93.19 352 PHE A C 1
ATOM 2866 O O . PHE A 1 352 ? -20.282 -3.966 5.421 1.00 93.19 352 PHE A O 1
ATOM 2873 N N . ASN A 1 353 ? -22.068 -4.650 4.237 1.00 91.69 353 ASN A N 1
ATOM 2874 C CA . ASN A 1 353 ? -22.841 -5.134 5.385 1.00 91.69 353 ASN A CA 1
ATOM 2875 C C . ASN A 1 353 ? -22.160 -6.318 6.101 1.00 91.69 353 ASN A C 1
ATOM 2877 O O . ASN A 1 353 ? -22.297 -6.465 7.314 1.00 91.69 353 ASN A O 1
ATOM 2881 N N . VAL A 1 354 ? -21.422 -7.157 5.365 1.00 90.38 354 VAL A N 1
ATOM 2882 C CA . VAL A 1 354 ? -20.686 -8.316 5.899 1.00 90.38 354 VAL A CA 1
ATOM 2883 C C . VAL A 1 354 ? -19.397 -7.909 6.621 1.00 90.38 354 VAL A C 1
ATOM 2885 O O . VAL A 1 354 ? -19.061 -8.508 7.642 1.00 90.38 354 VAL A O 1
ATOM 2888 N N . ILE A 1 355 ? -18.673 -6.907 6.111 1.00 93.75 355 ILE A N 1
ATOM 2889 C CA . ILE A 1 355 ? -17.346 -6.517 6.625 1.00 93.75 355 ILE A CA 1
ATOM 2890 C C . ILE A 1 355 ? -17.372 -5.363 7.634 1.00 93.75 355 ILE A C 1
ATOM 2892 O O . ILE A 1 355 ? -16.472 -5.285 8.464 1.00 93.75 355 ILE A O 1
ATOM 2896 N N . THR A 1 356 ? -18.404 -4.512 7.637 1.00 94.94 356 THR A N 1
ATOM 2897 C CA . THR A 1 356 ? -18.526 -3.393 8.597 1.00 94.94 356 THR A CA 1
ATOM 2898 C C . THR A 1 356 ? -18.400 -3.813 10.074 1.00 94.94 356 THR A C 1
ATOM 2900 O O . THR A 1 356 ? -17.693 -3.121 10.809 1.00 94.94 356 THR A O 1
ATOM 2903 N N . PRO A 1 357 ? -18.966 -4.948 10.540 1.00 94.69 357 PRO A N 1
ATOM 2904 C CA . PRO A 1 357 ? -18.783 -5.398 11.925 1.00 94.69 357 PRO A CA 1
ATOM 2905 C C . PRO A 1 357 ? -17.324 -5.676 12.334 1.00 94.69 357 PRO A C 1
ATOM 2907 O O . PRO A 1 357 ? -17.028 -5.720 13.524 1.00 94.69 357 PRO A O 1
ATOM 2910 N N . ALA A 1 358 ? -16.390 -5.837 11.386 1.00 94.62 358 ALA A N 1
ATOM 2911 C CA . ALA A 1 358 ? -14.970 -6.040 11.693 1.00 94.62 358 ALA A CA 1
ATOM 2912 C C . ALA A 1 358 ? -14.290 -4.796 12.299 1.00 94.62 358 ALA A C 1
ATOM 2914 O O . ALA A 1 358 ? -13.208 -4.910 12.875 1.00 94.62 358 ALA A O 1
ATOM 2915 N N . PHE A 1 359 ? -14.915 -3.615 12.221 1.00 95.44 359 PHE A N 1
ATOM 2916 C CA . PHE A 1 359 ? -14.454 -2.450 12.976 1.00 95.44 359 PHE A CA 1
ATOM 2917 C C . PHE A 1 359 ? -14.592 -2.632 14.492 1.00 95.44 359 PHE A C 1
ATOM 2919 O O . PHE A 1 359 ? -13.781 -2.084 15.234 1.00 95.44 359 PHE A O 1
ATOM 2926 N N . ASP A 1 360 ? -15.590 -3.394 14.944 1.00 93.06 360 ASP A N 1
ATOM 2927 C CA . ASP A 1 360 ? -15.951 -3.506 16.361 1.00 93.06 360 ASP A CA 1
ATOM 2928 C C . ASP A 1 360 ? -15.216 -4.669 17.068 1.00 93.06 360 ASP A C 1
ATOM 2930 O O . ASP A 1 360 ? -15.388 -4.887 18.265 1.00 93.06 360 ASP A O 1
ATOM 2934 N N . ILE A 1 361 ? -14.372 -5.399 16.327 1.00 91.69 361 ILE A N 1
ATOM 2935 C CA . ILE A 1 361 ? -13.483 -6.469 16.802 1.00 91.69 361 ILE A CA 1
ATOM 2936 C C . ILE A 1 361 ? -12.049 -5.938 16.743 1.00 91.69 361 ILE A C 1
ATOM 2938 O O . ILE A 1 361 ? -11.606 -5.524 15.668 1.00 91.69 361 ILE A O 1
ATOM 2942 N N . CYS A 1 362 ? -11.306 -5.946 17.852 1.00 93.00 362 CYS A N 1
ATOM 2943 C CA . CYS A 1 362 ? -9.910 -5.505 17.828 1.00 93.00 362 CYS A CA 1
ATOM 2944 C C . CYS A 1 362 ? -8.958 -6.595 17.306 1.00 93.00 362 CYS A C 1
ATOM 2946 O O . CYS A 1 362 ? -9.166 -7.787 17.544 1.00 93.00 362 CYS A O 1
ATOM 2948 N N . ALA A 1 363 ? -7.912 -6.193 16.576 1.00 93.00 363 ALA A N 1
ATOM 2949 C CA . ALA A 1 363 ? -6.821 -7.099 16.203 1.00 93.00 363 ALA A CA 1
ATOM 2950 C C . ALA A 1 363 ? -5.777 -7.197 17.336 1.00 93.00 363 ALA A C 1
ATOM 2952 O O . ALA A 1 363 ? -5.605 -6.225 18.064 1.00 93.00 363 ALA A O 1
ATOM 2953 N N . PRO A 1 364 ? -5.017 -8.303 17.486 1.00 92.06 364 PRO A N 1
ATOM 2954 C CA . PRO A 1 364 ? -4.067 -8.478 18.599 1.00 92.06 364 PRO A CA 1
ATOM 2955 C C . PRO A 1 364 ? -2.950 -7.426 18.701 1.00 92.06 364 PRO A C 1
ATOM 2957 O O . PRO A 1 364 ? -2.343 -7.276 19.756 1.00 92.06 364 PRO A O 1
ATOM 2960 N N . TRP A 1 365 ? -2.650 -6.731 17.602 1.00 92.19 365 TRP A N 1
ATOM 2961 C CA . TRP A 1 365 ? -1.697 -5.619 17.546 1.00 92.19 365 TRP A CA 1
ATOM 2962 C C . TRP A 1 365 ? -2.358 -4.249 17.773 1.00 92.19 365 TRP A C 1
ATOM 2964 O O . TRP A 1 365 ? -1.664 -3.249 17.942 1.00 92.19 365 TRP A O 1
ATOM 2974 N N . GLU A 1 366 ? -3.690 -4.180 17.744 1.00 93.69 366 GLU A N 1
ATOM 2975 C CA . GLU A 1 366 ? -4.449 -2.936 17.806 1.00 93.69 366 GLU A CA 1
ATOM 2976 C C . GLU A 1 366 ? -4.463 -2.378 19.231 1.00 93.69 366 GLU A C 1
ATOM 2978 O O . GLU A 1 366 ? -4.623 -3.097 20.220 1.00 93.69 366 GLU A O 1
ATOM 2983 N N . VAL A 1 367 ? -4.325 -1.059 19.329 1.00 92.50 367 VAL A N 1
ATOM 2984 C CA . VAL A 1 367 ? -4.272 -0.335 20.599 1.00 92.50 367 VAL A CA 1
ATOM 2985 C C . VAL A 1 367 ? -5.247 0.834 20.535 1.00 92.50 367 VAL A C 1
ATOM 2987 O O . VAL A 1 367 ? -5.115 1.692 19.657 1.00 92.50 367 VAL A O 1
ATOM 2990 N N . GLN A 1 368 ? -6.199 0.884 21.469 1.00 92.44 368 GLN A N 1
ATOM 2991 C CA . GLN A 1 368 ? -7.207 1.934 21.549 1.00 92.44 368 GLN A CA 1
ATOM 2992 C C . GLN A 1 368 ? -6.654 3.202 22.185 1.00 92.44 368 GLN A C 1
ATOM 2994 O O . GLN A 1 368 ? -6.297 3.235 23.363 1.00 92.44 368 GLN A O 1
ATOM 2999 N N . LYS A 1 369 ? -6.635 4.286 21.412 1.00 88.25 369 LYS A N 1
ATOM 3000 C CA . LYS A 1 369 ? -6.150 5.589 21.867 1.00 88.25 369 LYS A CA 1
ATOM 3001 C C . LYS A 1 369 ? -7.051 6.165 22.961 1.00 88.25 369 LYS A C 1
ATOM 3003 O O . LYS A 1 369 ? -8.205 6.510 22.712 1.00 88.25 369 LYS A O 1
ATOM 3008 N N . LYS A 1 370 ? -6.490 6.381 24.153 1.00 83.94 370 LYS A N 1
ATOM 3009 C CA . LYS A 1 370 ? -7.203 6.954 25.304 1.00 83.94 370 LYS A CA 1
ATOM 3010 C C . LYS A 1 370 ? -6.339 8.029 25.959 1.00 83.94 370 LYS A C 1
ATOM 3012 O O . LYS A 1 370 ? -5.224 7.761 26.392 1.00 83.94 370 LYS A O 1
ATOM 3017 N N . SER A 1 371 ? -6.829 9.267 26.028 1.00 74.38 371 SER A N 1
ATOM 3018 C CA . SER A 1 371 ? -6.040 10.425 26.494 1.00 74.38 371 SER A CA 1
ATOM 3019 C C . SER A 1 371 ? -5.591 10.334 27.959 1.00 74.38 371 SER A C 1
ATOM 3021 O O . SER A 1 371 ? -4.599 10.958 28.332 1.00 74.38 371 SER A O 1
ATOM 3023 N N . SER A 1 372 ? -6.291 9.543 28.777 1.00 81.19 372 SER A N 1
ATOM 3024 C CA . SER A 1 372 ? -5.947 9.251 30.173 1.00 81.19 372 SER A CA 1
ATOM 3025 C C . SER A 1 372 ? -4.910 8.133 30.344 1.00 81.19 372 SER A C 1
ATOM 3027 O O . SER A 1 372 ? -4.440 7.922 31.457 1.00 81.19 372 SER A O 1
ATOM 3029 N N . CYS A 1 373 ? -4.559 7.409 29.279 1.00 85.06 373 CYS A N 1
ATOM 3030 C CA . CYS A 1 373 ? -3.607 6.302 29.324 1.00 85.06 373 CYS A CA 1
ATOM 3031 C C . CYS A 1 373 ? -2.192 6.840 29.589 1.00 85.06 373 CYS A C 1
ATOM 3033 O O . CYS A 1 373 ? -1.691 7.664 28.820 1.00 85.06 373 CYS A O 1
ATOM 3035 N N . GLN A 1 374 ? -1.547 6.393 30.670 1.00 82.81 374 GLN A N 1
ATOM 3036 C CA . GLN A 1 374 ? -0.124 6.626 30.936 1.00 82.81 374 GLN A CA 1
ATOM 3037 C C . GLN A 1 374 ? 0.575 5.273 31.145 1.00 82.81 374 GLN A C 1
ATOM 3039 O O . GLN A 1 374 ? 0.039 4.449 31.885 1.00 82.81 374 GLN A O 1
ATOM 3044 N N . PRO A 1 375 ? 1.741 5.021 30.520 1.00 84.31 375 PRO A N 1
ATOM 3045 C CA . PRO A 1 375 ? 2.494 3.788 30.739 1.00 84.31 375 PRO A CA 1
ATOM 3046 C C . PRO A 1 375 ? 3.025 3.728 32.178 1.00 84.31 375 PRO A C 1
ATOM 3048 O O . PRO A 1 375 ? 3.595 4.701 32.678 1.00 84.31 375 PRO A O 1
ATOM 3051 N N . GLU A 1 376 ? 2.865 2.587 32.847 1.00 74.06 376 GLU A N 1
ATOM 3052 C CA . GLU A 1 376 ? 3.381 2.404 34.206 1.00 74.06 376 GLU A CA 1
ATOM 3053 C C . GLU A 1 376 ? 4.916 2.292 34.220 1.00 74.06 376 GLU A C 1
ATOM 3055 O O . GLU A 1 376 ? 5.520 1.605 33.399 1.00 74.06 376 GLU A O 1
ATOM 3060 N N . GLY A 1 377 ? 5.562 2.964 35.178 1.00 70.50 377 GLY A N 1
ATOM 3061 C CA . GLY A 1 377 ? 6.979 2.760 35.516 1.00 70.50 377 GLY A CA 1
ATOM 3062 C C . GLY A 1 377 ? 8.031 3.187 34.479 1.00 70.50 377 GLY A C 1
ATOM 3063 O O . GLY A 1 377 ? 9.217 2.975 34.728 1.00 70.50 377 GLY A O 1
ATOM 3064 N N . GLY A 1 378 ? 7.645 3.780 33.343 1.00 61.03 378 GLY A N 1
ATOM 3065 C CA . GLY A 1 378 ? 8.544 4.040 32.210 1.00 61.03 378 GLY A CA 1
ATOM 3066 C C . GLY A 1 378 ? 8.678 5.508 31.796 1.00 61.03 378 GLY A C 1
ATOM 3067 O O . GLY A 1 378 ? 7.747 6.304 31.917 1.00 61.03 378 GLY A O 1
ATOM 3068 N N . ILE A 1 379 ? 9.845 5.857 31.242 1.00 66.19 379 ILE A N 1
ATOM 3069 C CA . ILE A 1 379 ? 10.066 7.134 30.548 1.00 66.19 379 ILE A CA 1
ATOM 3070 C C . ILE A 1 379 ? 9.115 7.192 29.349 1.00 66.19 379 ILE A C 1
ATOM 3072 O O . ILE A 1 379 ? 9.162 6.336 28.465 1.00 66.19 379 ILE A O 1
ATOM 3076 N N . ARG A 1 380 ? 8.251 8.209 29.313 1.00 83.44 380 ARG A N 1
ATOM 3077 C CA . ARG A 1 380 ? 7.362 8.454 28.177 1.00 83.44 380 ARG A CA 1
ATOM 3078 C C . ARG A 1 380 ? 8.201 8.835 26.958 1.00 83.44 380 ARG A C 1
ATOM 3080 O O . ARG A 1 380 ? 8.996 9.766 27.035 1.00 83.44 380 ARG A O 1
ATOM 3087 N N . MET A 1 381 ? 8.009 8.133 25.846 1.00 87.75 381 MET A N 1
ATOM 3088 C CA . MET A 1 381 ? 8.648 8.492 24.583 1.00 87.75 381 MET A CA 1
ATOM 3089 C C . MET A 1 381 ? 8.031 9.790 24.061 1.00 87.75 381 MET A C 1
ATOM 3091 O O . MET A 1 381 ? 6.801 9.916 23.984 1.00 87.75 381 MET A O 1
ATOM 3095 N N . ASP A 1 382 ? 8.878 10.747 23.691 1.00 88.25 382 ASP A N 1
ATOM 3096 C CA . ASP A 1 382 ? 8.429 11.961 23.017 1.00 88.25 382 ASP A CA 1
ATOM 3097 C C . ASP A 1 382 ? 7.705 11.598 21.716 1.00 88.25 382 ASP A C 1
ATOM 3099 O O . ASP A 1 382 ? 8.057 10.637 21.034 1.00 88.25 382 ASP A O 1
ATOM 3103 N N . PHE A 1 383 ? 6.659 12.355 21.387 1.00 89.94 383 PHE A N 1
ATOM 3104 C CA . PHE A 1 383 ? 5.829 12.158 20.190 1.00 89.94 383 PHE A CA 1
ATOM 3105 C C . PHE A 1 383 ? 5.143 10.784 20.066 1.00 89.94 383 PHE A C 1
ATOM 3107 O O . PHE A 1 383 ? 4.536 10.509 19.035 1.00 89.94 383 PHE A O 1
ATOM 3114 N N . ALA A 1 384 ? 5.149 9.942 21.102 1.00 89.94 384 ALA A N 1
ATOM 3115 C CA . ALA A 1 384 ? 4.379 8.702 21.116 1.00 89.94 384 ALA A CA 1
ATOM 3116 C C . ALA A 1 384 ? 2.917 8.916 21.546 1.00 89.94 384 ALA A C 1
ATOM 3118 O O . ALA A 1 384 ? 2.595 9.727 22.425 1.00 89.94 384 ALA A O 1
ATOM 3119 N N . VAL A 1 385 ? 2.025 8.142 20.929 1.00 89.12 385 VAL A N 1
ATOM 3120 C CA . VAL A 1 385 ? 0.631 7.947 21.330 1.00 89.12 385 VAL A CA 1
ATOM 3121 C C . VAL A 1 385 ? 0.541 6.621 22.080 1.00 89.12 385 VAL A C 1
ATOM 3123 O O . VAL A 1 385 ? 1.089 5.611 21.641 1.00 89.12 385 VAL A O 1
ATOM 3126 N N . TYR A 1 386 ? -0.153 6.635 23.215 1.00 91.25 386 TYR A N 1
ATOM 3127 C CA . TYR A 1 386 ? -0.365 5.471 24.073 1.00 91.25 386 TYR A CA 1
ATOM 3128 C C . TYR A 1 386 ? -1.855 5.136 24.152 1.00 91.25 386 TYR A C 1
ATOM 3130 O O . TYR A 1 386 ? -2.712 5.999 23.923 1.00 91.25 386 TYR A O 1
ATOM 3138 N N . GLY A 1 387 ? -2.159 3.885 24.476 1.00 93.31 387 GLY A N 1
ATOM 3139 C CA . GLY A 1 387 ? -3.526 3.395 24.547 1.00 93.31 387 GLY A CA 1
ATOM 3140 C C . GLY A 1 387 ? -3.645 2.007 25.167 1.00 93.31 387 GLY A C 1
ATOM 3141 O O . GLY A 1 387 ? -2.654 1.403 25.580 1.00 93.31 387 GLY A O 1
ATOM 3142 N N . ASN A 1 388 ? -4.878 1.521 25.223 1.00 93.94 388 ASN A N 1
ATOM 3143 C CA . ASN A 1 388 ? -5.239 0.235 25.804 1.00 93.94 388 ASN A CA 1
ATOM 3144 C C . ASN A 1 388 ? -5.083 -0.879 24.749 1.00 93.94 388 ASN A C 1
ATOM 3146 O O . ASN A 1 388 ? -5.667 -0.750 23.670 1.00 93.94 388 ASN A O 1
ATOM 3150 N N . PRO A 1 389 ? -4.281 -1.934 24.986 1.00 94.75 389 PRO A N 1
ATOM 3151 C CA . PRO A 1 389 ? -4.058 -2.996 24.004 1.00 94.75 389 PRO A CA 1
ATOM 3152 C C . PRO A 1 389 ? -5.297 -3.874 23.823 1.00 94.75 389 PRO A C 1
ATOM 3154 O O . PRO A 1 389 ? -6.090 -4.032 24.746 1.00 94.75 389 PRO A O 1
ATOM 3157 N N . CYS A 1 390 ? -5.448 -4.491 22.655 1.00 94.94 390 CYS A N 1
ATOM 3158 C CA . CYS A 1 390 ? -6.413 -5.567 22.454 1.00 94.94 390 CYS A CA 1
ATOM 3159 C C . CYS A 1 390 ? -6.011 -6.830 23.241 1.00 94.94 390 CYS A C 1
ATOM 3161 O O . CYS A 1 390 ? -4.896 -7.327 23.080 1.00 94.94 390 CYS A O 1
ATOM 3163 N N . ASP A 1 391 ? -6.919 -7.400 24.037 1.00 93.62 391 ASP A N 1
ATOM 3164 C CA . ASP A 1 391 ? -6.776 -8.772 24.533 1.00 93.62 391 ASP A CA 1
ATOM 3165 C C . ASP A 1 391 ? -7.163 -9.757 23.411 1.00 93.62 391 ASP A C 1
ATOM 3167 O O . ASP A 1 391 ? -8.330 -9.798 23.002 1.00 93.62 391 ASP A O 1
ATOM 3171 N N . PRO A 1 392 ? -6.233 -10.602 22.922 1.00 88.44 392 PRO A N 1
ATOM 3172 C CA . PRO A 1 392 ? -6.510 -11.555 21.847 1.00 88.44 392 PRO A CA 1
ATOM 3173 C C . PRO A 1 392 ? -7.514 -12.655 22.237 1.00 88.44 392 PRO A C 1
ATOM 3175 O O . PRO A 1 392 ? -8.004 -13.363 21.358 1.00 88.44 392 PRO A O 1
ATOM 3178 N N . THR A 1 393 ? -7.811 -12.822 23.529 1.00 88.81 393 THR A N 1
ATOM 3179 C CA . THR A 1 393 ? -8.741 -13.832 24.056 1.00 88.81 393 THR A CA 1
ATOM 3180 C C . THR A 1 393 ? -10.189 -13.357 23.993 1.00 88.81 393 THR A C 1
ATOM 3182 O O . THR A 1 393 ? -11.066 -14.102 23.557 1.00 88.81 393 THR A O 1
ATOM 3185 N N . THR A 1 394 ? -10.448 -12.126 24.442 1.00 91.25 394 THR A N 1
ATOM 3186 C CA . THR A 1 394 ? -11.790 -11.522 24.466 1.00 91.25 394 THR A CA 1
ATOM 3187 C C . THR A 1 394 ? -12.107 -10.693 23.223 1.00 91.25 394 THR A C 1
ATOM 3189 O O . THR A 1 394 ? -13.280 -10.425 22.972 1.00 91.25 394 THR A O 1
ATOM 3192 N N . GLN A 1 395 ? -11.088 -10.313 22.441 1.00 89.31 395 GLN A N 1
ATOM 3193 C CA . GLN A 1 395 ? -11.181 -9.371 21.317 1.00 89.31 395 GLN A CA 1
ATOM 3194 C C . GLN A 1 395 ? -11.742 -7.999 21.734 1.00 89.31 395 GLN A C 1
ATOM 3196 O O . GLN A 1 395 ? -12.442 -7.335 20.966 1.00 89.31 395 GLN A O 1
ATOM 3201 N N . GLN A 1 396 ? -11.426 -7.580 22.963 1.00 92.00 396 GLN A N 1
ATOM 3202 C CA . GLN A 1 396 ? -11.772 -6.282 23.546 1.00 92.00 396 GLN A CA 1
ATOM 3203 C C . GLN A 1 396 ? -10.508 -5.581 24.060 1.00 92.00 396 GLN A C 1
ATOM 3205 O O . GLN A 1 396 ? -9.487 -6.223 24.298 1.00 92.00 396 GLN A O 1
ATOM 3210 N N . PHE A 1 397 ? -10.560 -4.259 24.227 1.00 92.94 397 PHE A N 1
ATOM 3211 C CA . PHE A 1 397 ? -9.424 -3.496 24.746 1.00 92.94 397 PHE A CA 1
ATOM 3212 C C . PHE A 1 397 ? -9.287 -3.656 26.264 1.00 92.94 397 PHE A C 1
ATOM 3214 O O . PHE A 1 397 ? -10.251 -3.467 27.008 1.00 92.94 397 PHE A O 1
ATOM 3221 N N . ASP A 1 398 ? -8.079 -3.979 26.720 1.00 92.56 398 ASP A N 1
ATOM 3222 C CA . ASP A 1 398 ? -7.743 -4.095 28.134 1.00 92.56 398 ASP A CA 1
ATOM 3223 C C . ASP A 1 398 ? -7.515 -2.708 28.746 1.00 92.56 398 ASP A C 1
ATOM 3225 O O . ASP A 1 398 ? -6.432 -2.115 28.679 1.00 92.56 398 ASP A O 1
ATOM 3229 N N . ASP A 1 399 ? -8.568 -2.203 29.384 1.00 90.56 399 ASP A N 1
ATOM 3230 C CA . ASP A 1 399 ? -8.582 -0.926 30.093 1.00 90.56 399 ASP A CA 1
ATOM 3231 C C . ASP A 1 399 ? -7.578 -0.841 31.264 1.00 90.56 399 ASP A C 1
ATOM 3233 O O . ASP A 1 399 ? -7.317 0.263 31.751 1.00 90.56 399 ASP A O 1
ATOM 3237 N N . SER A 1 400 ? -7.000 -1.968 31.710 1.00 89.94 400 SER A N 1
ATOM 3238 C CA . SER A 1 400 ? -6.007 -2.015 32.794 1.00 89.94 400 SER A CA 1
ATOM 3239 C C . SER A 1 400 ? -4.562 -1.794 32.338 1.00 89.94 400 SER A C 1
ATOM 3241 O O . SER A 1 400 ? -3.726 -1.396 33.147 1.00 89.94 400 SER A O 1
ATOM 3243 N N . GLN A 1 401 ? -4.258 -2.002 31.053 1.00 90.69 401 GLN A N 1
ATOM 3244 C CA . GLN A 1 401 ? -2.906 -1.872 30.507 1.00 90.69 401 GLN A CA 1
ATOM 3245 C C . GLN A 1 401 ? -2.761 -0.617 29.649 1.00 90.69 401 GLN A C 1
ATOM 3247 O O . GLN A 1 401 ? -3.666 -0.258 28.901 1.00 90.69 401 GLN A O 1
ATOM 3252 N N . CYS A 1 402 ? -1.589 0.022 29.696 1.00 91.69 402 CYS A N 1
ATOM 3253 C CA . CYS A 1 402 ? -1.264 1.147 28.824 1.00 91.69 402 CYS A CA 1
ATOM 3254 C C . CYS A 1 402 ? 0.037 0.903 28.057 1.00 91.69 402 CYS A C 1
ATOM 3256 O O . CYS A 1 402 ? 1.117 0.864 28.648 1.00 91.69 402 CYS A O 1
ATOM 3258 N N . VAL A 1 403 ? -0.063 0.767 26.734 1.00 91.88 403 VAL A N 1
ATOM 3259 C CA . VAL A 1 403 ? 1.060 0.437 25.845 1.00 91.88 403 VAL A CA 1
ATOM 3260 C C . VAL A 1 403 ? 1.253 1.494 24.759 1.00 91.88 403 VAL A C 1
ATOM 3262 O O . VAL A 1 403 ? 0.393 2.348 24.528 1.00 91.88 403 VAL A O 1
ATOM 3265 N N . PHE A 1 404 ? 2.409 1.451 24.095 1.00 90.44 404 PHE A N 1
ATOM 3266 C CA . PHE A 1 404 ? 2.646 2.223 22.878 1.00 90.44 404 PHE A CA 1
ATOM 3267 C C . PHE A 1 404 ? 1.646 1.820 21.784 1.00 90.44 404 PHE A C 1
ATOM 3269 O O . PHE A 1 404 ? 1.386 0.636 21.595 1.00 90.44 404 PHE A O 1
ATOM 3276 N N . SER A 1 405 ? 1.110 2.808 21.069 1.00 88.50 405 SER A N 1
ATOM 3277 C CA . SER A 1 405 ? 0.146 2.623 19.983 1.00 88.50 405 SER A CA 1
ATOM 3278 C C . SER A 1 405 ? 0.790 2.972 18.637 1.00 88.50 405 SER A C 1
ATOM 3280 O O . SER A 1 405 ? 1.062 2.090 17.833 1.00 88.50 405 SER A O 1
ATOM 3282 N N . TYR A 1 406 ? 1.096 4.253 18.416 1.00 87.06 406 TYR A N 1
ATOM 3283 C CA . TYR A 1 406 ? 1.733 4.764 17.199 1.00 87.06 406 TYR A CA 1
ATOM 3284 C C . TYR A 1 406 ? 2.435 6.104 17.483 1.00 87.06 406 TYR A C 1
ATOM 3286 O O . TYR A 1 406 ? 2.313 6.663 18.577 1.00 87.06 406 TYR A O 1
ATOM 3294 N N . CYS A 1 407 ? 3.187 6.640 16.522 1.00 86.38 407 CYS A N 1
ATOM 3295 C CA . CYS A 1 407 ? 3.820 7.958 16.644 1.00 86.38 407 CYS A CA 1
ATOM 3296 C C . CYS A 1 407 ? 2.901 9.082 16.135 1.00 86.38 407 CYS A C 1
ATOM 3298 O O . CYS A 1 407 ? 2.101 8.886 15.226 1.00 86.38 407 CYS A O 1
ATOM 3300 N N . GLN A 1 408 ? 3.004 10.277 16.719 1.00 85.69 408 GLN A N 1
ATOM 3301 C CA . GLN A 1 408 ? 2.265 11.462 16.271 1.00 85.69 408 GLN A CA 1
ATOM 3302 C C . GLN A 1 408 ? 2.583 11.799 14.803 1.00 85.69 408 GLN A C 1
ATOM 3304 O O . GLN A 1 408 ? 3.673 11.510 14.318 1.00 85.69 408 GLN A O 1
ATOM 3309 N N . TYR A 1 409 ? 1.644 12.444 14.103 1.00 82.25 409 TYR A N 1
ATOM 3310 C CA . TYR A 1 409 ? 1.791 12.801 12.686 1.00 82.25 409 TYR A CA 1
ATOM 3311 C C . TYR A 1 409 ? 3.112 13.535 12.393 1.00 82.25 409 TYR A C 1
ATOM 3313 O O . TYR A 1 409 ? 3.497 14.454 13.120 1.00 82.25 409 TYR A O 1
ATOM 3321 N N . GLY A 1 410 ? 3.813 13.117 11.333 1.00 78.00 410 GLY A N 1
ATOM 3322 C CA . GLY A 1 410 ? 5.162 13.595 11.008 1.00 78.00 410 GLY A CA 1
ATOM 3323 C C . GLY A 1 410 ? 6.300 12.915 11.787 1.00 78.00 410 GLY A C 1
ATOM 3324 O O . GLY A 1 410 ? 7.460 13.289 11.604 1.00 78.00 410 GLY A O 1
ATOM 3325 N N . TYR A 1 411 ? 5.999 11.920 12.626 1.00 84.50 411 TYR A N 1
ATOM 3326 C CA . TYR A 1 411 ? 6.967 11.057 13.304 1.00 84.50 411 TYR A CA 1
ATOM 3327 C C . TYR A 1 411 ? 6.687 9.588 12.976 1.00 84.50 411 TYR A C 1
ATOM 3329 O O . TYR A 1 411 ? 5.538 9.184 12.820 1.00 84.50 411 TYR A O 1
ATOM 3337 N N . TYR A 1 412 ? 7.746 8.782 12.930 1.00 83.81 412 TYR A N 1
ATOM 3338 C CA . TYR A 1 412 ? 7.689 7.338 12.709 1.00 83.81 412 TYR A CA 1
ATOM 3339 C C . TYR A 1 412 ? 8.389 6.596 13.847 1.00 83.81 412 TYR A C 1
ATOM 3341 O O . TYR A 1 412 ? 9.321 7.126 14.457 1.00 83.81 412 TYR A O 1
ATOM 3349 N N . LEU A 1 413 ? 7.981 5.357 14.127 1.00 85.00 413 LEU A N 1
ATOM 3350 C CA . LEU A 1 413 ? 8.698 4.507 15.075 1.00 85.00 413 LEU A CA 1
ATOM 3351 C C . LEU A 1 413 ? 10.002 4.042 14.420 1.00 85.00 413 LEU A C 1
ATOM 3353 O O . LEU A 1 413 ? 9.967 3.242 13.487 1.00 85.00 413 LEU A O 1
ATOM 3357 N N . SER A 1 414 ? 11.152 4.534 14.885 1.00 82.31 414 SER A N 1
ATOM 3358 C CA . SER A 1 414 ? 12.431 4.087 14.334 1.00 82.31 414 SER A CA 1
ATOM 3359 C C . SER A 1 414 ? 12.718 2.649 14.771 1.00 82.31 414 SER A C 1
ATOM 3361 O O . SER A 1 414 ? 12.867 2.403 15.971 1.00 82.31 414 SER A O 1
ATOM 3363 N N . PRO A 1 415 ? 12.860 1.692 13.836 1.00 73.69 415 PRO A N 1
ATOM 3364 C CA . PRO A 1 415 ? 13.117 0.296 14.181 1.00 73.69 415 PRO A CA 1
ATOM 3365 C C . PRO A 1 415 ? 14.557 0.059 14.671 1.00 73.69 415 PRO A C 1
ATOM 3367 O O . PRO A 1 415 ? 14.868 -1.031 15.144 1.00 73.69 415 PRO A O 1
ATOM 3370 N N . GLU A 1 416 ? 15.441 1.059 14.562 1.00 72.62 416 GLU A N 1
ATOM 3371 C CA . GLU A 1 416 ? 16.812 0.997 15.086 1.00 72.62 416 GLU A CA 1
ATOM 3372 C C . GLU A 1 416 ? 16.915 1.503 16.532 1.00 72.62 416 GLU A C 1
ATOM 3374 O O . GLU A 1 416 ? 17.732 0.993 17.296 1.00 72.62 416 GLU A O 1
ATOM 3379 N N . THR A 1 417 ? 16.101 2.494 16.923 1.00 81.31 417 THR A N 1
ATOM 3380 C CA . THR A 1 417 ? 16.167 3.114 18.263 1.00 81.31 417 THR A CA 1
ATOM 3381 C C . THR A 1 417 ? 14.981 2.779 19.165 1.00 81.31 417 THR A C 1
ATOM 3383 O O . THR A 1 417 ? 15.053 3.038 20.363 1.00 81.31 417 THR A O 1
ATOM 3386 N N . GLY A 1 418 ? 13.887 2.254 18.607 1.00 82.75 418 GLY A N 1
ATOM 3387 C CA . GLY A 1 418 ? 12.619 2.044 19.308 1.00 82.75 418 GLY A CA 1
ATOM 3388 C C . GLY A 1 418 ? 11.854 3.330 19.642 1.00 82.75 418 GLY A C 1
ATOM 3389 O O . GLY A 1 418 ? 10.820 3.249 20.292 1.00 82.75 418 GLY A O 1
ATOM 3390 N N . ASN A 1 419 ? 12.330 4.506 19.211 1.00 88.06 419 ASN A N 1
ATOM 3391 C CA . ASN A 1 419 ? 11.748 5.807 19.556 1.00 88.06 419 ASN A CA 1
ATOM 3392 C C . ASN A 1 419 ? 11.046 6.469 18.362 1.00 88.06 419 ASN A C 1
ATOM 3394 O O . ASN A 1 419 ? 11.489 6.351 17.213 1.00 88.06 419 ASN A O 1
ATOM 3398 N N . CYS A 1 420 ? 10.006 7.259 18.645 1.00 89.31 420 CYS A N 1
ATOM 3399 C CA . CYS A 1 420 ? 9.377 8.122 17.648 1.00 89.31 420 CYS A CA 1
ATOM 3400 C C . CYS A 1 420 ? 10.362 9.193 17.160 1.00 89.31 420 CYS A C 1
ATOM 3402 O O . CYS A 1 420 ? 10.793 10.068 17.907 1.00 89.31 420 CYS A O 1
ATOM 3404 N N . THR A 1 421 ? 10.727 9.108 15.886 1.00 86.62 421 THR A N 1
ATOM 3405 C CA . THR A 1 421 ? 11.726 9.954 15.230 1.00 86.62 421 THR A CA 1
ATOM 3406 C C . THR A 1 421 ? 11.041 10.809 14.171 1.00 86.62 421 THR A C 1
ATOM 3408 O O . THR A 1 421 ? 10.119 10.346 13.504 1.00 86.62 421 THR A O 1
ATOM 3411 N N . ILE A 1 422 ? 11.461 12.067 14.013 1.00 84.12 422 ILE A N 1
ATOM 3412 C CA . ILE A 1 422 ? 10.876 12.966 13.009 1.00 84.12 422 ILE A CA 1
ATOM 3413 C C . ILE A 1 422 ? 11.124 12.428 11.591 1.00 84.12 422 ILE A C 1
ATOM 3415 O O . ILE A 1 422 ? 12.245 12.041 11.249 1.00 84.12 422 ILE A O 1
ATOM 3419 N N . ILE A 1 423 ? 10.085 12.423 10.757 1.00 76.44 423 ILE A N 1
ATOM 3420 C CA . ILE A 1 423 ? 10.210 12.117 9.330 1.00 76.44 423 ILE A CA 1
ATOM 3421 C C . ILE A 1 423 ? 11.022 13.255 8.664 1.00 76.44 423 ILE A C 1
ATOM 3423 O O . ILE A 1 423 ? 10.750 14.431 8.932 1.00 76.44 423 ILE A O 1
ATOM 3427 N N . PRO A 1 424 ? 12.041 12.966 7.826 1.00 70.62 424 PRO A N 1
ATOM 3428 C CA . PRO A 1 424 ? 12.892 13.994 7.224 1.00 70.62 424 PRO A CA 1
ATOM 3429 C C . PRO A 1 424 ? 12.116 15.119 6.518 1.00 70.62 424 PRO A C 1
ATOM 3431 O O . PRO A 1 424 ? 11.171 14.884 5.768 1.00 70.62 424 PRO A O 1
ATOM 3434 N N . LYS A 1 425 ? 12.557 16.365 6.752 1.00 56.22 425 LYS A N 1
ATOM 3435 C CA . LYS A 1 425 ? 11.789 17.611 6.531 1.00 56.22 425 LYS A CA 1
ATOM 3436 C C . LYS A 1 425 ? 11.288 17.913 5.115 1.00 56.22 425 LYS A C 1
ATOM 3438 O O . LYS A 1 425 ? 10.521 18.853 4.966 1.00 56.22 425 LYS A O 1
ATOM 3443 N N . GLU A 1 426 ? 11.675 17.153 4.101 1.00 57.53 426 GLU A N 1
ATOM 3444 C CA . GLU A 1 426 ? 11.073 17.275 2.766 1.00 57.53 426 GLU A CA 1
ATOM 3445 C C . GLU A 1 426 ? 9.602 16.822 2.732 1.00 57.53 426 GLU A C 1
ATOM 3447 O O . GLU A 1 426 ? 8.885 17.190 1.810 1.00 57.53 426 GLU A O 1
ATOM 3452 N N . TYR A 1 427 ? 9.136 16.095 3.756 1.00 51.19 427 TYR A N 1
ATOM 3453 C CA . TYR A 1 427 ? 7.722 15.752 3.958 1.00 51.19 427 TYR A CA 1
ATOM 3454 C C . TYR A 1 427 ? 6.943 16.719 4.868 1.00 51.19 427 TYR A C 1
ATOM 3456 O O . TYR A 1 427 ? 5.764 16.479 5.131 1.00 51.19 427 TYR A O 1
ATOM 3464 N N . GLN A 1 428 ? 7.557 17.790 5.390 1.00 41.03 428 GLN A N 1
ATOM 3465 C CA . GLN A 1 428 ? 6.792 18.810 6.115 1.00 41.03 428 GLN A CA 1
ATOM 3466 C C . GLN A 1 428 ? 6.256 19.852 5.136 1.00 41.03 428 GLN A C 1
ATOM 3468 O O . GLN A 1 428 ? 6.996 20.691 4.629 1.00 41.03 428 GLN A O 1
ATOM 3473 N N . ASP A 1 429 ? 4.949 19.756 4.904 1.00 42.12 429 ASP A N 1
ATOM 3474 C CA . ASP A 1 429 ? 4.179 20.594 3.992 1.00 42.12 429 ASP A CA 1
ATOM 3475 C C . ASP A 1 429 ? 4.297 22.103 4.295 1.00 42.12 429 ASP A C 1
ATOM 3477 O O . ASP A 1 429 ? 4.630 22.537 5.404 1.00 42.12 429 ASP A O 1
ATOM 3481 N N . HIS A 1 430 ? 3.958 22.918 3.298 1.00 39.97 430 HIS A N 1
ATOM 3482 C CA . HIS A 1 430 ? 4.056 24.378 3.243 1.00 39.97 430 HIS A CA 1
ATOM 3483 C C . HIS A 1 430 ? 3.106 25.143 4.199 1.00 39.97 430 HIS A C 1
ATOM 3485 O O . HIS A 1 430 ? 2.767 26.302 3.956 1.00 39.97 430 HIS A O 1
ATOM 3491 N N . PHE A 1 431 ? 2.733 24.551 5.337 1.00 40.22 431 PHE A N 1
ATOM 3492 C CA . PHE A 1 431 ? 1.944 25.187 6.400 1.00 40.22 431 PHE A CA 1
ATOM 3493 C C . PHE A 1 431 ? 2.762 25.954 7.448 1.00 40.22 431 PHE A C 1
ATOM 3495 O O . PHE A 1 431 ? 2.201 26.524 8.386 1.00 40.22 431 PHE A O 1
ATOM 3502 N N . VAL A 1 432 ? 4.074 26.101 7.246 1.00 41.44 432 VAL A N 1
ATOM 3503 C CA . VAL A 1 432 ? 4.774 27.268 7.791 1.00 41.44 432 VAL A CA 1
ATOM 3504 C C . VAL A 1 432 ? 4.480 28.446 6.868 1.00 41.44 432 VAL A C 1
ATOM 3506 O O . VAL A 1 432 ? 5.141 28.605 5.839 1.00 41.44 432 VAL A O 1
ATOM 3509 N N . VAL A 1 433 ? 3.532 29.309 7.263 1.00 45.41 433 VAL A N 1
ATOM 3510 C CA . VAL A 1 433 ? 3.457 30.681 6.731 1.00 45.41 433 VAL A CA 1
ATOM 3511 C C . VAL A 1 433 ? 4.852 31.262 6.909 1.00 45.41 433 VAL A C 1
ATOM 3513 O O . VAL A 1 433 ? 5.303 31.465 8.038 1.00 45.41 433 VAL A O 1
ATOM 3516 N N . THR A 1 434 ? 5.584 31.401 5.804 1.00 53.16 434 THR A N 1
ATOM 3517 C CA . THR A 1 434 ? 7.040 31.559 5.859 1.00 53.16 434 THR A CA 1
ATOM 3518 C C . THR A 1 434 ? 7.352 32.786 6.714 1.00 53.16 434 THR A C 1
ATOM 3520 O O . THR A 1 434 ? 6.642 33.782 6.568 1.00 53.16 434 THR A O 1
ATOM 3523 N N . PRO A 1 435 ? 8.400 32.803 7.562 1.00 62.47 435 PRO A N 1
ATOM 3524 C CA . PRO A 1 435 ? 8.741 34.012 8.315 1.00 62.47 435 PRO A CA 1
ATOM 3525 C C . PRO A 1 435 ? 8.861 35.238 7.399 1.00 62.47 435 PRO A C 1
ATOM 3527 O O . PRO A 1 435 ? 8.412 36.319 7.751 1.00 62.47 435 PRO A O 1
ATOM 3530 N N . ILE A 1 436 ? 9.342 35.030 6.168 1.00 67.75 436 ILE A N 1
ATOM 3531 C CA . ILE A 1 436 ? 9.357 36.003 5.068 1.00 67.75 436 ILE A CA 1
ATOM 3532 C C . ILE A 1 436 ? 7.948 36.505 4.702 1.00 67.75 436 ILE A C 1
ATOM 3534 O O . ILE A 1 436 ? 7.761 37.704 4.548 1.00 67.75 436 ILE A O 1
ATOM 3538 N N . LEU A 1 437 ? 6.948 35.630 4.583 1.00 71.44 437 LEU A N 1
ATOM 3539 C CA . LEU A 1 437 ? 5.574 35.987 4.217 1.00 71.44 437 LEU A CA 1
ATOM 3540 C C . LEU A 1 437 ? 4.846 36.709 5.368 1.00 71.44 437 LEU A C 1
ATOM 3542 O O . LEU A 1 437 ? 4.118 37.668 5.120 1.00 71.44 437 LEU A O 1
ATOM 3546 N N . ILE A 1 438 ? 5.133 36.343 6.625 1.00 76.69 438 ILE A N 1
ATOM 3547 C CA . ILE A 1 438 ? 4.716 37.113 7.812 1.00 76.69 438 ILE A CA 1
ATOM 3548 C C . ILE A 1 438 ? 5.386 38.496 7.815 1.00 76.69 438 ILE A C 1
ATOM 3550 O O . ILE A 1 438 ? 4.705 39.501 7.995 1.00 76.69 438 ILE A O 1
ATOM 3554 N N . ILE A 1 439 ? 6.698 38.575 7.563 1.00 81.12 439 ILE A N 1
ATOM 3555 C CA . ILE A 1 439 ? 7.444 39.842 7.468 1.00 81.12 439 ILE A CA 1
ATOM 3556 C C . ILE A 1 439 ? 6.894 40.723 6.337 1.00 81.12 439 ILE A C 1
ATOM 3558 O O . ILE A 1 439 ? 6.726 41.922 6.544 1.00 81.12 439 ILE A O 1
ATOM 3562 N N . ILE A 1 440 ? 6.556 40.152 5.176 1.00 83.62 440 ILE A N 1
ATOM 3563 C CA . ILE A 1 440 ? 5.936 40.871 4.052 1.00 83.62 440 ILE A CA 1
ATOM 3564 C C . ILE A 1 440 ? 4.556 41.407 4.448 1.00 83.62 440 ILE A C 1
ATOM 3566 O O . ILE A 1 440 ? 4.293 42.585 4.220 1.00 83.62 440 ILE A O 1
ATOM 3570 N N . LEU A 1 441 ? 3.698 40.597 5.081 1.00 84.69 441 LEU A N 1
ATOM 3571 C CA . LEU A 1 441 ? 2.384 41.040 5.565 1.00 84.69 441 LEU A CA 1
ATOM 3572 C C . LEU A 1 441 ? 2.505 42.158 6.612 1.00 84.69 441 LEU A C 1
ATOM 3574 O O . LEU A 1 441 ? 1.825 43.178 6.506 1.00 84.69 441 LEU A O 1
ATOM 3578 N N . VAL A 1 442 ? 3.411 42.015 7.584 1.00 90.12 442 VAL A N 1
ATOM 3579 C CA . VAL A 1 442 ? 3.691 43.047 8.595 1.00 90.12 442 VAL A CA 1
ATOM 3580 C C . VAL A 1 442 ? 4.218 44.326 7.940 1.00 90.12 442 VAL A C 1
ATOM 3582 O O . VAL A 1 442 ? 3.735 45.411 8.261 1.00 90.12 442 VAL A O 1
ATOM 3585 N N . ALA A 1 443 ? 5.139 44.225 6.979 1.00 92.38 443 ALA A N 1
ATOM 3586 C CA . ALA A 1 443 ? 5.644 45.374 6.231 1.00 92.38 443 ALA A CA 1
ATOM 3587 C C . ALA A 1 443 ? 4.531 46.074 5.429 1.00 92.38 443 ALA A C 1
ATOM 3589 O O . ALA A 1 443 ? 4.443 47.301 5.458 1.00 92.38 443 ALA A O 1
ATOM 3590 N N . PHE A 1 444 ? 3.634 45.321 4.783 1.00 93.31 444 PHE A N 1
ATOM 3591 C CA . PHE A 1 444 ? 2.489 45.872 4.049 1.00 93.31 444 PHE A CA 1
ATOM 3592 C C . PHE A 1 444 ? 1.510 46.611 4.971 1.00 93.31 444 PHE A C 1
ATOM 3594 O O . PHE A 1 444 ? 1.043 47.702 4.636 1.00 93.31 444 PHE A O 1
ATOM 3601 N N . CYS A 1 445 ? 1.241 46.060 6.159 1.00 91.69 445 CYS A N 1
ATOM 3602 C CA . CYS A 1 445 ? 0.448 46.714 7.199 1.00 91.69 445 CYS A CA 1
ATOM 3603 C C . CYS A 1 445 ? 1.113 48.009 7.694 1.00 91.69 445 CYS A C 1
ATOM 3605 O O . CYS A 1 445 ? 0.451 49.044 7.761 1.00 91.69 445 CYS A O 1
ATOM 3607 N N . VAL A 1 446 ? 2.421 47.992 7.978 1.00 94.19 446 VAL A N 1
ATOM 3608 C CA . VAL A 1 446 ? 3.173 49.185 8.412 1.00 94.19 446 VAL A CA 1
ATOM 3609 C C . VAL A 1 446 ? 3.165 50.275 7.336 1.00 94.19 446 VAL A C 1
ATOM 3611 O O . VAL A 1 446 ? 2.865 51.428 7.641 1.00 94.19 446 VAL A O 1
ATOM 3614 N N . VAL A 1 447 ? 3.420 49.928 6.069 1.00 94.50 447 VAL A N 1
ATOM 3615 C CA . VAL A 1 447 ? 3.372 50.881 4.945 1.00 94.50 447 VAL A CA 1
ATOM 3616 C C . VAL A 1 447 ? 1.970 51.469 4.783 1.00 94.50 447 VAL A C 1
ATOM 3618 O O . VAL A 1 447 ? 1.830 52.679 4.611 1.00 94.50 447 VAL A O 1
ATOM 3621 N N . SER A 1 448 ? 0.927 50.648 4.917 1.00 91.81 448 SER A N 1
ATOM 3622 C CA . SER A 1 448 ? -0.468 51.093 4.834 1.00 91.81 448 SER A CA 1
ATOM 3623 C C . SER A 1 448 ? -0.823 52.080 5.955 1.00 91.81 448 SER A C 1
ATOM 3625 O O . SER A 1 448 ? -1.422 53.122 5.690 1.00 91.81 448 SER A O 1
ATOM 3627 N N . VAL A 1 449 ? -0.387 51.821 7.195 1.00 94.38 449 VAL A N 1
ATOM 3628 C CA . VAL A 1 449 ? -0.546 52.753 8.328 1.00 94.38 449 VAL A CA 1
ATOM 3629 C C . VAL A 1 449 ? 0.210 54.065 8.086 1.00 94.38 449 VAL A C 1
ATOM 3631 O O . VAL A 1 449 ? -0.348 55.136 8.321 1.00 94.38 449 VAL A O 1
ATOM 3634 N N . ILE A 1 450 ? 1.438 54.018 7.557 1.00 94.12 450 ILE A N 1
ATOM 3635 C CA . ILE A 1 450 ? 2.213 55.223 7.212 1.00 94.12 450 ILE A CA 1
ATOM 3636 C C . ILE A 1 450 ? 1.496 56.053 6.136 1.00 94.12 450 ILE A C 1
ATOM 3638 O O . ILE A 1 450 ? 1.380 57.270 6.287 1.00 94.12 450 ILE A O 1
ATOM 3642 N N . ILE A 1 451 ? 0.959 55.421 5.088 1.00 94.88 451 ILE A N 1
ATOM 3643 C CA . ILE A 1 451 ? 0.191 56.105 4.033 1.00 94.88 451 ILE A CA 1
ATOM 3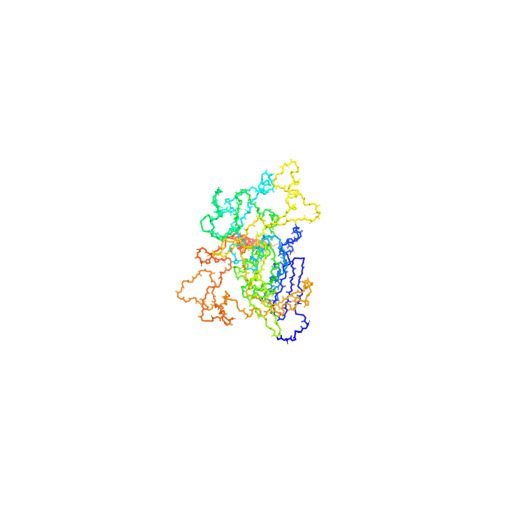644 C C . ILE A 1 451 ? -1.059 56.780 4.617 1.00 94.88 451 ILE A C 1
ATOM 3646 O O . ILE A 1 451 ? -1.327 57.939 4.297 1.00 94.88 451 ILE A O 1
ATOM 3650 N N . ILE A 1 452 ? -1.787 56.106 5.515 1.00 94.94 452 ILE A N 1
ATOM 3651 C CA . ILE A 1 452 ? -2.955 56.678 6.205 1.00 94.94 452 ILE A CA 1
ATOM 3652 C C . ILE A 1 452 ? -2.549 57.892 7.055 1.00 94.94 452 ILE A C 1
ATOM 3654 O O . ILE A 1 452 ? -3.198 58.934 6.972 1.00 94.94 452 ILE A O 1
ATOM 3658 N N . ILE A 1 453 ? -1.455 57.807 7.820 1.00 94.88 453 ILE A N 1
ATOM 3659 C CA . ILE A 1 453 ? -0.947 58.930 8.626 1.00 94.88 453 ILE A CA 1
ATOM 3660 C C . ILE A 1 453 ? -0.566 60.116 7.729 1.00 94.88 453 ILE A C 1
ATOM 3662 O O . ILE A 1 453 ? -0.967 61.246 8.013 1.00 94.88 453 ILE A O 1
ATOM 3666 N N . ILE A 1 454 ? 0.146 59.880 6.622 1.00 94.69 454 ILE A N 1
ATOM 3667 C CA . ILE A 1 454 ? 0.514 60.930 5.658 1.00 94.69 454 ILE A CA 1
ATOM 3668 C C . ILE A 1 454 ? -0.740 61.570 5.048 1.00 94.69 454 ILE A C 1
ATOM 3670 O O . ILE A 1 454 ? -0.821 62.796 4.979 1.00 94.69 454 ILE A O 1
ATOM 3674 N N . ALA A 1 455 ? -1.740 60.775 4.659 1.00 94.19 455 ALA A N 1
ATOM 3675 C CA . ALA A 1 455 ? -3.003 61.283 4.130 1.00 94.19 455 ALA A CA 1
ATOM 3676 C C . ALA A 1 455 ? -3.748 62.153 5.158 1.00 94.19 455 ALA A C 1
ATOM 3678 O O . ALA A 1 455 ? -4.184 63.254 4.823 1.00 94.19 455 ALA A O 1
ATOM 3679 N N . VAL A 1 456 ? -3.828 61.721 6.422 1.00 95.19 456 VAL A N 1
ATOM 3680 C CA . VAL A 1 456 ? -4.426 62.508 7.516 1.00 95.19 456 VAL A CA 1
ATOM 3681 C C . VAL A 1 456 ? -3.660 63.814 7.744 1.00 95.19 456 VAL A C 1
ATOM 3683 O O . VAL A 1 456 ? -4.282 64.871 7.835 1.00 95.19 456 VAL A O 1
ATOM 3686 N N . VAL A 1 457 ? -2.324 63.786 7.772 1.00 94.56 457 VAL A N 1
ATOM 3687 C CA . VAL A 1 457 ? -1.494 64.996 7.915 1.00 94.56 457 VAL A CA 1
ATOM 3688 C C . VAL A 1 457 ? -1.702 65.952 6.737 1.00 94.56 457 VAL A C 1
ATOM 3690 O O . VAL A 1 457 ? -1.887 67.149 6.956 1.00 94.56 457 VAL A O 1
ATOM 3693 N N . LEU A 1 458 ? -1.745 65.453 5.499 1.00 93.62 458 LEU A N 1
ATOM 3694 C CA . LEU A 1 458 ? -2.030 66.265 4.313 1.00 93.62 458 LEU A CA 1
ATOM 3695 C C . LEU A 1 458 ? -3.434 66.882 4.366 1.00 93.62 458 LEU A C 1
ATOM 3697 O O . LEU A 1 458 ? -3.576 68.071 4.087 1.00 93.62 458 LEU A O 1
ATOM 3701 N N . ILE A 1 459 ? -4.454 66.126 4.784 1.00 94.38 459 ILE A N 1
ATOM 3702 C CA . ILE A 1 459 ? -5.816 66.640 4.988 1.00 94.38 459 ILE A CA 1
ATOM 3703 C C . ILE A 1 459 ? -5.819 67.740 6.057 1.00 94.38 459 ILE A C 1
ATOM 3705 O O . ILE A 1 459 ? -6.369 68.815 5.820 1.00 94.38 459 ILE A O 1
ATOM 3709 N N . VAL A 1 460 ? -5.156 67.537 7.201 1.00 93.38 460 VAL A N 1
ATOM 3710 C CA . VAL A 1 460 ? -5.049 68.550 8.266 1.00 93.38 460 VAL A CA 1
ATOM 3711 C C . VAL A 1 460 ? -4.330 69.809 7.768 1.00 93.38 460 VAL A C 1
ATOM 3713 O O . VAL A 1 460 ? -4.816 70.915 8.005 1.00 93.38 460 VAL A O 1
ATOM 3716 N N . LEU A 1 461 ? -3.224 69.673 7.032 1.00 90.31 461 LEU A N 1
ATOM 3717 C CA . LEU A 1 461 ? -2.492 70.803 6.447 1.00 90.31 461 LEU A CA 1
ATOM 3718 C C . LEU A 1 461 ? -3.325 71.552 5.397 1.00 90.31 461 LEU A C 1
ATOM 3720 O O . LEU A 1 461 ? -3.316 72.785 5.376 1.00 90.31 461 LEU A O 1
ATOM 3724 N N . LEU A 1 462 ? -4.086 70.840 4.562 1.00 89.75 462 LEU A N 1
ATOM 3725 C CA . LEU A 1 462 ? -5.018 71.441 3.607 1.00 89.75 462 LEU A CA 1
ATOM 3726 C C . LEU A 1 462 ? -6.138 72.195 4.333 1.00 89.75 462 LEU A C 1
ATOM 3728 O O . LEU A 1 462 ? -6.361 73.366 4.030 1.00 89.75 462 LEU A O 1
ATOM 3732 N N . VAL A 1 463 ? -6.779 71.594 5.342 1.00 88.38 463 VAL A N 1
ATOM 3733 C CA . VAL A 1 463 ? -7.819 72.250 6.156 1.00 88.38 463 VAL A CA 1
ATOM 3734 C C . VAL A 1 463 ? -7.264 73.477 6.887 1.00 88.38 463 VAL A C 1
ATOM 3736 O O . VAL A 1 463 ? -7.912 74.524 6.892 1.00 88.38 463 VAL A O 1
ATOM 3739 N N . GLN A 1 464 ? -6.052 73.415 7.447 1.00 84.50 464 GLN A N 1
ATOM 3740 C CA . GLN A 1 464 ? -5.395 74.580 8.053 1.00 84.50 464 GLN A CA 1
ATOM 3741 C C . GLN A 1 464 ? -5.094 75.678 7.021 1.00 84.50 464 GLN A C 1
ATOM 3743 O O . GLN A 1 464 ? -5.311 76.859 7.303 1.00 84.50 464 GLN A O 1
ATOM 3748 N N . ARG A 1 465 ? -4.641 75.319 5.812 1.00 84.12 465 ARG A N 1
ATOM 3749 C CA . ARG A 1 465 ? -4.373 76.272 4.722 1.00 84.12 465 ARG A CA 1
ATOM 3750 C C . ARG A 1 465 ? -5.656 76.927 4.201 1.00 84.12 465 ARG A C 1
ATOM 3752 O O . ARG A 1 465 ? -5.652 78.131 3.948 1.00 84.12 465 ARG A O 1
ATOM 3759 N N . PHE A 1 466 ? -6.752 76.174 4.093 1.00 77.25 466 PHE A N 1
ATOM 3760 C CA . PHE A 1 466 ? -8.074 76.707 3.756 1.00 77.25 466 PHE A CA 1
ATOM 3761 C C . PHE A 1 466 ? -8.629 77.606 4.868 1.00 77.25 466 PHE A C 1
ATOM 3763 O O . PHE A 1 466 ? -9.068 78.713 4.565 1.00 77.25 466 PHE A O 1
ATOM 3770 N N . ARG A 1 467 ? -8.513 77.219 6.149 1.00 72.94 467 ARG A N 1
ATOM 3771 C CA . ARG A 1 467 ? -8.883 78.089 7.283 1.00 72.94 467 ARG A CA 1
ATOM 3772 C C . ARG A 1 467 ? -8.104 79.407 7.272 1.00 72.94 467 ARG A C 1
ATOM 3774 O O . ARG A 1 467 ? -8.730 80.457 7.341 1.00 72.94 467 ARG A O 1
ATOM 3781 N N . ARG A 1 468 ? -6.776 79.378 7.084 1.00 68.06 468 ARG A N 1
ATOM 3782 C CA . ARG A 1 468 ? -5.956 80.604 6.972 1.00 68.06 468 ARG A CA 1
ATOM 3783 C C . ARG A 1 468 ? -6.345 81.484 5.780 1.00 68.06 468 ARG A C 1
ATOM 3785 O O . ARG A 1 468 ? -6.268 82.699 5.898 1.00 68.06 468 ARG A O 1
ATOM 3792 N N . ARG A 1 469 ? -6.779 80.908 4.651 1.00 62.88 469 ARG A N 1
ATOM 3793 C CA . ARG A 1 469 ? -7.309 81.685 3.512 1.00 62.88 469 ARG A CA 1
ATOM 3794 C C . ARG A 1 469 ? -8.690 82.282 3.799 1.00 62.88 469 ARG A C 1
ATOM 3796 O O . ARG A 1 469 ? -8.932 83.417 3.413 1.00 62.88 469 ARG A O 1
ATOM 3803 N N . SER A 1 470 ? -9.552 81.573 4.527 1.00 56.91 470 SER A N 1
ATOM 3804 C CA . SER A 1 470 ? -10.871 82.078 4.937 1.00 56.91 470 SER A CA 1
ATOM 3805 C C . SER A 1 470 ? -10.802 83.254 5.921 1.00 56.91 470 SER A C 1
ATOM 3807 O O . SER A 1 470 ? -11.790 83.965 6.069 1.00 56.91 470 SER A O 1
ATOM 3809 N N . SER A 1 471 ? -9.662 83.473 6.585 1.00 56.09 471 SER A N 1
ATOM 3810 C CA . SER A 1 471 ? -9.423 84.632 7.460 1.00 56.09 471 SER A CA 1
ATOM 3811 C C . SER A 1 471 ? -9.066 85.923 6.708 1.00 56.09 471 SER A C 1
ATOM 3813 O O . SER A 1 471 ? -8.970 86.970 7.338 1.00 56.09 471 SER A O 1
ATOM 3815 N N . TYR A 1 472 ? -8.885 85.871 5.383 1.00 53.06 472 TYR A N 1
ATOM 3816 C CA . TYR A 1 472 ? -8.674 87.043 4.529 1.00 53.06 472 TYR A CA 1
ATOM 3817 C C . TYR A 1 472 ? -9.931 87.356 3.704 1.00 53.06 472 TYR A C 1
ATOM 3819 O O . TYR A 1 472 ? -9.901 87.336 2.474 1.00 53.06 472 TYR A O 1
ATOM 3827 N N . GLN A 1 473 ? -11.037 87.685 4.378 1.00 52.72 473 GLN A N 1
ATOM 3828 C CA . GLN A 1 473 ? -12.012 88.593 3.772 1.00 52.72 473 GLN A CA 1
ATOM 3829 C C . GLN A 1 473 ? -11.572 90.035 4.061 1.00 52.72 473 GLN A C 1
ATOM 3831 O O . GLN A 1 473 ? -11.405 90.387 5.230 1.00 52.72 473 GLN A O 1
ATOM 3836 N N . PRO A 1 474 ? -11.350 90.875 3.035 1.00 51.28 474 PRO A N 1
ATOM 3837 C CA . PRO A 1 474 ? -11.046 92.278 3.253 1.00 51.28 474 PRO A CA 1
ATOM 3838 C C . PRO A 1 474 ? -12.287 93.011 3.772 1.00 51.28 474 PRO A C 1
ATOM 3840 O O . PRO A 1 474 ? -13.334 93.014 3.130 1.00 51.28 474 PRO A O 1
ATOM 3843 N N . ILE A 1 475 ? -12.141 93.700 4.904 1.00 57.81 475 ILE A N 1
ATOM 3844 C CA . ILE A 1 475 ? -13.032 94.805 5.263 1.00 57.81 475 ILE A CA 1
ATOM 3845 C C . ILE A 1 475 ? -12.669 95.971 4.336 1.00 57.81 475 ILE A C 1
ATOM 3847 O O . ILE A 1 475 ? -11.699 96.674 4.589 1.00 57.81 475 ILE A O 1
ATOM 3851 N N . ASN A 1 476 ? -13.403 96.090 3.230 1.00 48.81 476 ASN A N 1
ATOM 3852 C CA . ASN A 1 476 ? -13.471 97.206 2.276 1.00 48.81 476 ASN A CA 1
ATOM 3853 C C . ASN A 1 476 ? -14.635 96.870 1.322 1.00 48.81 476 ASN A C 1
ATOM 3855 O O . ASN A 1 476 ? -14.663 95.765 0.794 1.00 48.81 476 ASN A O 1
ATOM 3859 N N . GLY A 1 477 ? -15.609 97.727 1.031 1.00 45.38 477 GLY A N 1
ATOM 3860 C CA . GLY A 1 477 ? -15.906 99.081 1.498 1.00 45.38 477 GLY A CA 1
ATOM 3861 C C . GLY A 1 477 ? -17.290 99.483 0.955 1.00 45.38 477 GLY A C 1
ATOM 3862 O O . GLY A 1 477 ? -17.889 98.729 0.192 1.00 45.38 477 GLY A O 1
ATOM 3863 N N . GLN A 1 478 ? -17.816 100.636 1.366 1.00 51.28 478 GLN A N 1
ATOM 3864 C CA . GLN A 1 478 ? -19.149 101.104 0.958 1.00 51.28 478 GLN A CA 1
ATOM 3865 C C . GLN A 1 478 ? -19.235 101.394 -0.550 1.00 51.28 478 GLN A C 1
ATOM 3867 O O . GLN A 1 478 ? -18.347 102.053 -1.089 1.00 51.28 478 GLN A O 1
ATOM 3872 N N . PHE A 1 479 ? -20.349 101.000 -1.171 1.00 42.47 479 PHE A N 1
ATOM 3873 C CA . PHE A 1 479 ? -21.347 101.939 -1.700 1.00 42.47 479 PHE A CA 1
ATOM 3874 C C . PHE A 1 479 ? -22.748 101.33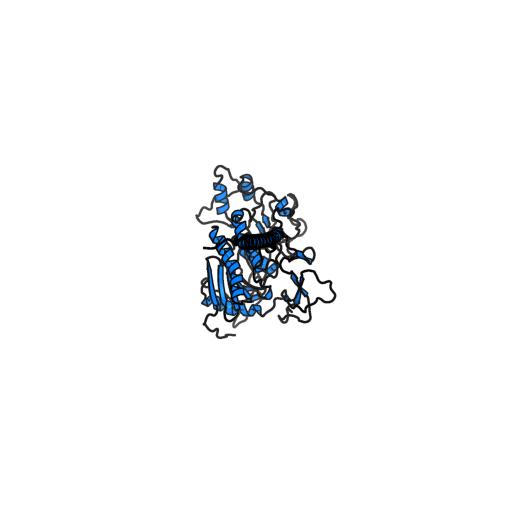3 -1.541 1.00 42.47 479 PHE A C 1
ATOM 3876 O O . PHE A 1 479 ? -22.855 100.094 -1.675 1.00 42.47 479 PHE A O 1
#

Sequence (479 aa):
MNSNLNEDGDLTEVFHNDQIYFYYSNQTKIGYLRINSFSPNGTKEGFIDYVDKMVWTFDKLHKHNGTKLIIDVRSNKGGYSTLSSLTLQFISGNTIYPIFGSYDTRHSPIHDELFDAGLLDPINHLEYLTQKLEKKWYNPGLNRTFTSQIPTDNQKQNKNKNKNGDAFNHTYSNRYTVNIFENEKEFDSIYDRLKTSPSYALDQQHLLFLTDGLCEGSCSVFLKQAQEQHIGKIIGLGIDPSKKINSNGRVKQISQTAPYFDVGSSAGGQQSSSEYINEKKNLKSKKKWKSIPPPFPRYGSHVSWTVQEIFSYKNETKNTPLEFLVNPPDLIHQYFPDPVDEFEITRIQKLFNVITPAFDICAPWEVQKKSSCQPEGGIRMDFAVYGNPCDPTTQQFDDSQCVFSYCQYGYYLSPETGNCTIIPKEYQDHFVVTPILIIILVAFCVVSVIIIIIAVVLIVLLVQRFRRRSSYQPINGQF

pLDDT: mean 78.54, std 17.96, range [29.52, 98.5]

Radius of gyration: 30.23 Å; chains: 1; bounding box: 65×135×71 Å